Protein 4R42 (pdb70)

InterPro domains:
  IPR007760 Manganese catalase [PF05067] (1-223)
  IPR009078 Ferritin-like superfamily [SSF47240] (1-220)
  IPR012347 Ferritin-like [G3DSA:1.20.1260.10] (1-187)
  IPR039377 Manganese catalase, ferritin-like di-iron-binding domain [cd01051] (1-178)

Solvent-accessible surface area: 27294 Å² total; per-residue (Å²): 20,6,31,2,87,70,93,35,63,62,114,48,91,41,41,163,32,55,4,152,7,0,34,64,0,0,39,0,1,0,0,46,41,2,2,0,8,6,0,0,5,1,12,0,0,2,9,20,9,172,64,80,50,11,54,50,34,0,17,89,5,0,26,31,1,6,3,0,0,2,2,0,0,47,0,0,21,24,0,0,103,144,28,61,147,57,134,42,8,66,50,8,3,1,7,6,56,7,40,0,0,6,6,12,11,9,114,2,60,33,0,33,8,87,66,26,72,24,2,61,44,30,10,90,0,0,76,8,0,36,63,29,2,57,20,6,63,79,22,0,63,64,6,35,145,103,32,43,34,104,16,0,67,97,4,0,54,60,0,23,68,62,1,93,31,0,29,93,63,0,69,132,9,2,77,90,57,43,39,65,125,57,115,86,71,37,150,120,163,67,93,156,61,116,40,57,71,106,33,143,106,141,193,125,11,109,146,1,28,154,137,58,62,131,52,33,46,138,88,73,11,84,33,123,111,141,31,61,66,120,54,93,42,39,160,20,54,5,145,6,0,39,63,0,0,40,0,1,0,0,45,23,2,2,0,8,9,0,0,5,1,8,0,0,3,10,31,4,170,65,58,7,0,56,5,0,0,20,2,3,0,7,6,0,6,0,0,0,2,2,0,0,32,0,0,25,24,0,3,94,144,28,83,144,59,134,38,14,112,70,9,26,1,48,127,116,14,42,0,0,5,3,18,10,9,135,29,78,26,0,24,12,20,39,24,40,26,0,38,31,34,10,17,0,0,6,2,0,13,2,25,2,0,1,6,4,12,23,0,9,59,6,20,145,103,27,44,32,108,12,0,68,120,4,0,32,30,2,0,0,0,2,9,1,0,5,44,2,0,4,67,0,2,81,61,61,46,41,16,72,52,18,66,7,24,127,16,156,50,35,153,20,49,45,41,1,50,20,65,62,133,73,118,11,61,14,0,27,153,143,25,7,139,41,38,46,140,97,209,118,165,117,163,180,149,21,99,70,114,47,106,40,40,159,22,53,5,128,6,0,38,37,0,0,4,0,18,0,0,42,24,1,2,22,8,8,0,46,5,0,105,53,0,2,143,75,11,178,66,58,8,1,84,20,0,0,47,2,4,0,57,7,0,76,23,0,17,48,4,0,6,65,2,0,72,19,0,3,114,133,20,84,148,55,132,41,14,115,70,10,25,1,49,122,134,34,86,4,45,48,96,21,2,4,45,28,31,69,44,46,63,36,39,37,42,60,16,49,44,35,7,17,0,0,5,2,0,13,2,25,1,0,0,6,3,8,8,0,6,13,0,15,110,34,30,45,34,116,19,0,72,89,9,0,19,23,0,0,0,0,2,8,1,0,4,44,2,0,3,65,0,2,83,59,68,48,45,19,75,50,17,47,7,23,126,18,130,47,34,154,20,47,42,37,2,42,9,3,1,50,128,73,115,13,60,12,0,28,150,146,29,6,131,40,36,58,140,59

Secondary structure (DSSP, 8-state):
-EEE-SS-SS----SS--HHHHHHHTHHHHSTTSHHHHHHHHHHHHTT---HHHHHHHHHHHHHHHHHHHHHHHHHHHHHTT-TTSHHHHTSTHHHH-SS--SB-TT-PBPBGGG----S-HHHHHHHHHHHHHHHHHHHHHHHHT-SSHHHHHHHHHHHHHHHHHHHHHHHHHHHTT-SS----SS----TTTTEEE-------TTSSTTT-EEES--/-EEE-SS-SS----SS--HHHHHHHTHHHHSTTSHHHHHHHHHHHHTT---HHHHHHHHHHHHHHHHHHHHHHHHHHHTTSS-TTSHHHHTSTHHHH-SS--SB-TTSPBPBGGG----S-HHHHHHHHHHHHHHHHHHHHHHHHT-SSHHHHHHHHHHHHHHHHHHHHHHHHHHHTT-SS----SS----TTTTEEE-------TTSSTTT-EEES--/-----SS-SS----SS--HHHHHHHTHHHHSTTSHHHHHHHHHHHHTT---HHHHHHHHHHHHHHHHHHHHHHHHHHHHTSS-TTSHHHHTSTHHHH-SS--SB-TTSPBP-GGG----S-HHHHHHHHHHHHHHHHHHHHHHHHT-SSHHHHHHHHHHHHHHHHHHHHHHHHHHHTT-SS----SS----TTTTEEE--B-----TTSSTTT-EEES--

B-factor: mean 32.73, std 26.29, range [8.69, 192.78]

Nearest PDB structures (foldseek):
  4r42-assembly1_B-2  TM=1.000E+00  e=3.021E-34  Nostoc sp. PCC 7120 = FACHB-418
  6j42-assembly1_A  TM=1.000E+00  e=3.200E-33  Nostoc sp. PCC 7120 = FACHB-418
  4r42-assembly1_C-2  TM=1.002E+00  e=4.980E-33  Nostoc sp. PCC 7120 = FACHB-418
  4r42-assembly1_A-2  TM=1.001E+00  e=9.437E-33  Nostoc sp. PCC 7120 = FACHB-418
  6j42-assembly1_B-2  TM=1.002E+00  e=6.744E-32  Nostoc sp. PCC 7120 = FACHB-418

Organism: Nostoc sp. (strain PCC 7120 / SAG 25.82 / UTEX 2576) (NCBI:txid103690)

CATH classification: 1.20.1260.10

Sequence (658 aa):
MVFHKKEPIHVVNIGEANPRFAQLLLEQQFGGATGELSAALQYWVQSFHVENAGIKDMLQDIAIEEFSSHLEMVGKLIEAHTKNVDQTEAYKSTLFAVRGMGPHFLDSQGNAWTASYLNEGGDVVRDLRANIAAEAGARQTYEELIKLSPDEGTKQTLVHLLTREIISSHTQMFMKALDSLGKLTDPFFGNVQPDETVALYYNLSSERGPWNSEPAFKYVANPMVFHKKEPIHVVNIGEANPRFAQLLLEQQFGGATGELSAALQYWVQSFHVENAGIKDMLQDIAIEEFSHLEMMVGKLIEAHTKNVDQQTEAYKSTLFAVRGMGPHFLDSQGNAWTASYLNEGGDVVRDLRANIAAEAGARQTYEELIKLSPDEGTKQTLVHLLTREIISSHTQMFMKALDSLGKLTDPFFGNVQPDETVALYYNLSDERGPWNSEPAFKYVANPMVFHKKEPIHVVNIGEANPRFAQLLLEQQFGGATGELSAALQYWVQSFHVENAGIKDMLQDIAIEEFSSHLEMVGKLIEAHTKNVDQTEAYKSTLFAVRGMGPHFLDSQGNAWTASYLNEGGDVVRDLRANIAAEAGARQTYEELIKLSPDEGTKQTLVHLLTREISSHTQMFMKALDSLGKLTDPFFGNVQPDETVALYYNLSSDERGPWNSEPAFKYVANP

Foldseek 3Di:
DDDDDPDAPDDQDDDAAQLLLLLQLLCQQQNLLHLVQLLVQLQVQLVPDPPPVSSVVSNVVSVVSVSVNVSSQVNQQRNFPPPLPDPSNCVAPCVVVNGTHDNAHSVRHHRDNVSHFDDDDVLSSLVRNLVSLVSNLVSLVVSLVVDPDDSSNVSSVVVSVVSVVVNVVSLVVCVVVVHNPDPDDDDDDDDPCPQEDEPPPPDDDPNADPPRHDYDNHD/DDDDDPDQPDDQDDDAQQLLLLLQLLCQQQNLLHLVQLLCQLQVQLVPDPPPVSSVVSNVVSVVSVSVNVNSQVSQQVNFPPCLVDPRNCVAPCVPVPGTHDNAHSVRHHRDNVSHFDDDDVLSSLVSLLVSLVSNLVSLVVSLVVDDGDSRNVSSVVVSVVSVVVNVVSLVVCVVVVHNPPPDDDDDDDDDCPQEDECPDPDDDPNADPPRHDYDNHD/DDDDDPDQPDDFDDDAQQLLLLLQLLCQQQNLLHLVQLLCQLQVQLVPDPDPVSSVVSNVVSVVSVSVNVVSQNSQQRNQPPCLVPPSNCVAPCVVVNGTHDNAHSVRHHRDNVSHFDDDDVLSSLVSSLVSLVSNLVSLVVSLVVDDDDRVNVSSVVVSVVSVVVNVVSLVVCVVVVRNPPPDDDDDDDDPCPQEDEPPDDDDDDPNDDPPRHDYDNHD

Structure (mmCIF, N/CA/C/O backbone):
data_4R42
#
_entry.id   4R42
#
_cell.length_a   101.404
_cell.length_b   101.404
_cell.length_c   136.198
_cell.angle_alpha   90.000
_cell.angle_beta   90.000
_cell.angle_gamma   90.000
#
_symmetry.space_group_name_H-M   'P 41 21 2'
#
loop_
_entity.id
_entity.type
_entity.pdbx_description
1 polymer 'Alr3090 protein'
2 non-polymer 'MANGANESE (II) ION'
3 non-polymer 'CALCIUM ION'
4 non-polymer 'TRIETHYLENE GLYCOL'
5 non-polymer 'TETRAETHYLENE GLYCOL'
6 non-polymer DI(HYDROXYETHYL)ETHER
7 non-polymer 'HEXAETHYLENE GLYCOL'
8 water water
#
loop_
_atom_site.group_PDB
_atom_site.id
_atom_site.type_symbol
_atom_site.label_atom_id
_atom_site.label_alt_id
_atom_site.label_comp_id
_atom_site.label_asym_id
_atom_site.label_entity_id
_atom_site.label_seq_id
_atom_site.pdbx_PDB_ins_code
_atom_site.Cartn_x
_atom_site.Cartn_y
_atom_site.Cartn_z
_atom_site.occupancy
_atom_site.B_iso_or_equiv
_atom_site.auth_seq_id
_atom_site.auth_comp_id
_atom_site.auth_asym_id
_atom_site.auth_atom_id
_atom_site.pdbx_PDB_model_num
ATOM 1 N N . MET A 1 1 ? 1.906 38.470 9.378 1.00 67.89 1 MET A N 1
ATOM 2 C CA . MET A 1 1 ? 0.744 38.212 8.480 1.00 67.07 1 MET A CA 1
ATOM 3 C C . MET A 1 1 ? 1.133 38.381 7.012 1.00 64.58 1 MET A C 1
ATOM 4 O O . MET A 1 1 ? 1.881 39.291 6.648 1.00 64.76 1 MET A O 1
ATOM 20 N N . VAL A 1 2 ? 0.607 37.492 6.178 1.00 62.79 2 VAL A N 1
ATOM 21 C CA . VAL A 1 2 ? 0.887 37.491 4.748 1.00 60.86 2 VAL A CA 1
ATOM 22 C C . VAL A 1 2 ? -0.264 38.158 3.988 1.00 61.91 2 VAL A C 1
ATOM 23 O O . VAL A 1 2 ? -1.421 38.079 4.405 1.00 63.40 2 VAL A O 1
ATOM 36 N N . PHE A 1 3 ? 0.068 38.822 2.883 1.00 61.42 3 PHE A N 1
ATOM 37 C CA . PHE A 1 3 ? -0.923 39.457 2.020 1.00 62.31 3 PHE A CA 1
ATOM 38 C C . PHE A 1 3 ? -0.583 39.203 0.555 1.00 60.94 3 PHE A C 1
ATOM 39 O O . PHE A 1 3 ? 0.558 38.877 0.227 1.00 59.67 3 PHE A O 1
ATOM 56 N N . HIS A 1 4 ? -1.569 39.376 -0.323 1.00 61.53 4 HIS A N 1
ATOM 57 C CA . HIS A 1 4 ? -1.398 39.082 -1.744 1.00 60.85 4 HIS A CA 1
ATOM 58 C C . HIS A 1 4 ? -2.124 40.104 -2.619 1.00 62.32 4 HIS A C 1
ATOM 59 O O . HIS A 1 4 ? -3.298 40.405 -2.399 1.00 63.43 4 HIS A O 1
ATOM 73 N N . LYS A 1 5 ? -1.399 40.653 -3.591 1.00 62.58 5 LYS A N 1
ATOM 74 C CA . LYS A 1 5 ? -1.999 41.438 -4.667 1.00 66.65 5 LYS A CA 1
ATOM 75 C C . LYS A 1 5 ? -1.947 40.588 -5.933 1.00 75.07 5 LYS A C 1
ATOM 76 O O . LYS A 1 5 ? -0.956 39.908 -6.194 1.00 62.84 5 LYS A O 1
ATOM 94 N N . LYS A 1 6 ? -3.017 40.628 -6.716 1.00 75.20 6 LYS A N 1
ATOM 95 C CA . LYS A 1 6 ? -3.250 39.608 -7.732 1.00 76.51 6 LYS A CA 1
ATOM 96 C C . LYS A 1 6 ? -2.392 39.732 -8.995 1.00 79.37 6 LYS A C 1
ATOM 97 O O . LYS A 1 6 ? -2.258 38.762 -9.744 1.00 80.77 6 LYS A O 1
ATOM 115 N N . GLU A 1 7 ? -1.802 40.900 -9.231 1.00 98.78 7 GLU A N 1
ATOM 116 C CA . GLU A 1 7 ? -0.937 41.068 -10.397 1.00 106.71 7 GLU A CA 1
ATOM 117 C C . GLU A 1 7 ? 0.413 40.388 -10.155 1.00 109.86 7 GLU A C 1
ATOM 118 O O . GLU A 1 7 ? 0.981 40.511 -9.071 1.00 103.83 7 GLU A O 1
ATOM 129 N N . PRO A 1 8 ? 0.929 39.654 -11.159 1.00 91.88 8 PRO A N 1
ATOM 130 C CA . PRO A 1 8 ? 2.248 39.030 -10.989 1.00 98.77 8 PRO A CA 1
ATOM 131 C C . PRO A 1 8 ? 3.369 40.068 -11.065 1.00 105.52 8 PRO A C 1
ATOM 132 O O . PRO A 1 8 ? 3.083 41.227 -11.368 1.00 98.77 8 PRO A O 1
ATOM 143 N N . ILE A 1 9 ? 4.612 39.674 -10.796 1.00 117.68 9 ILE A N 1
ATOM 144 C CA . ILE A 1 9 ? 5.688 40.655 -10.692 1.00 121.37 9 ILE A CA 1
ATOM 145 C C . ILE A 1 9 ? 5.991 41.281 -12.058 1.00 126.67 9 ILE A C 1
ATOM 146 O O . ILE A 1 9 ? 6.523 42.389 -12.127 1.00 130.34 9 ILE A O 1
ATOM 162 N N . HIS A 1 10 ? 5.649 40.581 -13.137 1.00 113.17 10 HIS A N 1
ATOM 163 C CA . HIS A 1 10 ? 5.551 41.226 -14.448 1.00 111.57 10 HIS A CA 1
ATOM 164 C C . HIS A 1 10 ? 4.702 40.383 -15.402 1.00 105.92 10 HIS A C 1
ATOM 165 O O . HIS A 1 10 ? 4.273 39.280 -15.058 1.00 98.19 10 HIS A O 1
ATOM 179 N N . VAL A 1 11 ? 4.449 40.919 -16.592 1.00 130.80 11 VAL A N 1
ATOM 180 C CA . VAL A 1 11 ? 3.512 40.305 -17.526 1.00 132.13 11 VAL A CA 1
ATOM 181 C C . VAL A 1 11 ? 3.981 38.923 -17.972 1.00 133.44 11 VAL A C 1
ATOM 182 O O . VAL A 1 11 ? 5.151 38.727 -18.301 1.00 140.18 11 VAL A O 1
ATOM 195 N N . VAL A 1 12 ? 3.061 37.963 -17.957 1.00 106.97 12 VAL A N 1
ATOM 196 C CA . VAL A 1 12 ? 3.324 36.650 -18.527 1.00 102.47 12 VAL A CA 1
ATOM 197 C C . VAL A 1 12 ? 3.095 36.756 -20.035 1.00 104.99 12 VAL A C 1
ATOM 198 O O . VAL A 1 12 ? 1.996 37.072 -20.495 1.00 104.20 12 VAL A O 1
ATOM 211 N N . ASN A 1 13 ? 4.167 36.547 -20.792 1.00 75.02 13 ASN A N 1
ATOM 212 C CA . ASN A 1 13 ? 4.122 36.614 -22.248 1.00 78.90 13 ASN A CA 1
ATOM 213 C C . ASN A 1 13 ? 4.796 35.391 -22.860 1.00 72.12 13 ASN A C 1
ATOM 214 O O . ASN A 1 13 ? 5.977 35.138 -22.613 1.00 73.79 13 ASN A O 1
ATOM 225 N N . ILE A 1 14 ? 4.039 34.633 -23.650 1.00 44.24 14 ILE A N 1
ATOM 226 C CA . ILE A 1 14 ? 4.561 33.428 -24.281 1.00 32.35 14 ILE A CA 1
ATOM 227 C C . ILE A 1 14 ? 4.040 33.313 -25.709 1.00 33.87 14 ILE A C 1
ATOM 228 O O . ILE A 1 14 ? 3.177 34.084 -26.132 1.00 30.94 14 ILE A O 1
ATOM 244 N N . GLY A 1 15 ? 4.570 32.341 -26.445 1.00 28.73 15 GLY A N 1
ATOM 245 C CA . GLY A 1 15 ? 4.068 32.028 -27.770 1.00 28.58 15 GLY A CA 1
ATOM 246 C C . GLY A 1 15 ? 3.032 30.933 -27.673 1.00 29.80 15 GLY A C 1
ATOM 247 O O . GLY A 1 15 ? 2.237 30.903 -26.728 1.00 29.11 15 GLY A O 1
ATOM 251 N N . GLU A 1 16 ? 3.033 30.039 -28.653 1.00 23.65 16 GLU A N 1
ATOM 252 C CA . GLU A 1 16 ? 2.185 28.854 -28.600 1.00 24.54 16 GLU A CA 1
ATOM 253 C C . GLU A 1 16 ? 2.501 28.066 -27.349 1.00 20.63 16 GLU A C 1
ATOM 254 O O . GLU A 1 16 ? 3.659 27.998 -26.935 1.00 19.84 16 GLU A O 1
ATOM 266 N N . ALA A 1 17 ? 1.483 27.474 -26.744 1.00 20.05 17 ALA A N 1
ATOM 267 C CA . ALA A 1 17 ? 1.700 26.615 -25.591 1.00 18.42 17 ALA A CA 1
ATOM 268 C C . ALA A 1 17 ? 2.607 25.445 -25.963 1.00 17.97 17 ALA A C 1
ATOM 269 O O . ALA A 1 17 ? 2.445 24.820 -27.014 1.00 19.10 17 ALA A O 1
ATOM 276 N N . ASN A 1 18 ? 3.573 25.183 -25.089 1.00 16.66 18 ASN A N 1
ATOM 277 C CA . ASN A 1 18 ? 4.514 24.079 -25.238 1.00 18.62 18 ASN A CA 1
ATOM 2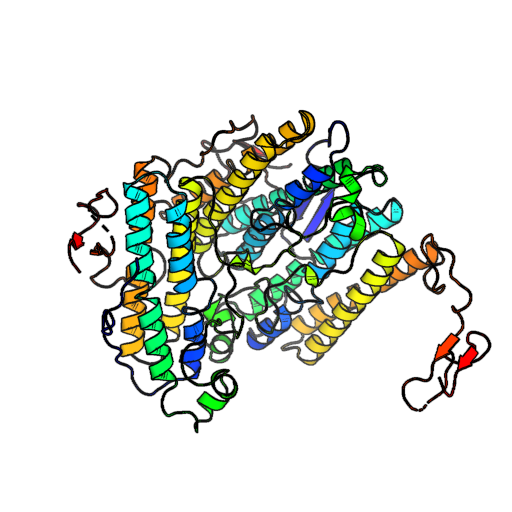78 C C . ASN A 1 18 ? 4.456 23.275 -23.944 1.00 18.79 18 ASN A C 1
ATOM 279 O O . ASN A 1 18 ? 5.166 23.576 -22.979 1.00 14.98 18 ASN A O 1
ATOM 290 N N . PRO A 1 19 ? 3.547 22.294 -23.894 1.00 15.54 19 PRO A N 1
ATOM 291 C CA . PRO A 1 19 ? 3.349 21.593 -22.623 1.00 16.16 19 PRO A CA 1
ATOM 292 C C . PRO A 1 19 ? 4.525 20.689 -22.228 1.00 14.47 19 PRO A C 1
ATOM 293 O O . PRO A 1 19 ? 4.723 20.482 -21.041 1.00 15.34 19 PRO A O 1
ATOM 304 N N . ARG A 1 20 ? 5.291 20.172 -23.180 1.00 15.48 20 ARG A N 1
ATOM 305 C CA . ARG A 1 20 ? 6.491 19.417 -22.814 1.00 16.95 20 ARG A CA 1
ATOM 306 C C . ARG A 1 20 ? 7.461 20.337 -22.084 1.00 18.33 20 ARG A C 1
ATOM 307 O O . ARG A 1 20 ? 8.072 19.944 -21.085 1.00 15.40 20 ARG A O 1
ATOM 328 N N . PHE A 1 21 ? 7.591 21.574 -22.558 1.00 18.19 21 PHE A N 1
ATOM 329 C CA . PHE A 1 21 ? 8.403 22.535 -21.837 1.00 14.32 21 PHE A CA 1
ATOM 330 C C . PHE A 1 21 ? 7.801 22.826 -20.469 1.00 15.71 21 PHE A C 1
ATOM 331 O O . PHE A 1 21 ? 8.533 22.917 -19.484 1.00 15.94 21 PHE A O 1
ATOM 348 N N . ALA A 1 22 ? 6.475 22.960 -20.393 1.00 13.20 22 ALA A N 1
ATOM 349 C CA . ALA A 1 22 ? 5.828 23.233 -19.116 1.00 15.04 22 ALA A CA 1
ATOM 350 C C . ALA A 1 22 ? 6.202 22.153 -18.098 1.00 15.93 22 ALA A C 1
ATOM 351 O O . ALA A 1 22 ? 6.374 22.443 -16.914 1.00 15.39 22 ALA A O 1
ATOM 358 N N . GLN A 1 23 ? 6.318 20.913 -18.566 1.00 15.08 23 GLN A N 1
ATOM 359 C CA . GLN A 1 23 ? 6.666 19.808 -17.667 1.00 15.42 23 GLN A CA 1
ATOM 360 C C . GLN A 1 23 ? 8.085 19.980 -17.128 1.00 16.03 23 GLN A C 1
ATOM 361 O O . GLN A 1 23 ? 8.332 19.738 -15.951 1.00 13.61 23 GLN A O 1
ATOM 375 N N . LEU A 1 24 ? 9.021 20.395 -17.980 1.00 13.68 24 LEU A N 1
ATOM 376 C CA . LEU A 1 24 ? 10.378 20.690 -17.513 1.00 14.74 24 LEU A CA 1
ATOM 377 C C . LEU A 1 24 ? 10.370 21.831 -16.505 1.00 14.62 24 LEU A C 1
ATOM 378 O O . LEU A 1 24 ? 11.088 21.806 -15.510 1.00 15.45 24 LEU A O 1
ATOM 394 N N . LEU A 1 25 ? 9.560 22.844 -16.780 1.00 15.27 25 LEU A N 1
ATOM 395 C CA . LEU A 1 25 ? 9.458 24.005 -15.912 1.00 13.56 25 LEU A CA 1
ATOM 396 C C . LEU A 1 25 ? 8.950 23.645 -14.507 1.00 15.25 25 LEU A C 1
ATOM 397 O O . LEU A 1 25 ? 9.172 24.389 -13.559 1.00 11.45 25 LEU A O 1
ATOM 413 N N . LEU A 1 26 ? 8.285 22.500 -14.356 1.00 11.66 26 LEU A N 1
ATOM 414 C CA . LEU A 1 26 ? 7.877 22.069 -13.021 1.00 14.55 26 LEU A CA 1
ATOM 415 C C . LEU A 1 26 ? 9.059 21.985 -12.056 1.00 13.79 26 LEU A C 1
ATOM 416 O O . LEU A 1 26 ? 8.868 22.109 -10.843 1.00 14.33 26 LEU A O 1
ATOM 432 N N . GLU A 1 27 ? 10.271 21.770 -12.572 1.00 12.85 27 GLU A N 1
ATOM 433 C CA . GLU A 1 27 ? 11.454 21.791 -11.705 1.00 14.01 27 GLU A CA 1
ATOM 434 C C . GLU A 1 27 ? 11.484 23.044 -10.834 1.00 15.92 27 GLU A C 1
ATOM 435 O O . GLU A 1 27 ? 11.832 22.974 -9.660 1.00 15.00 27 GLU A O 1
ATOM 447 N N . GLN A 1 28 ? 11.081 24.183 -11.393 1.00 12.50 28 GLN A N 1
ATOM 448 C CA A GLN A 1 28 ? 11.156 25.471 -10.716 0.48 14.75 28 GLN A CA 1
ATOM 449 C CA B GLN A 1 28 ? 11.201 25.426 -10.637 0.52 15.11 28 GLN A CA 1
ATOM 450 C C . GLN A 1 28 ? 9.912 25.771 -9.892 1.00 15.18 28 GLN A C 1
ATOM 451 O O . GLN A 1 28 ? 9.852 26.781 -9.177 1.00 12.96 28 GLN A O 1
ATOM 478 N N . PHE A 1 29 ? 8.907 24.907 -10.011 1.00 14.71 29 PHE A N 1
ATOM 479 C CA . PHE A 1 29 ? 7.702 25.030 -9.213 1.00 12.62 29 PHE A CA 1
ATOM 480 C C . PHE A 1 29 ? 7.792 24.043 -8.029 1.00 14.91 29 PHE A C 1
ATOM 481 O O . PHE A 1 29 ? 7.885 24.455 -6.870 1.00 13.45 29 PHE A O 1
ATOM 498 N N . GLY A 1 30 ? 7.817 22.748 -8.320 1.00 14.54 30 GLY A N 1
ATOM 499 C CA . GLY A 1 30 ? 7.818 21.735 -7.277 1.00 14.48 30 GLY A CA 1
ATOM 500 C C . GLY A 1 30 ? 9.052 20.851 -7.256 1.00 13.01 30 GLY A C 1
ATOM 501 O O . GLY A 1 30 ? 9.017 19.770 -6.678 1.00 13.56 30 GLY A O 1
ATOM 505 N N . GLY A 1 31 ? 10.149 21.304 -7.860 1.00 10.38 31 GLY A N 1
ATOM 506 C CA . GLY A 1 31 ? 11.385 20.540 -7.855 1.00 12.51 31 GLY A CA 1
ATOM 507 C C . GLY A 1 31 ? 12.367 20.989 -6.782 1.00 12.88 31 GLY A C 1
ATOM 508 O O . GLY A 1 31 ? 12.111 21.967 -6.073 1.00 14.11 31 GLY A O 1
ATOM 512 N N . ALA A 1 32 ? 13.492 20.281 -6.678 1.00 12.11 32 ALA A N 1
ATOM 513 C CA . ALA A 1 32 ? 14.448 20.482 -5.594 1.00 10.08 32 ALA A CA 1
ATOM 514 C C . ALA A 1 32 ? 15.014 21.893 -5.615 1.00 12.61 32 ALA A C 1
ATOM 515 O O . ALA A 1 32 ? 15.149 22.521 -4.575 1.00 11.52 32 ALA A O 1
ATOM 522 N N . THR A 1 33 ? 15.353 22.379 -6.807 1.00 11.89 33 THR A N 1
ATOM 523 C CA . THR A 1 33 ? 16.016 23.677 -6.937 1.00 16.42 33 THR A CA 1
ATOM 524 C C . THR A 1 33 ? 15.013 24.812 -7.146 1.00 17.14 33 THR A C 1
ATOM 525 O O . THR A 1 33 ? 15.397 25.943 -7.462 1.00 13.96 33 THR A O 1
ATOM 536 N N . GLY A 1 34 ? 13.730 24.508 -6.968 1.00 12.35 34 GLY A N 1
ATOM 537 C CA . GLY A 1 34 ? 12.661 25.426 -7.308 1.00 10.24 34 GLY A CA 1
ATOM 538 C C . GLY A 1 34 ? 12.294 26.504 -6.311 1.00 11.37 34 GLY A C 1
ATOM 539 O O . GLY A 1 34 ? 12.906 26.654 -5.254 1.00 13.33 34 GLY A O 1
ATOM 543 N N . GLU A 1 35 ? 11.244 27.238 -6.663 1.00 14.60 35 GLU A N 1
ATOM 544 C CA . GLU A 1 35 ? 10.855 28.431 -5.946 1.00 12.82 35 GLU A CA 1
ATOM 545 C C . GLU A 1 35 ? 10.204 28.119 -4.610 1.00 14.02 35 GLU A C 1
ATOM 546 O O . GLU A 1 35 ? 10.328 28.908 -3.678 1.00 15.05 35 GLU A O 1
ATOM 558 N N . LEU A 1 36 ? 9.526 26.980 -4.489 1.00 14.32 36 LEU A N 1
ATOM 559 C CA . LEU A 1 36 ? 8.986 26.617 -3.184 1.00 11.91 36 LEU A CA 1
ATOM 560 C C . LEU A 1 36 ? 10.125 26.268 -2.239 1.00 8.69 36 LEU A C 1
ATOM 561 O O . LEU A 1 36 ? 10.087 26.618 -1.058 1.00 12.19 36 LEU A O 1
ATOM 577 N N . SER A 1 37 ? 11.137 25.573 -2.752 1.00 13.85 37 SER A N 1
ATOM 578 C CA . SER A 1 37 ? 12.283 25.226 -1.922 1.00 14.29 37 SER A CA 1
ATOM 579 C C . SER A 1 37 ? 12.910 26.497 -1.374 1.00 13.94 37 SER A C 1
ATOM 580 O O . SER A 1 37 ? 13.212 26.578 -0.194 1.00 12.62 37 SER A O 1
ATOM 588 N N . ALA A 1 38 ? 13.093 27.496 -2.232 1.00 11.80 38 ALA A N 1
ATOM 589 C CA . ALA A 1 38 ? 13.753 28.724 -1.816 1.00 14.58 38 ALA A CA 1
ATOM 590 C C . ALA A 1 38 ? 12.894 29.459 -0.794 1.00 11.11 38 ALA A C 1
ATOM 591 O O . ALA A 1 38 ? 13.378 29.806 0.287 1.00 12.91 38 ALA A O 1
ATOM 598 N N . ALA A 1 39 ? 11.616 29.668 -1.119 1.00 13.33 39 ALA A N 1
ATOM 599 C CA . ALA A 1 39 ? 10.713 30.398 -0.238 1.00 14.54 39 ALA A CA 1
ATOM 600 C C . ALA A 1 39 ? 10.623 29.750 1.132 1.00 18.54 39 ALA A C 1
ATOM 601 O O . ALA A 1 39 ? 10.734 30.421 2.156 1.00 12.78 39 ALA A O 1
ATOM 608 N N . LEU A 1 40 ? 10.435 28.437 1.160 1.00 12.91 40 LEU A N 1
ATOM 609 C CA . LEU A 1 40 ? 10.247 27.757 2.435 1.00 14.68 40 LEU A CA 1
ATOM 610 C C . LEU A 1 40 ? 11.532 27.652 3.233 1.00 14.04 40 LEU A C 1
ATOM 611 O O . LEU A 1 40 ? 11.507 27.728 4.458 1.00 15.09 40 LEU A O 1
ATOM 627 N N . GLN A 1 41 ? 12.651 27.463 2.547 1.00 13.60 41 GLN A N 1
ATOM 628 C CA . GLN A 1 41 ? 13.930 27.378 3.236 1.00 10.48 41 GLN A CA 1
ATOM 629 C C . GLN A 1 41 ? 14.230 28.678 3.974 1.00 12.97 41 GLN A C 1
ATOM 630 O O . GLN A 1 41 ? 14.554 28.668 5.161 1.00 15.19 41 GLN A O 1
ATOM 644 N N . TYR A 1 42 ? 14.118 29.797 3.274 1.00 13.92 42 TYR A N 1
ATOM 645 C CA . TYR A 1 42 ? 14.494 31.081 3.860 1.00 15.46 42 TYR A CA 1
ATOM 646 C C . TYR A 1 42 ? 13.470 31.467 4.924 1.00 16.81 42 TYR A C 1
ATOM 647 O O . TYR A 1 42 ? 13.830 32.009 5.964 1.00 13.99 42 TYR A O 1
ATOM 665 N N . TRP A 1 43 ? 12.197 31.167 4.679 1.00 11.39 43 TRP A N 1
ATOM 666 C CA . TRP A 1 43 ? 11.167 31.548 5.628 1.00 14.48 43 TRP A CA 1
ATOM 667 C C . TRP A 1 43 ? 11.298 30.755 6.928 1.00 13.88 43 TRP A C 1
ATOM 668 O O . TRP A 1 43 ? 11.223 31.324 8.012 1.00 14.44 43 TRP A O 1
ATOM 689 N N . VAL A 1 44 ? 11.518 29.445 6.835 1.00 15.45 44 VAL A N 1
ATOM 690 C CA . VAL A 1 44 ? 11.606 28.659 8.058 1.00 15.22 44 VAL A CA 1
ATOM 691 C C . VAL A 1 44 ? 12.875 29.043 8.845 1.00 12.94 44 VAL A C 1
ATOM 692 O O . VAL A 1 44 ? 12.865 29.041 10.075 1.00 14.39 44 VAL A O 1
ATOM 705 N N . GLN A 1 45 ? 13.949 29.416 8.157 1.00 13.64 45 GLN A N 1
ATOM 706 C CA . GLN A 1 45 ? 15.157 29.841 8.859 1.00 13.29 45 GLN A CA 1
ATOM 707 C C . GLN A 1 45 ? 14.895 31.075 9.707 1.00 18.13 45 GLN A C 1
ATOM 708 O O . GLN A 1 45 ? 15.448 31.218 10.801 1.00 17.17 45 GLN A O 1
ATOM 722 N N . SER A 1 46 ? 14.031 31.957 9.211 1.00 13.27 46 SER A N 1
ATOM 723 C CA . SER A 1 46 ? 13.796 33.234 9.877 1.00 15.78 46 SER A CA 1
ATOM 724 C C . SER A 1 46 ? 13.268 33.072 11.290 1.00 21.48 46 SER A C 1
ATOM 725 O O . SER A 1 46 ? 13.442 33.979 12.106 1.00 19.83 46 SER A O 1
ATOM 733 N N . PHE A 1 47 ? 12.635 31.934 11.586 1.00 15.19 47 PHE A N 1
ATOM 734 C CA . PHE A 1 47 ? 12.113 31.676 12.928 1.00 18.41 47 PHE A CA 1
ATOM 735 C C . PHE A 1 47 ? 13.197 31.411 13.978 1.00 19.09 47 PHE A C 1
ATOM 736 O O . PHE A 1 47 ? 12.937 31.574 15.169 1.00 20.73 47 PHE A O 1
ATOM 753 N N . HIS A 1 48 ? 14.392 30.986 13.559 1.00 15.99 48 HIS A N 1
ATOM 754 C CA . HIS A 1 48 ? 15.452 30.659 14.527 1.00 16.72 48 HIS A CA 1
ATOM 755 C C . HIS A 1 48 ? 16.701 31.518 14.378 1.00 18.95 48 HIS A C 1
ATOM 756 O O . HIS A 1 48 ? 17.634 31.363 15.145 1.00 17.90 48 HIS A O 1
ATOM 770 N N . VAL A 1 49 ? 16.707 32.443 13.426 1.00 17.80 49 VAL A N 1
ATOM 771 C CA . VAL A 1 49 ? 17.830 33.362 13.268 1.00 17.77 49 VAL A CA 1
ATOM 772 C C . VAL A 1 49 ? 17.652 34.554 14.218 1.00 20.58 49 VAL A C 1
ATOM 773 O O . VAL A 1 49 ? 16.639 35.250 14.174 1.00 19.85 49 VAL A O 1
ATOM 786 N N . GLU A 1 50 ? 18.639 34.773 15.079 1.00 19.78 50 GLU A N 1
ATOM 787 C CA . GLU A 1 50 ? 18.545 35.786 16.128 1.00 26.58 50 GLU A CA 1
ATOM 788 C C . GLU A 1 50 ? 18.995 37.171 15.642 1.00 23.69 50 GLU A C 1
ATOM 789 O O . GLU A 1 50 ? 18.597 38.193 16.197 1.00 28.42 50 GLU A O 1
ATOM 801 N N . ASN A 1 51 ? 19.830 37.202 14.610 1.00 20.02 51 ASN A N 1
ATOM 802 C CA . ASN A 1 51 ? 20.271 38.460 14.007 1.00 22.69 51 ASN A CA 1
ATOM 803 C C . ASN A 1 51 ? 19.096 39.135 13.308 1.00 20.90 51 ASN A C 1
ATOM 804 O O . ASN A 1 51 ? 18.597 38.628 12.298 1.00 17.59 51 ASN A O 1
ATOM 815 N N . ALA A 1 52 ? 18.658 40.276 13.837 1.00 18.24 52 ALA A N 1
ATOM 816 C CA . ALA A 1 52 ? 17.423 40.911 13.361 1.00 22.01 52 ALA A CA 1
ATOM 817 C C . ALA A 1 52 ? 17.505 41.318 11.887 1.00 19.88 52 ALA A C 1
ATOM 818 O O . ALA A 1 52 ? 16.526 41.181 11.139 1.00 17.83 52 ALA A O 1
ATOM 825 N N . GLY A 1 53 ? 18.675 41.795 11.471 1.00 19.47 53 GLY A N 1
ATOM 826 C CA . GLY A 1 53 ? 18.890 42.213 10.092 1.00 18.92 53 GLY A CA 1
ATOM 827 C C . GLY A 1 53 ? 18.836 41.067 9.095 1.00 18.12 53 GLY A C 1
ATOM 828 O O . GLY A 1 53 ? 18.200 41.166 8.043 1.00 20.06 53 GLY A O 1
ATOM 832 N N . ILE A 1 54 ? 19.513 39.971 9.419 1.00 16.80 54 ILE A N 1
ATOM 833 C CA . ILE A 1 54 ? 19.535 38.817 8.531 1.00 17.81 54 ILE A CA 1
ATOM 834 C C . ILE A 1 54 ? 18.161 38.161 8.538 1.00 15.12 54 ILE A C 1
ATOM 835 O O . ILE A 1 54 ? 17.701 37.672 7.511 1.00 19.13 54 ILE A O 1
ATOM 851 N N . LYS A 1 55 ? 17.474 38.198 9.675 1.00 18.75 55 LYS A N 1
ATOM 852 C CA . LYS A 1 55 ? 16.113 37.649 9.756 1.00 16.24 55 LYS A CA 1
ATOM 853 C C . LYS A 1 55 ? 15.172 38.367 8.794 1.00 17.21 55 LYS A C 1
ATOM 854 O O . LYS A 1 55 ? 14.413 37.740 8.053 1.00 19.58 55 LYS A O 1
ATOM 873 N N . ASP A 1 56 ? 15.216 39.690 8.819 1.00 17.86 56 ASP A N 1
ATOM 874 C CA . ASP A 1 56 ? 14.460 40.495 7.872 1.00 18.03 56 ASP A CA 1
ATOM 875 C C . ASP A 1 56 ? 14.833 40.177 6.422 1.00 18.80 56 ASP A C 1
ATOM 876 O O . ASP A 1 56 ? 13.954 40.050 5.563 1.00 19.74 56 ASP A O 1
ATOM 885 N N . MET A 1 57 ? 16.129 40.065 6.148 1.00 15.90 57 MET A N 1
ATOM 886 C CA . MET A 1 57 ? 16.593 39.779 4.794 1.00 17.26 57 MET A CA 1
ATOM 887 C C . MET A 1 57 ? 16.030 38.442 4.305 1.00 17.73 57 MET A C 1
ATOM 888 O O . MET A 1 57 ? 15.606 38.324 3.155 1.00 16.16 57 MET A O 1
ATOM 902 N N . LEU A 1 58 ? 16.022 37.439 5.181 1.00 16.58 58 LEU A N 1
ATOM 903 C CA . LEU A 1 58 ? 15.493 36.129 4.838 1.00 15.38 58 LEU A CA 1
ATOM 904 C C . LEU A 1 58 ? 14.013 36.232 4.472 1.00 18.23 58 LEU A C 1
ATOM 905 O O . LEU A 1 58 ? 13.538 35.586 3.525 1.00 17.96 58 LEU A O 1
ATOM 921 N N . GLN A 1 59 ? 13.285 37.055 5.219 1.00 19.13 59 GLN A N 1
ATOM 922 C CA . GLN A 1 59 ? 11.864 37.246 4.968 1.00 21.03 59 GLN A CA 1
ATOM 923 C C . GLN A 1 59 ? 11.647 38.038 3.675 1.00 18.61 59 GLN A C 1
ATOM 924 O O . GLN A 1 59 ? 10.780 37.684 2.874 1.00 17.67 59 GLN A O 1
ATOM 938 N N . ASP A 1 60 ? 12.425 39.102 3.465 1.00 13.79 60 ASP A N 1
ATOM 939 C CA . ASP A 1 60 ? 12.342 39.860 2.216 1.00 14.03 60 ASP A CA 1
ATOM 940 C C . ASP A 1 60 ? 12.548 38.958 0.995 1.00 17.18 60 ASP A C 1
ATOM 941 O O . ASP A 1 60 ? 11.763 39.000 0.040 1.00 18.19 60 ASP A O 1
ATOM 950 N N . ILE A 1 61 ? 13.612 38.162 1.016 1.00 19.07 61 ILE A N 1
ATOM 951 C CA . ILE A 1 61 ? 13.910 37.275 -0.108 1.00 18.36 61 ILE A CA 1
ATOM 952 C C . ILE A 1 61 ? 12.863 36.153 -0.227 1.00 13.03 61 ILE A C 1
ATOM 953 O O . ILE A 1 61 ? 12.399 35.868 -1.327 1.00 15.26 61 ILE A O 1
ATOM 969 N N . ALA A 1 62 ? 12.473 35.527 0.882 1.00 13.83 62 ALA A N 1
ATOM 970 C CA . ALA A 1 62 ? 11.434 34.497 0.827 1.00 12.40 62 ALA A CA 1
ATOM 971 C C . ALA A 1 62 ? 10.172 34.996 0.124 1.00 14.43 62 ALA A C 1
ATOM 972 O O . ALA A 1 62 ? 9.593 34.281 -0.686 1.00 16.27 62 ALA A O 1
ATOM 979 N N . ILE A 1 63 ? 9.739 36.211 0.443 1.00 14.13 63 ILE A N 1
ATOM 980 C CA . ILE A 1 63 ? 8.513 36.740 -0.164 1.00 16.11 63 ILE A CA 1
ATOM 981 C C . ILE A 1 63 ? 8.734 36.940 -1.663 1.00 16.93 63 ILE A C 1
ATOM 982 O O . ILE A 1 63 ? 7.845 36.641 -2.456 1.00 15.49 63 ILE A O 1
ATOM 998 N N . GLU A 1 64 ? 9.921 37.391 -2.072 1.00 16.44 64 GLU A N 1
ATOM 999 C CA . GLU A 1 64 ? 10.193 37.473 -3.507 1.00 15.17 64 GLU A CA 1
ATOM 1000 C C . GLU A 1 64 ? 10.132 36.092 -4.161 1.00 17.86 64 GLU A C 1
ATOM 1001 O O . GLU A 1 64 ? 9.646 35.964 -5.285 1.00 16.97 64 GLU A O 1
ATOM 1013 N N . GLU A 1 65 ? 10.648 35.065 -3.483 1.00 15.69 65 GLU A N 1
ATOM 1014 C CA . GLU A 1 65 ? 10.624 33.715 -4.054 1.00 16.20 65 GLU A CA 1
ATOM 1015 C C . GLU A 1 65 ? 9.182 33.232 -4.250 1.00 14.91 65 GLU A C 1
ATOM 1016 O O . GLU A 1 65 ? 8.878 32.552 -5.232 1.00 14.39 65 GLU A O 1
ATOM 1028 N N . PHE A 1 66 ? 8.287 33.599 -3.337 1.00 16.68 66 PHE A N 1
ATOM 1029 C CA . PHE A 1 66 ? 6.867 33.281 -3.507 1.00 16.66 66 PHE A CA 1
ATOM 1030 C C . PHE A 1 66 ? 6.319 33.978 -4.744 1.00 17.21 66 PHE A C 1
ATOM 1031 O O . PHE A 1 66 ? 5.472 33.441 -5.449 1.00 16.15 66 PHE A O 1
ATOM 1048 N N . SER A 1 67 ? 6.788 35.187 -5.014 1.00 16.60 67 SER A N 1
ATOM 1049 C CA A SER A 1 67 ? 6.384 35.897 -6.219 0.43 16.36 67 SER A CA 1
ATOM 1050 C CA B SER A 1 67 ? 6.360 35.882 -6.220 0.57 16.05 67 SER A CA 1
ATOM 1051 C C . SER A 1 67 ? 6.931 35.194 -7.459 1.00 18.34 67 SER A C 1
ATOM 1052 O O . SER A 1 67 ? 6.262 35.118 -8.485 1.00 17.70 67 SER A O 1
ATOM 1067 N N . HIS A 1 68 ? 8.156 34.683 -7.361 1.00 13.91 68 HIS A N 1
ATOM 1068 C CA . HIS A 1 68 ? 8.734 33.901 -8.453 1.00 14.03 68 HIS A CA 1
ATOM 1069 C C . HIS A 1 68 ? 7.916 32.616 -8.682 1.00 16.98 68 HIS A C 1
ATOM 1070 O O . HIS A 1 68 ? 7.682 32.213 -9.821 1.00 14.02 68 HIS A O 1
ATOM 1084 N N . LEU A 1 69 ? 7.510 31.969 -7.594 1.00 13.99 69 LEU A N 1
ATOM 1085 C CA . LEU A 1 69 ? 6.719 30.742 -7.673 1.00 12.70 69 LEU A CA 1
ATOM 1086 C C . LEU A 1 69 ? 5.430 31.008 -8.435 1.00 16.74 69 LEU A C 1
ATOM 1087 O O . LEU A 1 69 ? 5.002 30.196 -9.263 1.00 14.94 69 LEU A O 1
ATOM 1103 N N . GLU A 1 70 ? 4.819 32.152 -8.149 1.00 18.63 70 GLU A N 1
ATOM 1104 C CA . GLU A 1 70 ? 3.627 32.585 -8.864 1.00 18.76 70 GLU A CA 1
ATOM 1105 C C . GLU A 1 70 ? 3.902 32.764 -10.352 1.00 19.39 70 GLU A C 1
ATOM 1106 O O . GLU A 1 70 ? 3.147 32.261 -11.191 1.00 17.03 70 GLU A O 1
ATOM 1118 N N . MET A 1 71 ? 4.986 33.469 -10.681 1.00 16.67 71 MET A N 1
ATOM 1119 C CA . MET A 1 71 ? 5.370 33.686 -12.081 1.00 15.91 71 MET A CA 1
ATOM 1120 C C . MET A 1 71 ? 5.589 32.359 -12.803 1.00 15.41 71 MET A C 1
ATOM 1121 O O . MET A 1 71 ? 5.165 32.192 -13.945 1.00 20.12 71 MET A O 1
ATOM 1135 N N . VAL A 1 72 ? 6.261 31.419 -12.145 1.00 15.90 72 VAL A N 1
ATOM 1136 C CA . VAL A 1 72 ? 6.524 30.117 -12.755 1.00 13.38 72 VAL A CA 1
ATOM 1137 C C . VAL A 1 72 ? 5.202 29.365 -12.918 1.00 14.36 72 VAL A C 1
ATOM 1138 O O . VAL A 1 72 ? 4.969 28.703 -13.932 1.00 13.58 72 VAL A O 1
ATOM 1151 N N . GLY A 1 73 ? 4.324 29.492 -11.931 1.00 15.92 73 GLY A N 1
ATOM 1152 C CA . GLY A 1 73 ? 3.014 28.873 -11.999 1.00 16.95 73 GLY A CA 1
ATOM 1153 C C . GLY A 1 73 ? 2.221 29.406 -13.181 1.00 16.89 73 GLY A C 1
ATOM 1154 O O . GLY A 1 73 ? 1.590 28.641 -13.911 1.00 15.80 73 GLY A O 1
ATOM 1158 N N . LYS A 1 74 ? 2.266 30.719 -13.377 1.00 19.11 74 LYS A N 1
ATOM 1159 C CA . LYS A 1 74 ? 1.555 31.353 -14.487 1.00 17.59 74 LYS A CA 1
ATOM 1160 C C . LYS A 1 74 ? 2.154 30.952 -15.833 1.00 14.42 74 LYS A C 1
ATOM 1161 O O . LYS A 1 74 ? 1.431 30.842 -16.825 1.00 18.23 74 LYS A O 1
ATOM 1180 N N . LEU A 1 75 ? 3.463 30.722 -15.873 1.00 16.17 75 LEU A N 1
ATOM 1181 C CA . LEU A 1 75 ? 4.101 30.241 -17.095 1.00 15.44 75 LEU A CA 1
ATOM 1182 C C . LEU A 1 75 ? 3.631 28.835 -17.433 1.00 14.78 75 LEU A C 1
ATOM 1183 O O . LEU A 1 75 ? 3.369 28.526 -18.595 1.00 15.85 75 LEU A O 1
ATOM 1199 N N . ILE A 1 76 ? 3.554 27.978 -16.418 1.00 14.78 76 ILE A N 1
ATOM 1200 C CA . ILE A 1 76 ? 3.120 26.603 -16.621 1.00 18.35 76 ILE A CA 1
ATOM 1201 C C . ILE A 1 76 ? 1.643 26.573 -17.034 1.00 17.53 76 ILE A C 1
ATOM 1202 O O . ILE A 1 76 ? 1.271 25.829 -17.941 1.00 14.12 76 ILE A O 1
ATOM 1218 N N . GLU A 1 77 ? 0.815 27.387 -16.382 1.00 16.20 77 GLU A N 1
ATOM 1219 C CA . GLU A 1 77 ? -0.586 27.534 -16.767 0.86 17.82 77 GLU A CA 1
ATOM 1220 C C . GLU A 1 77 ? -0.693 27.921 -18.244 1.00 20.66 77 GLU A C 1
ATOM 1221 O O . GLU A 1 77 ? -1.457 27.312 -18.992 1.00 19.57 77 GLU A O 1
ATOM 1233 N N . ALA A 1 78 ? 0.082 28.917 -18.668 1.00 18.14 78 ALA A N 1
ATOM 1234 C CA . ALA A 1 78 ? -0.006 29.400 -20.047 1.00 17.15 78 ALA A CA 1
ATOM 1235 C C . ALA A 1 78 ? 0.414 28.321 -21.037 1.00 19.26 78 ALA A C 1
ATOM 1236 O O . ALA A 1 78 ? -0.172 28.204 -22.113 1.00 20.63 78 ALA A O 1
ATOM 1243 N N . HIS A 1 79 ? 1.423 27.529 -20.681 1.00 16.30 79 HIS A N 1
ATOM 1244 C CA . HIS A 1 79 ? 1.941 26.511 -21.603 1.00 17.40 79 HIS A CA 1
ATOM 1245 C C . HIS A 1 79 ? 1.162 25.176 -21.556 1.00 19.59 79 HIS A C 1
ATOM 1246 O O . HIS A 1 79 ? 1.519 24.232 -22.259 1.00 17.98 79 HIS A O 1
ATOM 1260 N N . THR A 1 80 ? 0.098 25.109 -20.749 1.00 19.26 80 THR A N 1
ATOM 1261 C CA . THR A 1 80 ? -0.710 23.890 -20.638 1.00 17.43 80 THR A CA 1
ATOM 1262 C C . THR A 1 80 ? -2.213 24.156 -20.785 1.00 19.85 80 THR A C 1
ATOM 1263 O O . THR A 1 80 ? -3.014 23.233 -20.697 1.00 21.15 80 THR A O 1
ATOM 1274 N N . LYS A 1 81 ? -2.571 25.407 -21.040 1.00 21.58 81 LYS A N 1
ATOM 1275 C CA . LYS A 1 81 ? -3.963 25.822 -21.190 1.00 26.08 81 LYS A CA 1
ATOM 1276 C C . LYS A 1 81 ? -4.486 25.540 -22.590 1.00 22.00 81 LYS A C 1
ATOM 1277 O O . LYS A 1 81 ? -3.849 25.886 -23.580 1.00 28.57 81 LYS A O 1
ATOM 1296 N N . ASN A 1 82 ? -5.638 24.884 -22.654 1.00 23.35 82 ASN A N 1
ATOM 1297 C CA . ASN A 1 82 ? -6.420 24.758 -23.886 1.00 23.65 82 ASN A CA 1
ATOM 1298 C C . ASN A 1 82 ? -5.791 23.907 -24.977 1.00 21.67 82 ASN A C 1
ATOM 1299 O O . ASN A 1 82 ? -6.230 23.959 -26.132 1.00 23.04 82 ASN A O 1
ATOM 1310 N N . VAL A 1 83 ? -4.796 23.110 -24.612 1.00 21.56 83 VAL A N 1
ATOM 1311 C CA . VAL A 1 83 ? -4.181 22.189 -25.556 1.00 22.70 83 VAL A CA 1
ATOM 1312 C C . VAL A 1 83 ? -4.398 20.708 -25.193 1.00 24.38 83 VAL A C 1
ATOM 1313 O O . VAL A 1 83 ? -3.568 19.864 -25.522 1.00 24.24 83 VAL A O 1
ATOM 1326 N N . ASP A 1 84 ? -5.522 20.385 -24.551 1.00 27.58 84 ASP A N 1
ATOM 1327 C CA . ASP A 1 84 ? -5.835 18.987 -24.205 1.00 29.20 84 ASP A CA 1
ATOM 1328 C C . ASP A 1 84 ? -5.716 18.003 -25.379 1.00 33.26 84 ASP A C 1
ATOM 1329 O O . ASP A 1 84 ? -5.352 16.843 -25.184 1.00 33.22 84 ASP A O 1
ATOM 1338 N N . GLN A 1 85 ? -6.028 18.449 -26.592 1.00 25.91 85 GLN A N 1
ATOM 1339 C CA . GLN A 1 85 ? -6.144 17.519 -27.721 1.00 29.29 85 GLN A CA 1
ATOM 1340 C C . GLN A 1 85 ? -4.840 17.282 -28.489 1.00 28.56 85 GLN A C 1
ATOM 1341 O O . GLN A 1 85 ? -4.786 16.456 -29.402 1.00 28.75 85 GLN A O 1
ATOM 1355 N N . THR A 1 86 ? -3.791 17.992 -28.117 1.00 24.43 86 THR A N 1
ATOM 1356 C CA . THR A 1 86 ? -2.540 17.920 -28.862 1.00 27.38 86 THR A CA 1
ATOM 1357 C C . THR A 1 86 ? -1.711 16.720 -28.430 1.00 27.51 86 THR A C 1
ATOM 1358 O O . THR A 1 86 ? -1.730 16.334 -27.262 1.00 22.62 86 THR A O 1
ATOM 1369 N N . GLU A 1 87 ? -0.979 16.133 -29.372 1.00 24.03 87 GLU A N 1
ATOM 1370 C CA . GLU A 1 87 ? -0.153 14.975 -29.063 1.00 24.99 87 GLU A CA 1
ATOM 1371 C C . GLU A 1 87 ? 0.898 15.345 -28.019 1.00 22.42 87 GLU A C 1
ATOM 1372 O O . GLU A 1 87 ? 1.195 14.556 -27.123 1.00 20.59 87 GLU A O 1
ATOM 1384 N N . ALA A 1 88 ? 1.427 16.560 -28.115 1.00 25.19 88 ALA A N 1
ATOM 1385 C CA . ALA A 1 88 ? 2.406 17.035 -27.143 1.00 23.92 88 ALA A CA 1
ATOM 1386 C C . ALA A 1 88 ? 1.842 16.973 -25.715 1.00 22.65 88 ALA A C 1
ATOM 1387 O O . ALA A 1 88 ? 2.474 16.423 -24.812 1.00 22.51 88 ALA A O 1
ATOM 1394 N N . TYR A 1 89 ? 0.646 17.517 -25.511 1.00 21.88 89 TYR A N 1
ATOM 1395 C CA . TYR A 1 89 ? 0.030 17.513 -24.183 1.00 19.10 89 TYR A CA 1
ATOM 1396 C C . TYR A 1 89 ? -0.236 16.104 -23.680 1.00 21.91 89 TYR A C 1
ATOM 1397 O O . TYR A 1 89 ? 0.001 15.790 -22.508 1.00 15.89 89 TYR A O 1
ATOM 1415 N N . LYS A 1 90 ? -0.736 15.245 -24.565 1.00 20.19 90 LYS A N 1
ATOM 1416 C CA . LYS A 1 90 ? -1.063 13.881 -24.178 1.00 18.82 90 LYS A CA 1
ATOM 1417 C C . LYS A 1 90 ? 0.171 13.093 -23.729 1.00 18.29 90 LYS A C 1
ATOM 1418 O O . LYS A 1 90 ? 0.040 12.065 -23.066 1.00 21.52 90 LYS A O 1
ATOM 1437 N N . SER A 1 91 ? 1.362 13.581 -24.056 1.00 20.27 91 SER A N 1
ATOM 1438 C CA . SER A 1 91 ? 2.584 12.885 -23.669 1.00 21.88 91 SER A CA 1
ATOM 1439 C C . SER A 1 91 ? 3.099 13.343 -22.307 1.00 21.93 91 SER A C 1
ATOM 1440 O O . SER A 1 91 ? 4.079 12.798 -21.802 1.00 20.34 91 SER A O 1
ATOM 1448 N N . THR A 1 92 ? 2.441 14.336 -21.713 1.00 17.30 92 THR A N 1
ATOM 1449 C CA . THR A 1 92 ? 2.901 14.907 -20.453 1.00 14.17 92 THR A CA 1
ATOM 1450 C C . THR A 1 92 ? 2.052 14.465 -19.280 1.00 15.74 92 THR A C 1
ATOM 1451 O O . THR A 1 92 ? 0.937 13.981 -19.454 1.00 13.75 92 THR A O 1
ATOM 1462 N N . LEU A 1 93 ? 2.584 14.658 -18.081 1.00 14.34 93 LEU A N 1
ATOM 1463 C CA . LEU A 1 93 ? 1.857 14.301 -16.872 1.00 19.15 93 LEU A CA 1
ATOM 1464 C C . LEU A 1 93 ? 0.585 15.138 -16.691 1.00 15.37 93 LEU A C 1
ATOM 1465 O O . LEU A 1 93 ? -0.312 14.754 -15.932 1.00 16.59 93 LEU A O 1
ATOM 1481 N N . PHE A 1 94 ? 0.491 16.260 -17.399 1.00 12.69 94 PHE A N 1
ATOM 1482 C CA . PHE A 1 94 ? -0.695 17.115 -17.293 1.00 14.86 94 PHE A CA 1
ATOM 1483 C C . PHE A 1 94 ? -1.912 16.382 -17.825 1.00 17.43 94 PHE A C 1
ATOM 1484 O O . PHE A 1 94 ? -3.044 16.656 -17.402 1.00 15.90 94 PHE A O 1
ATOM 1501 N N . ALA A 1 95 ? -1.688 15.458 -18.759 1.00 13.63 95 ALA A N 1
ATOM 1502 C CA . ALA A 1 95 ? -2.790 14.711 -19.349 1.00 17.50 95 ALA A CA 1
ATOM 1503 C C . ALA A 1 95 ? -3.554 13.904 -18.293 1.00 19.91 95 ALA A C 1
ATOM 1504 O O . ALA A 1 95 ? -4.764 13.691 -18.425 1.00 18.06 95 ALA A O 1
ATOM 1511 N N . VAL A 1 96 ? -2.857 13.454 -17.254 1.00 14.68 96 VAL A N 1
ATOM 1512 C CA . VAL A 1 96 ? -3.523 12.717 -16.184 1.00 17.15 96 VAL A CA 1
ATOM 1513 C C . VAL A 1 96 ? -3.668 13.505 -14.887 1.00 16.75 96 VAL A C 1
ATOM 1514 O O . VAL A 1 96 ? -4.529 13.175 -14.078 1.00 18.48 96 VAL A O 1
ATOM 1527 N N . ARG A 1 97 ? -2.852 14.535 -14.679 1.00 16.06 97 ARG A N 1
ATOM 1528 C CA . ARG A 1 97 ? -2.943 15.318 -13.444 1.00 16.82 97 ARG A CA 1
ATOM 1529 C C . ARG A 1 97 ? -3.755 16.594 -13.573 1.00 18.65 97 ARG A C 1
ATOM 1530 O O . ARG A 1 97 ? -4.093 17.208 -12.561 1.00 18.07 97 ARG A O 1
ATOM 1551 N N . GLY A 1 98 ? -4.045 16.997 -14.807 1.00 18.86 98 GLY A N 1
ATOM 1552 C CA . GLY A 1 98 ? -4.743 18.249 -15.057 1.00 16.85 98 GLY A CA 1
ATOM 1553 C C . GLY A 1 98 ? -3.784 19.355 -15.459 1.00 16.43 98 GLY A C 1
ATOM 1554 O O . GLY A 1 98 ? -2.606 19.335 -15.128 1.00 15.08 98 GLY A O 1
ATOM 1558 N N . MET A 1 99 ? -4.310 20.346 -16.164 1.00 14.45 99 MET A N 1
ATOM 1559 C CA . MET A 1 99 ? -3.509 21.451 -16.630 1.00 14.81 99 MET A CA 1
ATOM 1560 C C . MET A 1 99 ? -3.043 22.294 -15.453 1.00 16.98 99 MET A C 1
ATOM 1561 O O . MET A 1 99 ? -3.562 22.179 -14.341 1.00 15.85 99 MET A O 1
ATOM 1575 N N . GLY A 1 100 ? -2.057 23.142 -15.705 1.00 15.93 100 GLY A N 1
ATOM 1576 C CA . GLY A 1 100 ? -1.581 24.043 -14.685 1.00 14.56 100 GLY A CA 1
ATOM 1577 C C . GLY A 1 100 ? -0.497 23.410 -13.845 1.00 15.00 100 GLY A C 1
ATOM 1578 O O . GLY A 1 100 ? -0.228 22.212 -13.956 1.00 15.44 100 GLY A O 1
ATOM 1582 N N . PRO A 1 101 ? 0.136 24.221 -12.989 1.00 12.68 101 PRO A N 1
ATOM 1583 C CA . PRO A 1 101 ? 1.207 23.724 -12.134 1.00 15.13 101 PRO A CA 1
ATOM 1584 C C . PRO A 1 101 ? 0.693 22.754 -11.066 1.00 16.04 101 PRO A C 1
ATOM 1585 O O . PRO A 1 101 ? -0.486 22.764 -10.699 1.00 13.77 101 PRO A O 1
ATOM 1596 N N . HIS A 1 102 ? 1.607 21.922 -10.597 1.00 11.80 102 HIS A N 1
ATOM 1597 C CA . HIS A 1 102 ? 1.393 20.999 -9.491 1.00 11.93 102 HIS A CA 1
ATOM 1598 C C . HIS A 1 102 ? 2.692 20.991 -8.719 1.00 12.25 102 HIS A C 1
ATOM 1599 O O . HIS A 1 102 ? 3.735 21.298 -9.290 1.00 14.40 102 HIS A O 1
ATOM 1614 N N . PHE A 1 103 ? 2.645 20.658 -7.430 1.00 14.40 103 PHE A N 1
ATOM 1615 C CA . PHE A 1 103 ? 3.860 20.638 -6.629 1.00 12.33 103 PHE A CA 1
ATOM 1616 C C . PHE A 1 103 ? 4.610 19.313 -6.772 1.00 14.29 103 PHE A C 1
ATOM 1617 O O . PHE A 1 103 ? 4.794 18.550 -5.819 1.00 13.11 103 PHE A O 1
ATOM 1634 N N . LEU A 1 104 ? 5.060 19.089 -7.996 1.00 12.05 104 LEU A N 1
ATOM 1635 C CA . LEU A 1 104 ? 5.959 18.004 -8.316 1.00 15.56 104 LEU A CA 1
ATOM 1636 C C . LEU A 1 104 ? 7.019 18.522 -9.282 1.00 15.82 104 LEU A C 1
ATOM 1637 O O . LEU A 1 104 ? 6.941 19.663 -9.736 1.00 11.56 104 LEU A O 1
ATOM 1653 N N . ASP A 1 105 ? 8.020 17.699 -9.577 1.00 12.32 105 ASP A N 1
ATOM 1654 C CA . ASP A 1 105 ? 9.087 18.122 -10.471 1.00 10.12 105 ASP A CA 1
ATOM 1655 C C . ASP A 1 105 ? 8.837 17.583 -11.882 1.00 13.68 105 ASP A C 1
ATOM 1656 O O . ASP A 1 105 ? 7.765 17.026 -12.171 1.00 12.96 105 ASP A O 1
ATOM 1665 N N . SER A 1 106 ? 9.822 17.756 -12.759 1.00 11.96 106 SER A N 1
ATOM 1666 C CA . SER A 1 106 ? 9.684 17.390 -14.167 1.00 10.84 106 SER A CA 1
ATOM 1667 C C . SER A 1 106 ? 9.585 15.888 -14.373 1.00 14.26 106 SER A C 1
ATOM 1668 O O . SER A 1 106 ? 9.220 15.434 -15.455 1.00 15.04 106 SER A O 1
ATOM 1676 N N . GLN A 1 107 ? 9.935 15.129 -13.342 1.00 14.32 107 GLN A N 1
ATOM 1677 C CA . GLN A 1 107 ? 9.870 13.669 -13.399 1.00 11.90 107 GLN A CA 1
ATOM 1678 C C . GLN A 1 107 ? 8.620 13.146 -12.700 1.00 11.74 107 GLN A C 1
ATOM 1679 O O . GLN A 1 107 ? 8.425 11.942 -12.600 1.00 13.80 107 GLN A O 1
ATOM 1693 N N . GLY A 1 108 ? 7.782 14.055 -12.202 1.00 12.76 108 GLY A N 1
ATOM 1694 C CA . GLY A 1 108 ? 6.557 13.654 -11.522 1.00 13.07 108 GLY A CA 1
ATOM 1695 C C . GLY A 1 108 ? 6.717 13.352 -10.037 1.00 11.05 108 GLY A C 1
ATOM 1696 O O . GLY A 1 108 ? 5.769 12.895 -9.393 1.00 13.42 108 GLY A O 1
ATOM 1700 N N . ASN A 1 109 ? 7.898 13.618 -9.482 1.00 11.69 109 ASN A N 1
ATOM 1701 C CA . ASN A 1 109 ? 8.133 13.427 -8.054 1.00 12.85 109 ASN A CA 1
ATOM 1702 C C . ASN A 1 109 ? 7.480 14.528 -7.232 1.00 13.23 109 ASN A C 1
ATOM 1703 O O . ASN A 1 109 ? 7.662 15.712 -7.521 1.00 13.07 109 ASN A O 1
ATOM 1714 N N . ALA A 1 110 ? 6.766 14.132 -6.182 1.00 12.85 110 ALA A N 1
ATOM 1715 C CA . ALA A 1 110 ? 6.203 15.075 -5.223 1.00 14.85 110 ALA A CA 1
ATOM 1716 C C . ALA A 1 110 ? 7.302 15.882 -4.532 1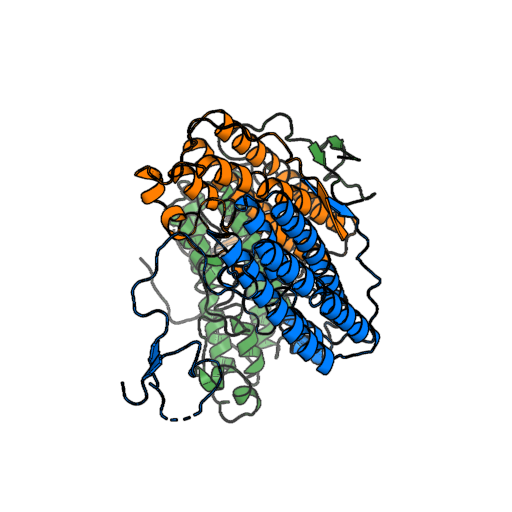.00 16.35 110 ALA A C 1
ATOM 1717 O O . ALA A 1 110 ? 8.335 15.329 -4.143 1.00 12.49 110 ALA A O 1
ATOM 1724 N N . TRP A 1 111 ? 7.094 17.194 -4.405 1.00 13.44 111 TRP A N 1
ATOM 1725 C CA . TRP A 1 111 ? 8.014 18.029 -3.651 1.00 10.93 111 TRP A CA 1
ATOM 1726 C C . TRP A 1 111 ? 8.117 17.464 -2.251 1.00 14.14 111 TRP A C 1
ATOM 1727 O O . TRP A 1 111 ? 7.113 17.030 -1.675 1.00 11.06 111 TRP A O 1
ATOM 1748 N N . THR A 1 112 ? 9.331 17.440 -1.721 1.00 10.97 112 THR A N 1
ATOM 1749 C CA . THR A 1 112 ? 9.555 16.990 -0.354 1.00 12.71 112 THR A CA 1
ATOM 1750 C C . THR A 1 112 ? 10.426 17.982 0.411 1.00 13.50 112 THR A C 1
ATOM 1751 O O . THR A 1 112 ? 11.346 18.581 -0.157 1.00 13.87 112 THR A O 1
ATOM 1762 N N . ALA A 1 113 ? 10.161 18.141 1.708 1.00 11.37 113 ALA A N 1
ATOM 1763 C CA . ALA A 1 113 ? 10.977 19.038 2.538 1.00 11.49 113 ALA A CA 1
ATOM 1764 C C . ALA A 1 113 ? 12.393 18.484 2.762 1.00 13.17 113 ALA A C 1
ATOM 1765 O O . ALA A 1 113 ? 13.266 19.175 3.307 1.00 13.55 113 ALA A O 1
ATOM 1772 N N . SER A 1 114 ? 12.621 17.246 2.340 1.00 11.35 114 SER A N 1
ATOM 1773 C CA . SER A 1 114 ? 13.979 16.704 2.296 1.00 14.09 114 SER A CA 1
ATOM 1774 C C . SER A 1 114 ? 14.883 17.547 1.386 1.00 17.66 114 SER A C 1
ATOM 1775 O O . SER A 1 114 ? 16.103 17.469 1.472 1.00 15.80 114 SER A O 1
ATOM 1783 N N . TYR A 1 115 ? 14.276 18.349 0.519 1.00 12.05 115 TYR A N 1
ATOM 1784 C CA . TYR A 1 115 ? 15.017 19.268 -0.350 1.00 14.51 115 TYR A CA 1
ATOM 1785 C C . TYR A 1 115 ? 15.660 20.430 0.404 1.00 15.33 115 TYR A C 1
ATOM 1786 O O . TYR A 1 115 ? 16.526 21.128 -0.146 1.00 16.37 115 TYR A O 1
ATOM 1804 N N . LEU A 1 116 ? 15.213 20.669 1.633 1.00 16.48 116 LEU A N 1
ATOM 1805 C CA . LEU A 1 116 ? 15.633 21.854 2.381 1.00 11.22 116 LEU A CA 1
ATOM 1806 C C . LEU A 1 116 ? 16.885 21.566 3.207 1.00 15.32 116 LEU A C 1
ATOM 1807 O O . LEU A 1 116 ? 17.058 20.467 3.724 1.00 14.95 116 LEU A O 1
ATOM 1823 N N . ASN A 1 117 ? 17.752 22.565 3.313 1.00 11.78 117 ASN A N 1
ATOM 1824 C CA . ASN A 1 117 ? 18.926 22.501 4.178 1.00 15.78 117 ASN A CA 1
ATOM 1825 C C . ASN A 1 117 ? 18.911 23.699 5.127 1.00 12.16 117 ASN A C 1
ATOM 1826 O O . ASN A 1 117 ? 19.135 24.820 4.704 1.00 16.23 117 ASN A O 1
ATOM 1837 N N . GLU A 1 118 ? 18.612 23.458 6.403 1.00 12.76 118 GLU A N 1
ATOM 1838 C CA . GLU A 1 118 ? 18.442 24.534 7.367 1.00 13.02 118 GLU A CA 1
ATOM 1839 C C . GLU A 1 118 ? 18.526 24.033 8.796 1.00 13.77 118 GLU A C 1
ATOM 1840 O O . GLU A 1 118 ? 18.203 22.876 9.077 1.00 12.75 118 GLU A O 1
ATOM 1852 N N . GLY A 1 119 ? 18.955 24.914 9.696 1.00 12.14 119 GLY A N 1
ATOM 1853 C CA . GLY A 1 119 ? 18.884 24.643 11.116 1.00 14.88 119 GLY A CA 1
ATOM 1854 C C . GLY A 1 119 ? 20.099 25.018 11.930 1.00 15.60 119 GLY A C 1
ATOM 1855 O O . GLY A 1 119 ? 21.240 24.939 11.472 1.00 15.14 119 GLY A O 1
ATOM 1859 N N . GLY A 1 120 ? 19.840 25.441 13.159 1.00 19.19 120 GLY A N 1
ATOM 1860 C CA . GLY A 1 120 ? 20.873 25.499 14.177 1.00 20.43 120 GLY A CA 1
ATOM 1861 C C . GLY A 1 120 ? 21.682 26.776 14.266 1.00 23.66 120 GLY A C 1
ATOM 1862 O O . GLY A 1 120 ? 21.855 27.316 15.355 1.00 27.33 120 GLY A O 1
ATOM 1866 N N . ASP A 1 121 ? 22.195 27.251 13.135 1.00 20.31 121 ASP A N 1
ATOM 1867 C CA . ASP A 1 121 ? 23.166 28.345 13.131 1.00 18.29 121 ASP A CA 1
ATOM 1868 C C . ASP A 1 121 ? 23.020 29.133 11.843 1.00 17.55 121 ASP A C 1
ATOM 1869 O O . ASP A 1 121 ? 22.924 28.550 10.768 1.00 15.11 121 ASP A O 1
ATOM 1878 N N . VAL A 1 122 ? 23.006 30.458 11.956 1.00 19.51 122 VAL A N 1
ATOM 1879 C CA . VAL A 1 122 ? 22.788 31.317 10.793 1.00 16.83 122 VAL A CA 1
ATOM 1880 C C . VAL A 1 122 ? 23.870 31.141 9.727 1.00 15.73 122 VAL A C 1
ATOM 1881 O O . VAL A 1 122 ? 23.614 31.340 8.532 1.00 14.58 122 VAL A O 1
ATOM 1894 N N . VAL A 1 123 ? 25.072 30.747 10.138 1.00 15.34 123 VAL A N 1
ATOM 1895 C CA . VAL A 1 123 ? 26.145 30.534 9.168 1.00 15.42 123 VAL A CA 1
ATOM 1896 C C . VAL A 1 123 ? 25.859 29.309 8.301 1.00 13.73 123 VAL A C 1
ATOM 1897 O O . VAL A 1 123 ? 26.067 29.341 7.084 1.00 14.90 123 VAL A O 1
ATOM 1910 N N . ARG A 1 124 ? 25.394 28.231 8.919 1.00 14.51 124 ARG A N 1
ATOM 1911 C CA . ARG A 1 124 ? 24.945 27.058 8.162 1.00 14.43 124 ARG A CA 1
ATOM 1912 C C . ARG A 1 124 ? 23.805 27.437 7.203 1.00 13.41 124 ARG A C 1
ATOM 1913 O O . ARG A 1 124 ? 23.800 27.059 6.027 1.00 14.31 124 ARG A O 1
ATOM 1934 N N . ASP A 1 125 ? 22.843 28.197 7.706 1.00 14.29 125 ASP A N 1
ATOM 1935 C CA . ASP A 1 125 ? 21.694 28.608 6.901 1.00 11.74 125 ASP A CA 1
ATOM 1936 C C . ASP A 1 125 ? 22.123 29.410 5.686 1.00 14.23 125 ASP A C 1
ATOM 1937 O O . ASP A 1 125 ? 21.733 29.103 4.562 1.00 12.72 125 ASP A O 1
ATOM 1946 N N . LEU A 1 126 ? 22.964 30.412 5.891 1.00 13.22 126 LEU A N 1
ATOM 1947 C CA . LEU A 1 126 ? 23.391 31.246 4.767 1.00 14.61 126 LEU A CA 1
ATOM 1948 C C . LEU A 1 126 ? 24.203 30.465 3.743 1.00 13.27 126 LEU A C 1
ATOM 1949 O O . LEU A 1 126 ? 24.052 30.680 2.543 1.00 12.82 126 LEU A O 1
ATOM 1965 N N . ARG A 1 127 ? 25.058 29.560 4.208 1.00 12.55 127 ARG A N 1
ATOM 1966 C CA . ARG A 1 127 ? 25.835 28.736 3.282 1.00 12.39 127 ARG A CA 1
ATOM 1967 C C . ARG A 1 127 ? 24.893 27.839 2.498 1.00 11.52 127 ARG A C 1
ATOM 1968 O O . ARG A 1 127 ? 25.055 27.665 1.282 1.00 12.79 127 ARG A O 1
ATOM 1989 N N . ALA A 1 128 ? 23.899 27.287 3.190 1.00 12.97 128 ALA A N 1
ATOM 1990 C CA . ALA A 1 128 ? 22.850 26.503 2.533 1.00 12.96 128 ALA A CA 1
ATOM 1991 C C . ALA A 1 128 ? 22.099 27.329 1.484 1.00 14.60 128 ALA A C 1
ATOM 1992 O O . ALA A 1 128 ? 21.713 26.812 0.431 1.00 13.74 128 ALA A O 1
ATOM 1999 N N . ASN A 1 129 ? 21.881 28.607 1.761 1.00 13.57 129 ASN A N 1
ATOM 2000 C CA . ASN A 1 129 ? 21.113 29.429 0.841 1.00 14.88 129 ASN A CA 1
ATOM 2001 C C . ASN A 1 129 ? 21.916 29.765 -0.413 1.00 15.92 129 ASN A C 1
ATOM 2002 O O . ASN A 1 129 ? 21.379 29.791 -1.528 1.00 12.26 129 ASN A O 1
ATOM 2013 N N . ILE A 1 130 ? 23.212 29.981 -0.249 1.00 11.41 130 ILE A N 1
ATOM 2014 C CA . ILE A 1 130 ? 24.070 30.209 -1.407 1.00 13.56 130 ILE A CA 1
ATOM 2015 C C . ILE A 1 130 ? 24.049 28.967 -2.305 1.00 12.07 130 ILE A C 1
ATOM 2016 O O . ILE A 1 130 ? 24.018 29.083 -3.526 1.00 12.70 130 ILE A O 1
ATOM 2032 N N . ALA A 1 131 ? 24.013 27.783 -1.699 1.00 12.34 131 ALA A N 1
ATOM 2033 C CA . ALA A 1 131 ? 23.899 26.533 -2.453 1.00 12.61 131 ALA A CA 1
ATOM 2034 C C . ALA A 1 131 ? 22.556 26.413 -3.161 1.00 13.84 131 ALA A C 1
ATOM 2035 O O . ALA A 1 131 ? 22.483 25.952 -4.303 1.00 14.53 131 ALA A O 1
ATOM 2042 N N . ALA A 1 132 ? 21.488 26.797 -2.466 1.00 14.33 132 ALA A N 1
ATOM 2043 C CA . ALA A 1 132 ? 20.149 26.703 -3.017 1.00 12.37 132 ALA A CA 1
ATOM 2044 C C . ALA A 1 132 ? 20.069 27.590 -4.250 1.00 13.90 132 ALA A C 1
ATOM 2045 O O . ALA A 1 132 ? 19.601 27.154 -5.314 1.00 13.46 132 ALA A O 1
ATOM 2052 N N . GLU A 1 133 ? 20.543 28.826 -4.107 1.00 14.22 133 GLU A N 1
ATOM 2053 C CA . GLU A 1 133 ? 20.558 29.776 -5.213 1.00 13.98 133 GLU A CA 1
ATOM 2054 C C . GLU A 1 133 ? 21.361 29.232 -6.387 1.00 11.48 133 GLU A C 1
ATOM 2055 O O . GLU A 1 133 ? 21.035 29.510 -7.536 1.00 13.22 133 GLU A O 1
ATOM 2067 N N . ALA A 1 134 ? 22.439 28.501 -6.111 1.00 12.52 134 ALA A N 1
ATOM 2068 C CA . ALA A 1 134 ? 23.263 27.996 -7.201 1.00 11.85 134 ALA A CA 1
ATOM 2069 C C . ALA A 1 134 ? 22.493 26.927 -7.987 1.00 11.65 134 ALA A C 1
ATOM 2070 O O . ALA A 1 134 ? 22.545 26.883 -9.216 1.00 15.74 134 ALA A O 1
ATOM 2077 N N . GLY A 1 135 ? 21.793 26.061 -7.270 1.00 12.61 135 GLY A N 1
ATOM 2078 C CA . GLY A 1 135 ? 20.945 25.069 -7.914 1.00 13.63 135 GLY A CA 1
ATOM 2079 C C . GLY A 1 135 ? 19.824 25.713 -8.711 1.00 11.00 135 GLY A C 1
ATOM 2080 O O . GLY A 1 135 ? 19.543 25.299 -9.835 1.00 14.67 135 GLY A O 1
ATOM 2084 N N . ALA A 1 136 ? 19.205 26.745 -8.149 1.00 12.55 136 ALA A N 1
ATOM 2085 C CA . ALA A 1 136 ? 18.130 27.461 -8.842 1.00 14.25 136 ALA A CA 1
ATOM 2086 C C . ALA A 1 136 ? 18.642 28.113 -10.132 1.00 15.10 136 ALA A C 1
ATOM 2087 O O . ALA A 1 136 ? 18.023 27.993 -11.193 1.00 15.04 136 ALA A O 1
ATOM 2094 N N . ARG A 1 137 ? 19.775 28.804 -10.048 1.00 14.10 137 ARG A N 1
ATOM 2095 C CA . ARG A 1 137 ? 20.343 29.457 -11.233 1.00 14.72 137 ARG A CA 1
ATOM 2096 C C . ARG A 1 137 ? 20.711 28.421 -12.296 1.00 14.36 137 ARG A C 1
ATOM 2097 O O . ARG A 1 137 ? 20.486 28.618 -13.492 1.00 13.13 137 ARG A O 1
ATOM 2118 N N . GLN A 1 138 ? 21.292 27.316 -11.852 1.00 13.33 138 GLN A N 1
ATOM 2119 C CA . GLN A 1 138 ? 21.667 26.260 -12.772 1.00 14.53 138 GLN A CA 1
ATOM 2120 C C . GLN A 1 138 ? 20.466 25.717 -13.541 1.00 12.76 138 GLN A C 1
ATOM 2121 O O . GLN A 1 138 ? 20.511 25.583 -14.765 1.00 16.03 138 GLN A O 1
ATOM 2135 N N . THR A 1 139 ? 19.405 25.386 -12.823 1.00 14.74 139 THR A N 1
ATOM 2136 C CA . THR A 1 139 ? 18.208 24.853 -13.457 1.00 17.14 139 THR A CA 1
ATOM 2137 C C . THR A 1 139 ? 17.600 25.874 -14.422 1.00 14.57 139 THR A C 1
ATOM 2138 O O . THR A 1 139 ? 17.182 25.499 -15.525 1.00 15.75 139 THR A O 1
ATOM 2149 N N . TYR A 1 140 ? 17.575 27.155 -14.040 1.00 14.11 140 TYR A N 1
ATOM 2150 C CA . TYR A 1 140 ? 17.073 28.193 -14.950 1.00 13.49 140 TYR A CA 1
ATOM 2151 C C . TYR A 1 140 ? 17.918 28.220 -16.211 1.00 14.31 140 TYR A C 1
ATOM 2152 O O . TYR A 1 140 ? 17.364 28.340 -17.303 1.00 15.26 140 TYR A O 1
ATOM 2170 N N . GLU A 1 141 ? 19.237 28.061 -16.085 1.00 14.51 141 GLU A N 1
ATOM 2171 C CA . GLU A 1 141 ? 20.090 28.058 -17.278 1.00 15.34 141 GLU A CA 1
ATOM 2172 C C . GLU A 1 141 ? 19.701 26.901 -18.196 1.00 17.28 141 GLU A C 1
ATOM 2173 O O . GLU A 1 141 ? 19.601 27.093 -19.403 1.00 15.34 141 GLU A O 1
ATOM 2185 N N . GLU A 1 142 ? 19.472 25.707 -17.636 1.00 17.54 142 GLU A N 1
ATOM 2186 C CA . GLU A 1 142 ? 19.130 24.544 -18.460 1.00 20.72 142 GLU A CA 1
ATOM 2187 C C . GLU A 1 142 ? 17.801 24.784 -19.166 1.00 17.90 142 GLU A C 1
ATOM 2188 O O . GLU A 1 142 ? 17.635 24.434 -20.332 1.00 18.68 142 GLU A O 1
ATOM 2200 N N . LEU A 1 143 ? 16.858 25.385 -18.445 1.00 17.97 143 LEU A N 1
ATOM 2201 C CA . LEU A 1 143 ? 15.541 25.684 -18.994 1.00 17.77 143 LEU A CA 1
ATOM 2202 C C . LEU A 1 143 ? 15.624 26.755 -20.093 1.00 22.79 143 LEU A C 1
ATOM 2203 O O . LEU A 1 143 ? 14.927 26.685 -21.109 1.00 18.63 143 LEU A O 1
ATOM 2219 N N . ILE A 1 144 ? 16.483 27.746 -19.892 1.00 19.17 144 ILE A N 1
ATOM 2220 C CA . ILE A 1 144 ? 16.711 28.775 -20.913 1.00 18.82 144 ILE A CA 1
ATOM 2221 C C . ILE A 1 144 ? 17.257 28.139 -22.191 1.00 19.89 144 ILE A C 1
ATOM 2222 O O . ILE A 1 144 ? 16.813 28.462 -23.300 1.00 20.10 144 ILE A O 1
ATOM 2238 N N . LYS A 1 145 ? 18.204 27.216 -22.054 1.00 22.24 145 LYS A N 1
ATOM 2239 C CA . LYS A 1 145 ? 18.732 26.520 -23.224 1.00 22.98 145 LYS A CA 1
ATOM 2240 C C . LYS A 1 145 ? 17.606 25.815 -23.992 1.00 26.13 145 LYS A C 1
ATOM 2241 O O . LYS A 1 145 ? 17.688 25.663 -25.203 1.00 24.50 145 LYS A O 1
ATOM 2260 N N . LEU A 1 146 ? 16.541 25.428 -23.292 1.00 18.78 146 LEU A N 1
ATOM 2261 C CA . LEU A 1 146 ? 15.439 24.686 -23.908 1.00 24.22 146 LEU A CA 1
ATOM 2262 C C . LEU A 1 146 ? 14.195 25.551 -24.150 1.00 20.83 146 LEU A C 1
ATOM 2263 O O . LEU A 1 146 ? 13.120 25.027 -24.420 1.00 21.21 146 LEU A O 1
ATOM 2279 N N . SER A 1 147 ? 14.360 26.870 -24.059 1.00 21.54 147 SER A N 1
ATOM 2280 C CA . SER A 1 147 ? 13.261 27.837 -24.199 1.00 22.99 147 SER A CA 1
ATOM 2281 C C . SER A 1 147 ? 12.434 27.634 -25.461 1.00 18.59 147 SER A C 1
ATOM 2282 O O . SER A 1 147 ? 12.995 27.496 -26.545 1.00 19.69 147 SER A O 1
ATOM 2290 N N . PRO A 1 148 ? 11.094 27.646 -25.337 1.00 16.49 148 PRO A N 1
ATOM 2291 C CA . PRO A 1 148 ? 10.221 27.446 -26.502 1.00 21.81 148 PRO A CA 1
ATOM 2292 C C . PRO A 1 148 ? 9.937 28.714 -27.315 1.00 20.58 148 PRO A C 1
ATOM 2293 O O . PRO A 1 148 ? 9.565 28.615 -28.486 1.00 21.57 148 PRO A O 1
ATOM 2304 N N . ASP A 1 149 ? 10.115 29.879 -26.704 1.00 17.02 149 ASP A N 1
ATOM 2305 C CA . ASP A 1 149 ? 9.859 31.153 -27.368 1.00 22.22 149 ASP A CA 1
ATOM 2306 C C . ASP A 1 149 ? 10.547 32.279 -26.614 1.00 19.86 149 ASP A C 1
ATOM 2307 O O . ASP A 1 149 ? 10.992 32.083 -25.492 1.00 21.02 149 ASP A O 1
ATOM 2316 N N . GLU A 1 150 ? 10.619 33.457 -27.232 1.00 19.56 150 GLU A N 1
ATOM 2317 C CA . GLU A 1 150 ? 11.391 34.565 -26.693 1.00 23.41 150 GLU A CA 1
ATOM 2318 C C . GLU A 1 150 ? 10.799 35.130 -25.398 1.00 20.16 150 GLU A C 1
ATOM 2319 O O . GLU A 1 150 ? 11.537 35.500 -24.491 1.00 20.31 150 GLU A O 1
ATOM 2331 N N . GLY A 1 151 ? 9.475 35.195 -25.307 1.00 20.64 151 GLY A N 1
ATOM 2332 C CA . GLY A 1 151 ? 8.833 35.721 -24.110 1.00 21.79 151 GLY A CA 1
ATOM 2333 C C . GLY A 1 151 ? 9.075 34.863 -22.882 1.00 17.82 151 GLY A C 1
ATOM 2334 O O . GLY A 1 151 ? 9.349 35.366 -21.788 1.00 21.27 151 GLY A O 1
ATOM 2338 N N . THR A 1 152 ? 8.957 33.554 -23.057 1.00 21.29 152 THR A N 1
ATOM 2339 C CA . THR A 1 152 ? 9.274 32.604 -22.004 1.00 19.02 152 THR A CA 1
ATOM 2340 C C . THR A 1 152 ? 10.734 32.750 -21.594 1.00 20.92 152 THR A C 1
ATOM 2341 O O . THR A 1 152 ? 11.066 32.785 -20.403 1.00 17.04 152 THR A O 1
ATOM 2352 N N . LYS A 1 153 ? 11.610 32.822 -22.586 1.00 17.28 153 LYS A N 1
ATOM 2353 C CA . LYS A 1 153 ? 13.033 32.964 -22.306 1.00 19.32 153 LYS A CA 1
ATOM 2354 C C . LYS A 1 153 ? 13.343 34.205 -21.476 1.00 16.30 153 LYS A C 1
ATOM 2355 O O . LYS A 1 153 ? 14.098 34.134 -20.520 1.00 18.88 153 LYS A O 1
ATOM 2374 N N . GLN A 1 154 ? 12.766 35.344 -21.842 1.00 20.38 154 GLN A N 1
ATOM 2375 C CA . GLN A 1 154 ? 13.060 36.577 -21.132 1.00 20.23 154 GLN A CA 1
ATOM 2376 C C . GLN A 1 154 ? 12.613 36.515 -19.680 1.00 18.07 154 GLN A C 1
ATOM 2377 O O . GLN A 1 154 ? 13.283 37.056 -18.796 1.00 18.68 154 GLN A O 1
ATOM 2391 N N . THR A 1 155 ? 11.492 35.857 -19.427 1.00 17.99 155 THR A N 1
ATOM 2392 C CA . THR A 1 155 ? 11.048 35.664 -18.050 1.00 21.44 155 THR A CA 1
ATOM 2393 C C . THR A 1 155 ? 12.023 34.811 -17.251 1.00 18.77 155 THR A C 1
ATOM 2394 O O . THR A 1 155 ? 12.336 35.121 -16.105 1.00 18.60 155 THR A O 1
ATOM 2405 N N . LEU A 1 156 ? 12.488 33.725 -17.851 1.00 17.43 156 LEU A N 1
ATOM 2406 C CA . LEU A 1 156 ? 13.470 32.867 -17.206 1.00 16.22 156 LEU A CA 1
ATOM 2407 C C . LEU A 1 156 ? 14.791 33.599 -16.966 1.00 19.12 156 LEU A C 1
ATOM 2408 O O . LEU A 1 156 ? 15.428 33.408 -15.932 1.00 17.38 156 LEU A O 1
ATOM 2424 N N . VAL A 1 157 ? 15.208 34.435 -17.911 1.00 17.62 157 VAL A N 1
ATOM 2425 C CA . VAL A 1 157 ? 16.439 35.190 -17.733 1.00 17.54 157 VAL A CA 1
ATOM 2426 C C . VAL A 1 157 ? 16.274 36.133 -16.538 1.00 17.74 157 VAL A C 1
ATOM 2427 O O . VAL A 1 157 ? 17.213 36.337 -15.766 1.00 17.85 157 VAL A O 1
ATOM 2440 N N . HIS A 1 158 ? 15.085 36.701 -16.388 1.00 18.99 158 HIS A N 1
ATOM 2441 C CA . HIS A 1 158 ? 14.832 37.597 -15.272 1.00 18.78 158 HIS A CA 1
ATOM 2442 C C . HIS A 1 158 ? 14.921 36.850 -13.947 1.00 18.35 158 HIS A C 1
ATOM 2443 O O . HIS A 1 158 ? 15.556 37.326 -13.005 1.00 17.11 158 HIS A O 1
ATOM 2457 N N . LEU A 1 159 ? 14.276 35.690 -13.880 1.00 17.90 159 LEU A N 1
ATOM 2458 C CA . LEU A 1 159 ? 14.298 34.878 -12.680 1.00 17.05 159 LEU A CA 1
ATOM 2459 C C . LEU A 1 159 ? 15.732 34.446 -12.365 1.00 20.02 159 LEU A C 1
ATOM 2460 O O . LEU A 1 159 ? 16.157 34.494 -11.216 1.00 16.94 159 LEU A O 1
ATOM 2476 N N . LEU A 1 160 ? 16.477 34.037 -13.385 1.00 14.13 160 LEU A N 1
ATOM 2477 C CA . LEU A 1 160 ? 17.878 33.663 -13.195 1.00 18.06 160 LEU A CA 1
ATOM 2478 C C . LEU A 1 160 ? 18.665 34.845 -12.627 1.00 16.50 160 LEU A C 1
ATOM 2479 O O . LEU A 1 160 ? 19.490 34.687 -11.721 1.00 15.36 160 LEU A O 1
ATOM 2495 N N . THR A 1 161 ? 18.402 36.029 -13.169 1.00 15.21 161 THR A N 1
ATOM 2496 C CA . THR A 1 161 ? 19.107 37.237 -12.751 1.00 19.51 161 THR A CA 1
ATOM 2497 C C . THR A 1 161 ? 18.839 37.525 -11.274 1.00 19.08 161 THR A C 1
ATOM 2498 O O . THR A 1 161 ? 19.756 37.880 -10.523 1.00 16.09 161 THR A O 1
ATOM 2509 N N . ARG A 1 162 ? 17.588 37.364 -10.853 1.00 16.88 162 ARG A N 1
ATOM 2510 C CA . ARG A 1 162 ? 17.245 37.552 -9.443 1.00 16.82 162 ARG A CA 1
ATOM 2511 C C . ARG A 1 162 ? 17.942 36.533 -8.511 1.00 19.76 162 ARG A C 1
ATOM 2512 O O . ARG A 1 162 ? 18.212 36.856 -7.353 1.00 17.30 162 ARG A O 1
ATOM 2533 N N . GLU A 1 163 ? 18.247 35.323 -8.983 1.00 17.31 163 GLU A N 1
ATOM 2534 C CA . GLU A 1 163 ? 18.964 34.386 -8.119 1.00 17.41 163 GLU A CA 1
ATOM 2535 C C . GLU A 1 163 ? 20.450 34.805 -7.987 1.00 16.69 163 GLU A C 1
ATOM 2536 O O . GLU A 1 163 ? 21.084 34.544 -6.965 1.00 16.86 163 GLU A O 1
ATOM 2548 N N . ILE A 1 164 ? 21.015 35.442 -9.007 1.00 14.18 164 ILE A N 1
ATOM 2549 C CA A ILE A 1 164 ? 22.355 35.999 -8.872 0.54 15.04 164 ILE A CA 1
ATOM 2550 C CA B ILE A 1 164 ? 22.351 36.027 -8.891 0.46 15.05 164 ILE A CA 1
ATOM 2551 C C . ILE A 1 164 ? 22.300 37.112 -7.821 1.00 18.21 164 ILE A C 1
ATOM 2552 O O . ILE A 1 164 ? 23.172 37.199 -6.955 1.00 15.00 164 ILE A O 1
ATOM 2583 N N . SER A 1 165 ? 21.250 37.932 -7.876 1.00 17.19 165 SER A N 1
ATOM 2584 C CA A SER A 1 165 ? 21.079 39.010 -6.915 0.60 17.04 165 SER A CA 1
ATOM 2585 C CA B SER A 1 165 ? 21.055 39.010 -6.909 0.40 17.13 165 SER A CA 1
ATOM 2586 C C . SER A 1 165 ? 20.988 38.458 -5.491 1.00 17.69 165 SER A C 1
ATOM 2587 O O . SER A 1 165 ? 21.664 38.938 -4.577 1.00 17.05 165 SER A O 1
ATOM 2602 N N . HIS A 1 166 ? 20.154 37.448 -5.308 1.00 12.88 166 HIS A N 1
ATOM 2603 C CA . HIS A 1 166 ? 20.009 36.831 -4.007 1.00 13.93 166 HIS A CA 1
ATOM 2604 C C . HIS A 1 166 ? 21.319 36.244 -3.536 1.00 15.49 166 HIS A C 1
ATOM 2605 O O . HIS A 1 166 ? 21.638 36.314 -2.353 1.00 16.00 166 HIS A O 1
ATOM 2619 N N . THR A 1 167 ? 22.052 35.618 -4.448 1.00 15.88 167 THR A N 1
ATOM 2620 C CA . THR A 1 167 ? 23.362 35.063 -4.090 1.00 20.36 167 THR A CA 1
ATOM 2621 C C . THR A 1 167 ? 24.237 36.161 -3.488 1.00 16.13 167 THR A C 1
ATOM 2622 O O . THR A 1 167 ? 24.907 35.965 -2.475 1.00 16.08 167 THR A O 1
ATOM 2633 N N . GLN A 1 168 ? 24.231 37.316 -4.127 1.00 15.20 168 GLN A N 1
ATOM 2634 C CA . GLN A 1 168 ? 25.035 38.430 -3.647 1.00 14.97 168 GLN A CA 1
ATOM 2635 C C . GLN A 1 168 ? 24.559 38.895 -2.278 1.00 14.42 168 GLN A C 1
ATOM 2636 O O . GLN A 1 168 ? 25.374 39.204 -1.411 1.00 14.68 168 GLN A O 1
ATOM 2650 N N . MET A 1 169 ? 23.244 38.950 -2.081 1.00 13.77 169 MET A N 1
ATOM 2651 C CA . MET A 1 169 ? 22.688 39.280 -0.774 1.00 16.69 169 MET A CA 1
ATOM 2652 C C . MET A 1 169 ? 23.181 38.325 0.313 1.00 17.25 169 MET A C 1
ATOM 2653 O O . MET A 1 169 ? 23.661 38.763 1.357 1.00 12.74 169 MET A O 1
ATOM 2667 N N . PHE A 1 170 ? 23.048 37.019 0.074 1.00 12.97 170 PHE A N 1
ATOM 2668 C CA . PHE A 1 170 ? 23.546 36.027 1.031 1.00 13.47 170 PHE A CA 1
ATOM 2669 C C . PHE A 1 170 ? 25.057 36.119 1.248 1.00 16.85 170 PHE A C 1
ATOM 2670 O O . PHE A 1 170 ? 25.559 35.924 2.369 1.00 14.59 170 PHE A O 1
ATOM 2687 N N . MET A 1 171 ? 25.808 36.402 0.193 1.00 15.25 171 MET A N 1
ATOM 2688 C CA . MET A 1 171 ? 27.248 36.554 0.372 1.00 14.16 171 MET A CA 1
ATOM 2689 C C . MET A 1 171 ? 27.559 37.774 1.248 1.00 16.39 171 MET A C 1
ATOM 2690 O O . MET A 1 171 ? 28.438 37.712 2.101 1.00 14.32 171 MET A O 1
ATOM 2704 N N . LYS A 1 172 ? 26.844 38.878 1.052 1.00 16.52 172 LYS A N 1
ATOM 2705 C CA . LYS A 1 172 ? 27.089 40.070 1.867 1.00 16.61 172 LYS A CA 1
ATOM 2706 C C . LYS A 1 172 ? 26.750 39.791 3.338 1.00 17.72 172 LYS A C 1
ATOM 2707 O O . LYS A 1 172 ? 27.449 40.248 4.247 1.00 15.81 172 LYS A O 1
ATOM 2726 N N . ALA A 1 173 ? 25.671 39.057 3.572 1.00 13.96 173 ALA A N 1
ATOM 2727 C CA . ALA A 1 173 ? 25.276 38.703 4.924 1.00 14.33 173 ALA A CA 1
ATOM 2728 C C . ALA A 1 173 ? 26.344 37.836 5.588 1.00 16.15 173 ALA A C 1
ATOM 2729 O O . ALA A 1 173 ? 26.690 38.056 6.738 1.00 14.72 173 ALA A O 1
ATOM 2736 N N . LEU A 1 174 ? 26.858 36.850 4.864 1.00 12.99 174 LEU A N 1
ATOM 2737 C CA . LEU A 1 174 ? 27.892 35.968 5.417 1.00 18.26 174 LEU A CA 1
ATOM 2738 C C . LEU A 1 174 ? 29.173 36.720 5.689 1.00 15.08 174 LEU A C 1
ATOM 2739 O O . LEU A 1 174 ? 29.856 36.476 6.686 1.00 15.87 174 LEU A O 1
ATOM 2755 N N . ASP A 1 175 ? 29.505 37.624 4.778 1.00 19.20 175 ASP A N 1
ATOM 2756 C CA . ASP A 1 175 ? 30.716 38.424 4.905 1.00 22.52 175 ASP A CA 1
ATOM 2757 C C . ASP A 1 175 ? 30.608 39.333 6.125 1.00 20.18 175 ASP A C 1
ATOM 2758 O O . ASP A 1 175 ? 31.600 39.565 6.807 1.00 19.94 175 ASP A O 1
ATOM 2767 N N . SER A 1 176 ? 29.402 39.814 6.432 1.00 19.12 176 SER A N 1
ATOM 2768 C CA . SER A 1 176 ? 29.219 40.695 7.584 1.00 19.82 176 SER A CA 1
ATOM 2769 C C . SER A 1 176 ? 29.482 39.941 8.885 1.00 24.88 176 SER A C 1
ATOM 2770 O O . SER A 1 176 ? 29.776 40.548 9.913 1.00 21.67 176 SER A O 1
ATOM 2778 N N . LEU A 1 177 ? 29.371 38.618 8.827 1.00 17.63 177 LEU A N 1
ATOM 2779 C CA . LEU A 1 177 ? 29.674 37.759 9.966 1.00 19.54 177 LEU A CA 1
ATOM 2780 C C . LEU A 1 177 ? 31.146 37.328 9.973 1.00 20.24 177 LEU A C 1
ATOM 2781 O O . LEU A 1 177 ? 31.600 36.681 10.915 1.00 19.39 177 LEU A O 1
ATOM 2797 N N . GLY A 1 178 ? 31.884 37.669 8.919 1.00 18.83 178 GLY A N 1
ATOM 2798 C CA . GLY A 1 178 ? 33.249 37.183 8.762 1.00 20.80 178 GLY A CA 1
ATOM 2799 C C . GLY A 1 178 ? 33.342 35.727 8.336 1.00 20.31 178 GLY A C 1
ATOM 2800 O O . GLY A 1 178 ? 34.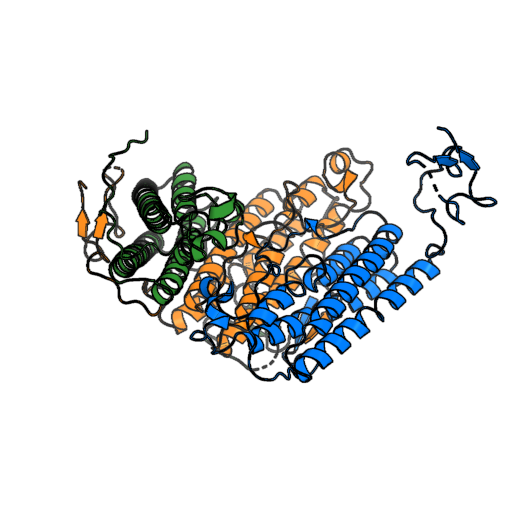381 35.090 8.527 1.00 22.13 178 GLY A O 1
ATOM 2804 N N . LYS A 1 179 ? 32.279 35.198 7.727 1.00 18.75 179 LYS A N 1
ATOM 2805 C CA . LYS A 1 179 ? 32.190 33.766 7.458 1.00 16.54 179 LYS A CA 1
ATOM 2806 C C . LYS A 1 179 ? 31.959 33.409 5.991 1.00 19.94 179 LYS A C 1
ATOM 2807 O O . LYS A 1 179 ? 31.581 32.281 5.677 1.00 19.74 179 LYS A O 1
ATOM 2826 N N . LEU A 1 180 ? 32.215 34.344 5.088 1.00 18.50 180 LEU A N 1
ATOM 2827 C CA . LEU A 1 180 ? 32.138 34.030 3.664 1.00 19.41 180 LEU A CA 1
ATOM 2828 C C . LEU A 1 180 ? 33.411 33.284 3.212 1.00 23.31 180 LEU A C 1
ATOM 2829 O O . LEU A 1 180 ? 33.331 32.309 2.456 1.00 21.06 180 LEU A O 1
ATOM 2845 N N . THR A 1 181 ? 34.566 33.717 3.712 1.00 20.55 181 THR A N 1
ATOM 2846 C CA . THR A 1 181 ? 35.856 33.160 3.299 1.00 22.74 181 THR A CA 1
ATOM 2847 C C . THR A 1 181 ? 36.628 32.454 4.423 1.00 22.06 181 THR A C 1
ATOM 2848 O O . THR A 1 181 ? 37.747 31.999 4.206 1.00 23.10 181 THR A O 1
ATOM 2859 N N . ASP A 1 182 ? 36.028 32.378 5.607 1.00 20.05 182 ASP A N 1
ATOM 2860 C CA . ASP A 1 182 ? 36.595 31.659 6.749 1.00 17.74 182 ASP A CA 1
ATOM 2861 C C . ASP A 1 182 ? 35.802 30.375 6.968 1.00 18.02 182 ASP A C 1
ATOM 2862 O O . ASP A 1 182 ? 34.598 30.439 7.193 1.00 16.12 182 ASP A O 1
ATOM 2871 N N . PRO A 1 183 ? 36.468 29.203 6.920 1.00 16.40 183 PRO A N 1
ATOM 2872 C CA . PRO A 1 183 ? 35.714 27.950 7.004 1.00 15.88 183 PRO A CA 1
ATOM 2873 C C . PRO A 1 183 ? 35.074 27.716 8.366 1.00 17.92 183 PRO A C 1
ATOM 2874 O O . PRO A 1 183 ? 34.038 27.063 8.453 1.00 16.85 183 PRO A O 1
ATOM 2885 N N . PHE A 1 184 ? 35.685 28.260 9.411 1.00 16.38 184 PHE A N 1
ATOM 2886 C CA . PHE A 1 184 ? 35.310 27.920 10.771 1.00 17.67 184 PHE A CA 1
ATOM 2887 C C . PHE A 1 184 ? 34.045 28.635 11.229 1.00 19.89 184 PHE A C 1
ATOM 2888 O O . PHE A 1 184 ? 33.895 29.838 11.039 1.00 17.58 184 PHE A O 1
ATOM 2905 N N . PHE A 1 185 ? 33.137 27.881 11.841 1.00 16.00 185 PHE A N 1
ATOM 2906 C CA . PHE A 1 185 ? 32.048 28.487 12.603 1.00 16.50 185 PHE A CA 1
ATOM 2907 C C . PHE A 1 185 ? 31.628 27.537 13.699 1.00 15.12 185 PHE A C 1
ATOM 2908 O O . PHE A 1 185 ? 32.207 26.451 13.845 1.00 14.77 185 PHE A O 1
ATOM 2925 N N . GLY A 1 186 ? 30.652 27.965 14.490 1.00 17.26 186 GLY A N 1
ATOM 2926 C CA . GLY A 1 186 ? 30.148 27.161 15.579 1.00 17.62 186 GLY A CA 1
ATOM 2927 C C . GLY A 1 186 ? 30.947 27.354 16.847 1.00 16.58 186 GLY A C 1
ATOM 2928 O O . GLY A 1 186 ? 31.763 28.275 16.957 1.00 16.66 186 GLY A O 1
ATOM 2932 N N . ASN A 1 187 ? 30.718 26.461 17.802 1.00 17.15 187 ASN A N 1
ATOM 2933 C CA . ASN A 1 187 ? 31.156 26.672 19.162 1.00 17.71 187 ASN A CA 1
ATOM 2934 C C . ASN A 1 187 ? 32.096 25.587 19.665 1.00 17.95 187 ASN A C 1
ATOM 2935 O O . ASN A 1 187 ? 32.379 25.515 20.857 1.00 22.71 187 ASN A O 1
ATOM 2946 N N . VAL A 1 188 ? 32.585 24.757 18.753 1.00 17.95 188 VAL A N 1
ATOM 2947 C CA . VAL A 1 188 ? 33.458 23.650 19.116 1.00 17.77 188 VAL A CA 1
ATOM 2948 C C . VAL A 1 188 ? 34.895 23.914 18.660 1.00 17.68 188 VAL A C 1
ATOM 2949 O O . VAL A 1 188 ? 35.162 24.128 17.480 1.00 16.85 188 VAL A O 1
ATOM 2962 N N . GLN A 1 189 ? 35.816 23.898 19.615 1.00 21.19 189 GLN A N 1
ATOM 2963 C CA . GLN A 1 189 ? 37.231 24.008 19.308 1.00 22.42 189 GLN A CA 1
ATOM 2964 C C . GLN A 1 189 ? 37.703 22.777 18.525 1.00 19.85 189 GLN A C 1
ATOM 2965 O O . GLN A 1 189 ? 37.506 21.647 18.975 1.00 23.28 189 GLN A O 1
ATOM 2979 N N . PRO A 1 190 ? 38.331 22.984 17.359 1.00 21.37 190 PRO A N 1
ATOM 2980 C CA . PRO A 1 190 ? 38.831 21.841 16.579 1.00 18.90 190 PRO A CA 1
ATOM 2981 C C . PRO A 1 190 ? 39.971 21.102 17.270 1.00 24.67 190 PRO A C 1
ATOM 2982 O O . PRO A 1 190 ? 40.593 21.672 18.174 1.00 24.27 190 PRO A O 1
ATOM 2993 N N . ASP A 1 191 ? 40.233 19.858 16.864 1.00 22.69 191 ASP A N 1
ATOM 2994 C CA . ASP A 1 191 ? 41.411 19.142 17.348 1.00 24.64 191 ASP A CA 1
ATOM 2995 C C . ASP A 1 191 ? 42.598 19.473 16.430 1.00 25.10 191 ASP A C 1
ATOM 2996 O O . ASP A 1 191 ? 42.542 20.413 15.650 1.00 27.90 191 ASP A O 1
ATOM 3005 N N . GLU A 1 192 ? 43.665 18.694 16.525 1.00 27.05 192 GLU A N 1
ATOM 3006 C CA . GLU A 1 192 ? 44.925 19.054 15.884 1.00 28.25 192 GLU A CA 1
ATOM 3007 C C . GLU A 1 192 ? 44.998 18.656 14.406 1.00 30.29 192 GLU A C 1
ATOM 3008 O O . GLU A 1 192 ? 46.014 18.877 13.756 1.00 31.80 192 GLU A O 1
ATOM 3020 N N . THR A 1 193 ? 43.922 18.105 13.856 1.00 26.53 193 THR A N 1
ATOM 3021 C CA . THR A 1 193 ? 43.982 17.554 12.499 1.00 25.01 193 THR A CA 1
ATOM 3022 C C . THR A 1 193 ? 43.384 18.449 11.409 1.00 23.06 193 THR A C 1
ATOM 3023 O O . THR A 1 193 ? 43.225 18.005 10.268 1.00 23.74 193 THR A O 1
ATOM 3034 N N . VAL A 1 194 ? 43.068 19.703 11.732 1.00 21.35 194 VAL A N 1
ATOM 3035 C CA . VAL A 1 194 ? 42.301 20.537 10.806 1.00 18.71 194 VAL A CA 1
ATOM 3036 C C . VAL A 1 194 ? 43.036 20.833 9.486 1.00 20.84 194 VAL A C 1
ATOM 3037 O O . VAL A 1 194 ? 42.396 21.082 8.460 1.00 22.50 194 VAL A O 1
ATOM 3050 N N . ALA A 1 195 ? 44.368 20.775 9.500 1.00 21.47 195 ALA A N 1
ATOM 3051 C CA . ALA A 1 195 ? 45.151 21.149 8.319 1.00 23.51 195 ALA A CA 1
ATOM 3052 C C . ALA A 1 195 ? 45.535 19.957 7.440 1.00 24.35 195 ALA A C 1
ATOM 3053 O O . ALA A 1 195 ? 46.193 20.126 6.419 1.00 29.52 195 ALA A O 1
ATOM 3060 N N . LEU A 1 196 ? 45.132 18.752 7.820 1.00 24.71 196 LEU A N 1
ATOM 3061 C CA . LEU A 1 196 ? 45.572 17.568 7.085 1.00 27.14 196 LEU A CA 1
ATOM 3062 C C . LEU A 1 196 ? 44.754 17.352 5.816 1.00 21.91 196 LEU A C 1
ATOM 3063 O O . LEU A 1 196 ? 43.549 17.534 5.816 1.00 21.26 196 LEU A O 1
ATOM 3079 N N . TYR A 1 197 ? 45.430 16.947 4.743 1.00 22.06 197 TYR A N 1
ATOM 3080 C CA . TYR A 1 197 ? 44.755 16.521 3.514 1.00 21.56 197 TYR A CA 1
ATOM 3081 C C . TYR A 1 197 ? 45.236 15.132 3.147 1.00 24.59 197 TYR A C 1
ATOM 3082 O O . TYR A 1 197 ? 46.428 14.928 2.921 1.00 22.19 197 TYR A O 1
ATOM 3100 N N . TYR A 1 198 ? 44.305 14.187 3.077 1.00 22.61 198 TYR A N 1
ATOM 3101 C CA . TYR A 1 198 ? 44.637 12.812 2.748 1.00 25.02 198 TYR A CA 1
ATOM 3102 C C . TYR A 1 198 ? 44.415 12.523 1.279 1.00 27.68 198 TYR A C 1
ATOM 3103 O O . TYR A 1 198 ? 43.311 12.687 0.756 1.00 25.49 198 TYR A O 1
ATOM 3121 N N . ASN A 1 199 ? 45.479 12.082 0.625 1.00 24.86 199 ASN A N 1
ATOM 3122 C CA . ASN A 1 199 ? 45.424 11.698 -0.771 1.00 22.59 199 ASN A CA 1
ATOM 3123 C C . ASN A 1 199 ? 44.875 10.285 -0.902 1.00 24.32 199 ASN A C 1
ATOM 3124 O O . ASN A 1 199 ? 45.618 9.337 -1.125 1.00 24.88 199 ASN A O 1
ATOM 3135 N N . LEU A 1 200 ? 43.563 10.147 -0.742 1.00 24.81 200 LEU A N 1
ATOM 3136 C CA . LEU A 1 200 ? 42.947 8.831 -0.660 1.00 24.63 200 LEU A CA 1
ATOM 3137 C C . LEU A 1 200 ? 42.538 8.270 -2.021 1.00 30.75 200 LEU A C 1
ATOM 3138 O O . LEU A 1 200 ? 42.285 7.072 -2.139 1.00 29.28 200 LEU A O 1
ATOM 3154 N N . SER A 1 201 ? 42.469 9.132 -3.036 1.00 23.10 201 SER A N 1
ATOM 3155 C CA . SER A 1 201 ? 42.227 8.698 -4.416 1.00 26.54 201 SER A CA 1
ATOM 3156 C C . SER A 1 201 ? 43.431 9.042 -5.285 1.00 25.92 201 SER A C 1
ATOM 3157 O O . SER A 1 201 ? 43.774 10.213 -5.437 1.00 22.94 201 SER A O 1
ATOM 3165 N N . SER A 1 202 ? 44.066 8.027 -5.861 1.00 33.23 202 SER A N 1
ATOM 3166 C CA . SER A 1 202 ? 45.326 8.233 -6.576 1.00 46.28 202 SER A CA 1
ATOM 3167 C C . SER A 1 202 ? 45.502 7.282 -7.760 1.00 59.44 202 SER A C 1
ATOM 3168 O O . SER A 1 202 ? 44.689 6.386 -7.978 1.00 61.45 202 SER A O 1
ATOM 3176 N N . GLU A 1 209 ? 47.098 14.934 -8.348 1.00 49.93 209 GLU A N 1
ATOM 3177 C CA . GLU A 1 209 ? 46.704 16.324 -8.545 1.00 34.79 209 GLU A CA 1
ATOM 3178 C C . GLU A 1 209 ? 46.906 17.176 -7.287 1.00 32.19 209 GLU A C 1
ATOM 3179 O O . GLU A 1 209 ? 46.532 16.781 -6.175 1.00 29.53 209 GLU A O 1
ATOM 3190 N N . ARG A 1 210 ? 47.483 18.357 -7.484 1.00 29.91 210 ARG A N 1
ATOM 3191 C CA . ARG A 1 210 ? 47.729 19.309 -6.406 1.00 27.13 210 ARG A CA 1
ATOM 3192 C C . ARG A 1 210 ? 47.028 20.625 -6.698 1.00 28.50 210 ARG A C 1
ATOM 3193 O O . ARG A 1 210 ? 46.837 20.991 -7.858 1.00 29.31 210 ARG A O 1
ATOM 3214 N N . GLY A 1 211 ? 46.637 21.316 -5.632 1.00 23.03 211 GLY A N 1
ATOM 3215 C CA . GLY A 1 211 ? 46.057 22.645 -5.723 1.00 23.45 211 GLY A CA 1
ATOM 3216 C C . GLY A 1 211 ? 46.095 23.312 -4.360 1.00 22.30 211 GLY A C 1
ATOM 3217 O O . GLY A 1 211 ? 46.602 22.726 -3.399 1.00 24.09 211 GLY A O 1
ATOM 3221 N N . PRO A 1 212 ? 45.554 24.537 -4.260 1.00 25.77 212 PRO A N 1
ATOM 3222 C CA . PRO A 1 212 ? 45.522 25.295 -3.000 1.00 21.85 212 PRO A CA 1
ATOM 3223 C C . PRO A 1 212 ? 44.792 24.566 -1.877 1.00 19.96 212 PRO A C 1
ATOM 3224 O O . PRO A 1 212 ? 45.021 24.855 -0.698 1.00 20.29 212 PRO A O 1
ATOM 3235 N N . TRP A 1 213 ? 43.925 23.629 -2.252 1.00 19.34 213 TRP A N 1
ATOM 3236 C CA . TRP A 1 213 ? 43.175 22.812 -1.299 1.00 21.45 213 TRP A CA 1
ATOM 3237 C C . TRP A 1 213 ? 43.999 21.684 -0.688 1.00 22.48 213 TRP A C 1
ATOM 3238 O O . TRP A 1 213 ? 43.532 21.025 0.231 1.00 19.89 213 TRP A O 1
ATOM 3259 N N . ASN A 1 214 ? 45.200 21.431 -1.206 1.00 20.02 214 ASN A N 1
ATOM 3260 C CA . ASN A 1 214 ? 46.038 20.399 -0.594 1.00 21.44 214 ASN A CA 1
ATOM 3261 C C . ASN A 1 214 ? 47.513 20.759 -0.600 1.00 21.78 214 ASN A C 1
ATOM 3262 O O . ASN A 1 214 ? 48.365 19.883 -0.565 1.00 22.53 214 ASN A O 1
ATOM 3272 N N . SER A 1 215 ? 47.798 22.057 -0.604 1.00 22.01 215 SER A N 1
ATOM 3273 C CA . SER A 1 215 ? 49.172 22.540 -0.640 1.00 26.54 215 SER A CA 1
ATOM 3274 C C . SER A 1 215 ? 49.470 23.395 0.572 1.00 30.40 215 SER A C 1
ATOM 3275 O O . SER A 1 215 ? 48.564 23.795 1.296 1.00 26.81 215 SER A O 1
ATOM 3282 N N . GLU A 1 216 ? 50.749 23.646 0.811 1.00 32.29 216 GLU A N 1
ATOM 3283 C CA . GLU A 1 216 ? 51.127 24.753 1.670 1.00 38.59 216 GLU A CA 1
ATOM 3284 C C . GLU A 1 216 ? 50.584 26.055 1.080 1.00 42.79 216 GLU A C 1
ATOM 3285 O O . GLU A 1 216 ? 50.425 26.177 -0.138 1.00 46.06 216 GLU A O 1
ATOM 3297 N N . PRO A 1 217 ? 50.317 27.046 1.935 1.00 48.77 217 PRO A N 1
ATOM 3298 C CA . PRO A 1 217 ? 50.553 27.029 3.383 1.00 53.25 217 PRO A CA 1
ATOM 3299 C C . PRO A 1 217 ? 49.425 26.339 4.155 1.00 44.63 217 PRO A C 1
ATOM 3300 O O . PRO A 1 217 ? 49.635 25.844 5.263 1.00 48.69 217 PRO A O 1
ATOM 3311 N N . ALA A 1 218 ? 48.249 26.290 3.541 1.00 36.44 218 ALA A N 1
ATOM 3312 C CA . ALA A 1 218 ? 47.019 25.917 4.228 1.00 37.31 218 ALA A CA 1
ATOM 3313 C C . ALA A 1 218 ? 46.988 24.481 4.765 1.00 35.02 218 ALA A C 1
ATOM 3314 O O . ALA A 1 218 ? 46.445 24.249 5.843 1.00 33.99 218 ALA A O 1
ATOM 3321 N N . PHE A 1 219 ? 47.560 23.532 4.026 1.00 28.38 219 PHE A N 1
ATOM 3322 C CA . PHE A 1 219 ? 47.423 22.112 4.366 1.00 28.32 219 PHE A CA 1
ATOM 3323 C C . PHE A 1 219 ? 48.741 21.349 4.504 1.00 30.76 219 PHE A C 1
ATOM 3324 O O . PHE A 1 219 ? 49.745 21.694 3.877 1.00 32.83 219 PHE A O 1
ATOM 3341 N N . LYS A 1 220 ? 48.720 20.305 5.332 1.00 31.71 220 LYS A N 1
ATOM 3342 C CA . LYS A 1 220 ? 49.777 19.297 5.331 1.00 31.91 220 LYS A CA 1
ATOM 3343 C C . LYS A 1 220 ? 49.343 18.126 4.459 1.00 31.79 220 LYS A C 1
ATOM 3344 O O . LYS A 1 220 ? 48.424 17.384 4.808 1.00 28.39 220 LYS A O 1
ATOM 3363 N N . TYR A 1 221 ? 50.004 17.965 3.320 1.00 25.03 221 TYR A N 1
ATOM 3364 C CA . TYR A 1 221 ? 49.612 16.948 2.352 1.00 23.29 221 TYR A CA 1
ATOM 3365 C C . TYR A 1 221 ? 50.093 15.572 2.802 1.00 27.14 221 TYR A C 1
ATOM 3366 O O . TYR A 1 221 ? 51.290 15.368 3.001 1.00 26.14 221 TYR A O 1
ATOM 3384 N N . VAL A 1 222 ? 49.154 14.645 2.992 1.00 24.48 222 VAL A N 1
ATOM 3385 C CA . VAL A 1 222 ? 49.504 13.247 3.247 1.00 26.82 222 VAL A CA 1
ATOM 3386 C C . VAL A 1 222 ? 49.359 12.461 1.943 1.00 27.36 222 VAL A C 1
ATOM 3387 O O . VAL A 1 222 ? 48.256 12.038 1.576 1.00 26.22 222 VAL A O 1
ATOM 3400 N N . ALA A 1 223 ? 50.486 12.277 1.253 1.00 28.57 223 ALA A N 1
ATOM 3401 C CA . ALA A 1 223 ? 50.517 11.693 -0.090 1.00 29.88 223 ALA A CA 1
ATOM 3402 C C . ALA A 1 223 ? 50.183 10.203 -0.117 1.00 33.27 223 ALA A C 1
ATOM 3403 O O . ALA A 1 223 ? 49.634 9.707 -1.103 1.00 30.63 223 ALA A O 1
ATOM 3410 N N . ASN A 1 224 ? 50.540 9.497 0.954 1.00 36.51 224 ASN A N 1
ATOM 3411 C CA . ASN A 1 224 ? 50.290 8.064 1.067 1.00 40.64 224 ASN A CA 1
ATOM 3412 C C . ASN A 1 224 ? 49.684 7.711 2.423 1.00 39.89 224 ASN A C 1
ATOM 3413 O O . ASN A 1 224 ? 50.397 7.281 3.330 1.00 45.57 224 ASN A O 1
ATOM 3424 N N . PRO A 1 225 ? 48.364 7.893 2.567 1.00 37.84 225 PRO A N 1
ATOM 3425 C CA . PRO A 1 225 ? 47.704 7.630 3.852 1.00 39.43 225 PRO A CA 1
ATOM 3426 C C . PRO A 1 225 ? 47.661 6.144 4.209 1.00 35.71 225 PRO A C 1
ATOM 3427 O O . PRO A 1 225 ? 47.744 5.326 3.293 1.00 39.89 225 PRO A O 1
ATOM 3438 N N . MET B 1 1 ? 1.407 38.897 -6.750 1.00 70.66 1 MET B N 1
ATOM 3439 C CA . MET B 1 1 ? 2.544 39.308 -5.878 1.00 72.16 1 MET B CA 1
ATOM 3440 C C . MET B 1 1 ? 2.193 39.173 -4.402 1.00 69.07 1 MET B C 1
ATOM 3441 O O . MET B 1 1 ? 1.143 39.632 -3.950 1.00 65.71 1 MET B O 1
ATOM 3457 N N . VAL B 1 2 ? 3.094 38.545 -3.658 1.00 70.67 2 VAL B N 1
ATOM 3458 C CA . VAL B 1 2 ? 2.930 38.347 -2.225 1.00 68.74 2 VAL B CA 1
ATOM 3459 C C . VAL B 1 2 ? 3.719 39.429 -1.482 1.00 69.92 2 VAL B C 1
ATOM 3460 O O . VAL B 1 2 ? 4.771 39.861 -1.953 1.00 73.14 2 VAL B O 1
ATOM 3473 N N . PHE B 1 3 ? 3.191 39.893 -0.350 1.00 67.57 3 PHE B N 1
ATOM 3474 C CA . PHE B 1 3 ? 3.956 40.752 0.556 1.00 68.96 3 PHE B CA 1
ATOM 3475 C C . PHE B 1 3 ? 3.607 40.423 2.006 1.00 67.55 3 PHE B C 1
ATOM 3476 O O . PHE B 1 3 ? 2.607 39.756 2.278 1.00 65.05 3 PHE B O 1
ATOM 3493 N N . HIS B 1 4 ? 4.445 40.890 2.928 1.00 69.54 4 HIS B N 1
ATOM 3494 C CA . HIS B 1 4 ? 4.450 40.396 4.302 1.00 69.73 4 HIS B CA 1
ATOM 3495 C C . HIS B 1 4 ? 4.561 41.519 5.333 1.00 70.03 4 HIS B C 1
ATOM 3496 O O . HIS B 1 4 ? 5.409 42.404 5.217 1.00 72.15 4 HIS B O 1
ATOM 3510 N N . LYS B 1 5 ? 3.683 41.471 6.332 1.00 63.70 5 LYS B N 1
ATOM 3511 C CA . LYS B 1 5 ? 3.776 42.328 7.511 1.00 66.59 5 LYS B CA 1
ATOM 3512 C C . LYS B 1 5 ? 4.211 41.462 8.689 1.00 72.51 5 LYS B C 1
ATOM 3513 O O . LYS B 1 5 ? 3.763 40.324 8.832 1.00 74.57 5 LYS B O 1
ATOM 3531 N N . LYS B 1 6 ? 5.082 42.004 9.530 1.00 75.48 6 LYS B N 1
ATOM 3532 C CA . LYS B 1 6 ? 5.798 41.194 10.509 1.00 81.08 6 LYS B CA 1
ATOM 3533 C C . LYS B 1 6 ? 4.975 40.852 11.752 1.00 86.07 6 LYS B C 1
ATOM 3534 O O . LYS B 1 6 ? 5.330 39.946 12.509 1.00 90.81 6 LYS B O 1
ATOM 3552 N N . GLU B 1 7 ? 3.869 41.560 11.953 1.00 119.64 7 GLU B N 1
ATOM 3553 C CA . GLU B 1 7 ? 2.954 41.232 13.039 1.00 127.69 7 GLU B CA 1
ATOM 3554 C C . GLU B 1 7 ? 2.168 39.964 12.702 1.00 134.33 7 GLU B C 1
ATOM 3555 O O . GLU B 1 7 ? 1.465 39.928 11.691 1.00 135.87 7 GLU B O 1
ATOM 3566 N N . PRO B 1 8 ? 2.280 38.915 13.538 1.00 105.19 8 PRO B N 1
ATOM 3567 C CA . PRO B 1 8 ? 1.400 37.765 13.304 1.00 107.16 8 PRO B CA 1
ATOM 3568 C C . PRO B 1 8 ? -0.044 38.156 13.611 1.00 113.31 8 PRO B C 1
ATOM 3569 O O . PRO B 1 8 ? -0.253 39.240 14.152 1.00 109.56 8 PRO B O 1
ATOM 3580 N N . ILE B 1 9 ? -1.020 37.313 13.288 1.00 136.08 9 ILE B N 1
ATOM 3581 C CA . ILE B 1 9 ? -2.414 37.759 13.379 1.00 136.21 9 ILE B CA 1
ATOM 3582 C C . ILE B 1 9 ? -2.862 37.916 14.831 1.00 141.08 9 ILE B C 1
ATOM 3583 O O . ILE B 1 9 ? -3.872 38.569 15.096 1.00 139.29 9 ILE B O 1
ATOM 3599 N N . HIS B 1 10 ? -2.124 37.328 15.769 1.00 122.82 10 HIS B N 1
ATOM 3600 C CA . HIS B 1 10 ? -2.214 37.772 17.159 1.00 122.80 10 HIS B CA 1
ATOM 3601 C C . HIS B 1 10 ? -0.974 37.380 17.960 1.00 126.65 10 HIS B C 1
ATOM 3602 O O . HIS B 1 10 ? -0.155 36.571 17.522 1.00 125.84 10 HIS B O 1
ATOM 3616 N N . VAL B 1 11 ? -0.854 37.976 19.141 1.00 142.94 11 VAL B N 1
ATOM 3617 C CA . VAL B 1 11 ? 0.360 37.896 19.941 1.00 145.25 11 VAL B CA 1
ATOM 3618 C C . VAL B 1 11 ? 0.535 36.494 20.523 1.00 148.25 11 VAL B C 1
ATOM 3619 O O . VAL B 1 11 ? -0.407 35.904 21.052 1.00 152.21 11 VAL B O 1
ATOM 3632 N N . VAL B 1 12 ? 1.743 35.950 20.395 1.00 133.86 12 VAL B N 1
ATOM 3633 C CA . VAL B 1 12 ? 2.044 34.651 20.990 1.00 139.96 12 VAL B CA 1
ATOM 3634 C C . VAL B 1 12 ? 2.207 34.808 22.493 1.00 147.77 12 VAL B C 1
ATOM 3635 O O . VAL B 1 12 ? 3.124 35.480 22.966 1.00 149.03 12 VAL B O 1
ATOM 3648 N N . ASN B 1 13 ? 1.294 34.190 23.233 1.00 50.98 13 ASN B N 1
ATOM 3649 C CA . ASN B 1 13 ? 1.368 34.136 24.686 1.00 54.51 13 ASN B CA 1
ATOM 3650 C C . ASN B 1 13 ? 1.333 32.691 25.165 1.00 55.42 13 ASN B C 1
ATOM 3651 O O . ASN B 1 13 ? 0.333 31.995 24.977 1.00 62.88 13 ASN B O 1
ATOM 3662 N N . ILE B 1 14 ? 2.428 32.239 25.768 1.00 43.34 14 ILE B N 1
ATOM 3663 C CA . ILE B 1 14 ? 2.504 30.885 26.300 1.00 34.82 14 ILE B CA 1
ATOM 3664 C C . ILE B 1 14 ? 2.936 30.947 27.749 1.00 34.89 14 ILE B C 1
ATOM 3665 O O . ILE B 1 14 ? 3.221 32.022 28.275 1.00 35.30 14 ILE B O 1
ATOM 3681 N N . GLY B 1 15 ? 2.960 29.788 28.393 1.00 32.11 15 GLY B N 1
ATOM 3682 C CA . GLY B 1 15 ? 3.532 29.662 29.713 1.00 34.81 15 GLY B CA 1
ATOM 3683 C C . GLY B 1 15 ? 4.933 29.121 29.547 1.00 36.67 15 GLY B C 1
ATOM 3684 O O . GLY B 1 15 ? 5.586 29.399 28.543 1.00 35.04 15 GLY B O 1
ATOM 3688 N N . GLU B 1 16 ? 5.384 28.347 30.527 1.00 35.13 16 GLU B N 1
ATOM 3689 C CA . GLU B 1 16 ? 6.663 27.656 30.463 1.00 33.66 16 GLU B CA 1
ATOM 3690 C C . GLU B 1 16 ? 6.816 26.909 29.132 1.00 31.06 16 GLU B C 1
ATOM 3691 O O . GLU B 1 16 ? 5.890 26.229 28.692 1.00 30.23 16 GLU B O 1
ATOM 3702 N N . ALA B 1 17 ? 7.974 27.047 28.492 1.00 23.92 17 ALA B N 1
ATOM 3703 C CA . ALA B 1 17 ? 8.234 26.357 27.233 1.00 21.99 17 ALA B CA 1
ATOM 3704 C C . ALA B 1 17 ? 8.070 24.853 27.421 1.00 19.39 17 ALA B C 1
ATOM 3705 O O . ALA B 1 17 ? 8.557 24.292 28.397 1.00 20.33 17 ALA B O 1
ATOM 3712 N N . ASN B 1 18 ? 7.360 24.221 26.489 1.00 18.36 18 ASN B N 1
ATOM 3713 C CA . ASN B 1 18 ? 7.085 22.789 26.525 1.00 19.28 18 ASN B CA 1
ATOM 3714 C C . ASN B 1 18 ? 7.530 22.191 25.197 1.00 17.24 18 ASN B C 1
ATOM 3715 O O . ASN B 1 18 ? 6.769 22.158 24.225 1.00 17.85 18 ASN B O 1
ATOM 3726 N N . PRO B 1 19 ? 8.798 21.779 25.121 1.00 16.35 19 PRO B N 1
ATOM 3727 C CA . PRO B 1 19 ? 9.301 21.353 23.814 1.00 16.39 19 PRO B CA 1
ATOM 3728 C C . PRO B 1 19 ? 8.652 20.060 23.289 1.00 16.12 19 PRO B C 1
ATOM 3729 O O . PRO B 1 19 ? 8.574 19.894 22.082 1.00 18.74 19 PRO B O 1
ATOM 3740 N N . ARG B 1 20 ? 8.193 19.168 24.158 1.00 15.97 20 ARG B N 1
ATOM 3741 C CA . ARG B 1 20 ? 7.530 17.958 23.675 1.00 18.34 20 ARG B CA 1
ATOM 3742 C C . ARG B 1 20 ? 6.218 18.328 22.999 1.00 19.13 20 ARG B C 1
ATOM 3743 O O . ARG B 1 20 ? 5.849 17.737 21.983 1.00 16.57 20 ARG B O 1
ATOM 3764 N N . PHE B 1 21 ? 5.514 19.318 23.539 1.00 18.81 21 PHE B N 1
ATOM 3765 C CA . PHE B 1 21 ? 4.306 19.776 22.875 1.00 17.71 21 PHE B CA 1
ATOM 3766 C C . PHE B 1 21 ? 4.658 20.453 21.571 1.00 16.91 21 PHE B C 1
ATOM 3767 O O . PHE B 1 21 ? 3.925 20.330 20.585 1.00 18.13 21 PHE B O 1
ATOM 3784 N N . ALA B 1 22 ? 5.769 21.180 21.555 1.00 15.25 22 ALA B N 1
ATOM 3785 C CA . ALA B 1 22 ? 6.211 21.819 20.316 1.00 13.80 22 ALA B CA 1
ATOM 3786 C C . ALA B 1 22 ? 6.394 20.777 19.223 1.00 11.91 22 ALA B C 1
ATOM 3787 O O . ALA B 1 22 ? 6.066 21.027 18.068 1.00 12.85 22 ALA B O 1
ATOM 3794 N N . GLN B 1 23 ? 6.914 19.606 19.572 1.00 15.73 23 GLN B N 1
ATOM 3795 C CA . GLN B 1 23 ? 7.089 18.577 18.559 1.00 16.63 23 GLN B CA 1
ATOM 3796 C C . GLN B 1 23 ? 5.714 18.091 18.066 1.00 18.21 23 GLN B C 1
ATOM 3797 O O . GLN B 1 23 ? 5.535 17.866 16.872 1.00 12.33 23 GLN B O 1
ATOM 3811 N N . LEU B 1 24 ? 4.738 17.956 18.959 1.00 16.51 24 LEU B N 1
ATOM 3812 C CA . LEU B 1 24 ? 3.382 17.590 18.528 1.00 16.14 24 LEU B CA 1
ATOM 3813 C C . LEU B 1 24 ? 2.795 18.622 17.572 1.00 18.10 24 LEU B C 1
ATOM 3814 O O . LEU B 1 24 ? 2.132 18.274 16.591 1.00 14.91 24 LEU B O 1
ATOM 3830 N N . LEU B 1 25 ? 3.031 19.892 17.878 1.00 15.16 25 LEU B N 1
ATOM 3831 C CA . LEU B 1 25 ? 2.505 21.008 17.101 1.00 16.72 25 LEU B CA 1
ATOM 3832 C C . LEU B 1 25 ? 3.070 21.026 15.678 1.00 14.03 25 LEU B C 1
ATOM 3833 O O . LEU B 1 25 ? 2.490 21.621 14.765 1.00 14.71 25 LEU B O 1
ATOM 3849 N N . LEU B 1 26 ? 4.212 20.375 15.479 1.00 11.31 26 LEU B N 1
ATOM 3850 C CA . LEU B 1 26 ? 4.754 20.252 14.133 1.00 13.85 26 LEU B CA 1
ATOM 3851 C C . LEU B 1 26 ? 3.743 19.621 13.168 1.00 15.93 26 LEU B C 1
ATOM 3852 O O . LEU B 1 26 ? 3.822 19.852 11.966 1.00 13.22 26 LEU B O 1
ATOM 3868 N N . GLU B 1 27 ? 2.800 18.825 13.672 1.00 15.33 27 GLU B N 1
ATOM 3869 C CA . GLU B 1 27 ? 1.778 18.264 12.783 1.00 15.66 27 GLU B CA 1
ATOM 3870 C C . GLU B 1 27 ? 1.117 19.365 11.988 1.00 15.67 27 GLU B C 1
ATOM 3871 O O . GLU B 1 27 ? 0.803 19.180 10.818 1.00 14.62 27 GLU B O 1
ATOM 3883 N N . GLN B 1 28 ? 0.917 20.523 12.614 1.00 15.33 28 GLN B N 1
ATOM 3884 C CA A GLN B 1 28 ? 0.174 21.563 11.915 0.50 15.60 28 GLN B CA 1
ATOM 3885 C CA B GLN B 1 28 ? 0.194 21.632 12.014 0.50 14.47 28 GLN B CA 1
ATOM 3886 C C . GLN B 1 28 ? 1.090 22.558 11.208 1.00 14.35 28 GLN B C 1
ATOM 3887 O O . GLN B 1 28 ? 0.610 23.491 10.565 1.00 15.72 28 GLN B O 1
ATOM 3914 N N . PHE B 1 29 ? 2.396 22.310 11.271 1.00 16.90 29 PHE B N 1
ATOM 3915 C CA . PHE B 1 29 ? 3.367 23.068 10.501 1.00 13.00 29 PHE B CA 1
ATOM 3916 C C . PHE B 1 29 ? 3.777 22.263 9.254 1.00 14.80 29 PHE B C 1
ATOM 3917 O O . PHE B 1 29 ? 3.492 22.665 8.120 1.00 15.38 29 PHE B O 1
ATOM 3934 N N . GLY B 1 30 ? 4.414 21.112 9.459 1.00 12.38 30 GLY B N 1
ATOM 3935 C CA . GLY B 1 30 ? 4.879 20.288 8.353 1.00 15.23 30 GLY B CA 1
ATOM 3936 C C . GLY B 1 30 ? 4.163 18.956 8.177 1.00 13.57 30 GLY B C 1
ATOM 3937 O O . GLY B 1 30 ? 4.674 18.081 7.466 1.00 14.53 30 GLY B O 1
ATOM 3941 N N . GLY B 1 31 ? 3.009 18.791 8.819 1.00 14.70 31 GLY B N 1
ATOM 3942 C CA . GLY B 1 31 ? 2.297 17.519 8.795 1.00 11.84 31 GLY B CA 1
ATOM 3943 C C . GLY B 1 31 ? 1.200 17.492 7.749 1.00 14.35 31 GLY B C 1
ATOM 3944 O O . GLY B 1 31 ? 0.891 18.516 7.152 1.00 13.97 31 GLY B O 1
ATOM 3948 N N . ALA B 1 32 ? 0.628 16.313 7.516 1.00 14.99 32 ALA B N 1
ATOM 3949 C CA . ALA B 1 32 ? -0.331 16.132 6.428 1.00 14.62 32 ALA B CA 1
ATOM 3950 C C . ALA B 1 32 ? -1.535 17.067 6.540 1.00 18.05 32 ALA B C 1
ATOM 3951 O O . ALA B 1 32 ? -1.971 17.619 5.535 1.00 14.00 32 ALA B O 1
ATOM 3958 N N . THR B 1 33 ? -2.055 17.241 7.756 1.00 15.49 33 THR B N 1
ATOM 3959 C CA . THR B 1 33 ? -3.249 18.047 7.976 1.00 14.32 33 THR B CA 1
ATOM 3960 C C . THR B 1 33 ? -2.907 19.490 8.312 1.00 14.87 33 THR B C 1
ATOM 3961 O O . THR B 1 33 ? -3.786 20.262 8.683 1.00 16.06 33 THR B O 1
ATOM 3972 N N . GLY B 1 34 ? -1.632 19.850 8.173 1.00 16.06 34 GLY B N 1
ATOM 3973 C CA . GLY B 1 34 ? -1.160 21.139 8.638 1.00 14.74 34 GLY B CA 1
ATOM 3974 C C . GLY B 1 34 ? -1.415 22.323 7.735 1.00 15.29 34 GLY B C 1
ATOM 3975 O O . GLY B 1 34 ? -2.084 22.233 6.702 1.00 16.42 34 GLY B O 1
ATOM 3979 N N . GLU B 1 35 ? -0.847 23.450 8.136 1.00 13.47 35 GLU B N 1
ATOM 3980 C CA . GLU B 1 35 ? -1.133 24.725 7.508 1.00 15.25 35 GLU B CA 1
ATOM 3981 C C . GLU B 1 35 ? -0.447 24.860 6.153 1.00 13.51 35 GLU B C 1
ATOM 3982 O O . GLU B 1 35 ? -0.974 25.529 5.261 1.00 14.21 35 GLU B O 1
ATOM 3994 N N . LEU B 1 36 ? 0.715 24.231 5.980 1.00 14.71 36 LEU B N 1
ATOM 3995 C CA . LEU B 1 36 ? 1.381 24.284 4.681 1.00 16.88 36 LEU B CA 1
ATOM 3996 C C . LEU B 1 36 ? 0.546 23.504 3.653 1.00 15.34 36 LEU B C 1
ATOM 3997 O O . LEU B 1 36 ? 0.368 23.956 2.516 1.00 16.21 36 LEU B O 1
ATOM 4013 N N . SER B 1 37 ? 0.025 22.350 4.054 1.00 14.02 37 SER B N 1
ATOM 4014 C CA . SER B 1 37 ? -0.845 21.573 3.173 1.00 13.95 37 SER B CA 1
ATOM 4015 C C . SER B 1 37 ? -2.033 22.425 2.716 1.00 13.33 37 SER B C 1
ATOM 4016 O O . SER B 1 37 ? -2.354 22.459 1.536 1.00 13.88 37 SER B O 1
ATOM 4024 N N . ALA B 1 38 ? -2.678 23.117 3.650 1.00 12.47 38 ALA B N 1
ATOM 4025 C CA . ALA B 1 38 ? -3.844 23.925 3.313 1.00 13.35 38 ALA B CA 1
ATOM 4026 C C . ALA B 1 38 ? -3.470 25.062 2.375 1.00 16.86 38 ALA B C 1
ATOM 4027 O O . ALA B 1 38 ? -4.107 25.254 1.337 1.00 16.71 38 ALA B O 1
ATOM 4034 N N . ALA B 1 39 ? -2.431 25.811 2.734 1.00 13.50 39 ALA B N 1
ATOM 4035 C CA . ALA B 1 39 ? -2.017 26.947 1.934 1.00 12.49 39 ALA B CA 1
ATOM 4036 C C . ALA B 1 39 ? -1.671 26.501 0.516 1.00 12.70 39 ALA B C 1
ATOM 4037 O O . ALA B 1 39 ? -2.113 27.114 -0.456 1.00 14.99 39 ALA B O 1
ATOM 4044 N N . LEU B 1 40 ? -0.897 25.431 0.382 1.00 12.31 40 LEU B N 1
ATOM 4045 C CA . LEU B 1 40 ? -0.392 25.063 -0.934 1.00 13.69 40 LEU B CA 1
ATOM 4046 C C . LEU B 1 40 ? -1.472 24.398 -1.772 1.00 11.73 40 LEU B C 1
ATOM 4047 O O . LEU B 1 40 ? -1.503 24.573 -2.993 1.00 12.07 40 LEU B O 1
ATOM 4063 N N . GLN B 1 41 ? -2.355 23.639 -1.124 1.00 16.16 41 GLN B N 1
ATOM 4064 C CA . GLN B 1 41 ? -3.446 22.988 -1.843 1.00 12.70 41 GLN B CA 1
ATOM 4065 C C . GLN B 1 41 ? -4.359 24.040 -2.481 1.00 14.84 41 GLN B C 1
ATOM 4066 O O . GLN B 1 41 ? -4.645 23.983 -3.681 1.00 13.28 41 GLN B O 1
ATOM 4080 N N . TYR B 1 42 ? -4.811 25.005 -1.688 1.00 13.34 42 TYR B N 1
ATOM 4081 C CA . TYR B 1 42 ? -5.743 26.011 -2.206 1.00 12.67 42 TYR B CA 1
ATOM 4082 C C . TYR B 1 42 ? -5.050 26.941 -3.194 1.00 13.11 42 TYR B C 1
ATOM 4083 O O . TYR B 1 42 ? -5.627 27.281 -4.219 1.00 15.92 42 TYR B O 1
ATOM 4101 N N . TRP B 1 43 ? -3.807 27.328 -2.916 1.00 14.07 43 TRP B N 1
ATOM 4102 C CA . TRP B 1 43 ? -3.087 28.180 -3.841 1.00 14.27 43 TRP B CA 1
ATOM 4103 C C . TRP B 1 43 ? -2.852 27.500 -5.192 1.00 15.92 43 TRP B C 1
ATOM 4104 O O . TRP B 1 43 ? -3.049 28.132 -6.235 1.00 15.13 43 TRP B O 1
ATOM 4125 N N . VAL B 1 44 ? -2.435 26.230 -5.199 1.00 16.49 44 VAL B N 1
ATOM 4126 C CA . VAL B 1 44 ? -2.102 25.594 -6.481 1.00 16.82 44 VAL B CA 1
ATOM 4127 C C . VAL B 1 44 ? -3.392 25.365 -7.279 1.00 15.80 44 VAL B C 1
ATOM 4128 O O . VAL B 1 44 ? -3.415 25.542 -8.494 1.00 16.23 44 VAL B O 1
ATOM 4141 N N . GLN B 1 45 ? -4.488 25.060 -6.591 1.00 17.25 45 GLN B N 1
ATOM 4142 C CA . GLN B 1 45 ? -5.777 24.964 -7.266 1.00 16.32 45 GLN B CA 1
ATOM 4143 C C . GLN B 1 45 ? -6.142 26.250 -7.997 1.00 16.09 45 GLN B C 1
ATOM 4144 O O . GLN B 1 45 ? -6.700 26.204 -9.088 1.00 19.16 45 GLN B O 1
ATOM 4158 N N . SER B 1 46 ? -5.817 27.389 -7.393 1.00 13.86 46 SER B N 1
ATOM 4159 C CA . SER B 1 46 ? -6.220 28.684 -7.934 1.00 15.64 46 SER B CA 1
ATOM 4160 C C . SER B 1 46 ? -5.664 28.912 -9.337 1.00 19.32 46 SER B C 1
ATOM 4161 O O . SER B 1 46 ? -6.250 29.659 -10.121 1.00 20.16 46 SER B O 1
ATOM 4169 N N . PHE B 1 47 ? -4.575 28.234 -9.681 1.00 15.82 47 PHE B N 1
ATOM 4170 C CA . PHE B 1 47 ? -4.017 28.375 -11.020 1.00 18.55 47 PHE B CA 1
ATOM 4171 C C . PHE B 1 47 ? -4.872 27.712 -12.113 1.00 22.78 47 PHE B C 1
ATOM 4172 O O . PHE B 1 47 ? -4.743 28.080 -13.276 1.00 25.08 47 PHE B O 1
ATOM 4189 N N . HIS B 1 48 ? -5.741 26.750 -11.771 1.00 17.16 48 HIS B N 1
ATOM 4190 C CA . HIS B 1 48 ? -6.518 26.062 -12.807 1.00 18.59 48 HIS B CA 1
ATOM 4191 C C . HIS B 1 48 ? -8.028 26.172 -12.614 1.00 19.50 48 HIS B C 1
ATOM 4192 O O . HIS B 1 48 ? -8.788 25.622 -13.394 1.00 22.13 48 HIS B O 1
ATOM 4206 N N . VAL B 1 49 ? -8.461 26.896 -11.592 1.00 21.94 49 VAL B N 1
ATOM 4207 C CA . VAL B 1 49 ? -9.880 27.164 -11.400 1.00 20.91 49 VAL B CA 1
ATOM 4208 C C . VAL B 1 49 ? -10.277 28.413 -12.197 1.00 20.31 49 VAL B C 1
ATOM 4209 O O . VAL B 1 49 ? -9.728 29.484 -11.971 1.00 22.58 49 VAL B O 1
ATOM 4222 N N . GLU B 1 50 ? -11.225 28.289 -13.127 1.00 26.07 50 GLU B N 1
ATOM 4223 C CA . GLU B 1 50 ? -11.533 29.419 -14.017 1.00 25.62 50 GLU B CA 1
ATOM 4224 C C . GLU B 1 50 ? -12.630 30.354 -13.481 1.00 23.63 50 GLU B C 1
ATOM 4225 O O . GLU B 1 50 ? -12.662 31.526 -13.849 1.00 25.77 50 GLU B O 1
ATOM 4237 N N . ASN B 1 51 ? -13.511 29.863 -12.610 1.00 21.39 51 ASN B N 1
ATOM 4238 C CA . ASN B 1 51 ? -14.484 30.741 -11.952 1.00 20.69 51 ASN B CA 1
ATOM 4239 C C . ASN B 1 51 ? -13.754 31.801 -11.133 1.00 19.77 51 ASN B C 1
ATOM 4240 O O . ASN B 1 51 ? -13.068 31.467 -10.173 1.00 19.00 51 ASN B O 1
ATOM 4251 N N . ALA B 1 52 ? -13.904 33.071 -11.504 1.00 21.80 52 ALA B N 1
ATOM 4252 C CA . ALA B 1 52 ? -13.103 34.141 -10.902 1.00 23.62 52 ALA B CA 1
ATOM 4253 C C . ALA B 1 52 ? -13.389 34.307 -9.404 1.00 23.71 52 ALA B C 1
ATOM 4254 O O . ALA B 1 52 ? -12.494 34.606 -8.613 1.00 22.18 52 ALA B O 1
ATOM 4261 N N . GLY B 1 53 ? -14.644 34.120 -9.024 1.00 20.10 53 GLY B N 1
ATOM 4262 C CA . GLY B 1 53 ? -15.035 34.236 -7.631 1.00 21.94 53 GLY B CA 1
ATOM 4263 C C . GLY B 1 53 ? -14.408 33.153 -6.770 1.00 22.88 53 GLY B C 1
ATOM 4264 O O . GLY B 1 53 ? -13.888 33.427 -5.691 1.00 20.14 53 GLY B O 1
ATOM 4268 N N . ILE B 1 54 ? -14.449 31.916 -7.254 1.00 19.56 54 ILE B N 1
ATOM 4269 C CA . ILE B 1 54 ? -13.900 30.794 -6.502 1.00 19.31 54 ILE B CA 1
ATOM 4270 C C . ILE B 1 54 ? -12.381 30.845 -6.516 1.00 19.94 54 ILE B C 1
ATOM 4271 O O . ILE B 1 54 ? -11.734 30.488 -5.527 1.00 20.82 54 ILE B O 1
ATOM 4287 N N . LYS B 1 55 ? -11.803 31.294 -7.627 1.00 18.54 55 LYS B N 1
ATOM 4288 C CA . LYS B 1 55 ? -10.354 31.476 -7.686 1.00 20.20 55 LYS B CA 1
ATOM 4289 C C . LYS B 1 55 ? -9.914 32.432 -6.587 1.00 21.64 55 LYS B C 1
ATOM 4290 O O . LYS B 1 55 ? -8.938 32.181 -5.864 1.00 19.31 55 LYS B O 1
ATOM 4309 N N . ASP B 1 56 ? -10.630 33.543 -6.480 1.00 20.70 56 ASP B N 1
ATOM 4310 C CA . ASP B 1 56 ? -10.316 34.558 -5.486 1.00 21.73 56 ASP B CA 1
ATOM 4311 C C . ASP B 1 56 ? -10.480 33.998 -4.071 1.00 22.80 56 ASP B C 1
ATOM 4312 O O . ASP B 1 56 ? -9.629 34.223 -3.203 1.00 19.11 56 ASP B O 1
ATOM 4321 N N . MET B 1 57 ? -11.561 33.253 -3.848 1.00 18.99 57 MET B N 1
ATOM 4322 C CA . MET B 1 57 ? -11.811 32.653 -2.545 1.00 20.44 57 MET B CA 1
ATOM 4323 C C . MET B 1 57 ? -10.651 31.744 -2.143 1.00 18.62 57 MET B C 1
ATOM 4324 O O . MET B 1 57 ? -10.193 31.749 -0.994 1.00 15.20 57 MET B O 1
ATOM 4338 N N . LEU B 1 58 ? -10.194 30.946 -3.091 1.00 18.54 58 LEU B N 1
ATOM 4339 C CA . LEU B 1 58 ? -9.097 30.033 -2.825 1.00 18.04 58 LEU B CA 1
ATOM 4340 C C . LEU B 1 58 ? -7.860 30.822 -2.408 1.00 19.57 58 LEU B C 1
ATOM 4341 O O . LEU B 1 58 ? -7.173 30.443 -1.464 1.00 20.07 58 LEU B O 1
ATOM 4357 N N . GLN B 1 59 ? -7.600 31.929 -3.092 1.00 17.82 59 GLN B N 1
ATOM 4358 C CA . GLN B 1 59 ? -6.449 32.760 -2.755 1.00 20.78 59 GLN B CA 1
ATOM 4359 C C . GLN B 1 59 ? -6.629 33.454 -1.408 1.00 20.30 59 GLN B C 1
ATOM 4360 O O . GLN B 1 59 ? -5.681 33.526 -0.635 1.00 23.00 59 GLN B O 1
ATOM 4374 N N . ASP B 1 60 ? -7.832 33.943 -1.116 1.00 17.91 60 ASP B N 1
ATOM 4375 C CA . ASP B 1 60 ? -8.107 34.583 0.175 1.00 20.07 60 ASP B CA 1
ATOM 4376 C C . ASP B 1 60 ? -7.813 33.603 1.322 1.00 19.11 60 ASP B C 1
ATOM 4377 O O . ASP B 1 60 ? -7.126 33.942 2.290 1.00 18.63 60 ASP B O 1
ATOM 4386 N N . ILE B 1 61 ? -8.313 32.380 1.192 1.00 16.70 61 ILE B N 1
ATOM 4387 C CA . ILE B 1 61 ? -8.148 31.371 2.229 1.00 17.50 61 ILE B CA 1
ATOM 4388 C C . ILE B 1 61 ? -6.694 30.902 2.309 1.00 20.05 61 ILE B C 1
ATOM 4389 O O . ILE B 1 61 ? -6.147 30.776 3.399 1.00 17.31 61 ILE B O 1
ATOM 4405 N N . ALA B 1 62 ? -6.064 30.668 1.163 1.00 13.90 62 ALA B N 1
ATOM 4406 C CA . ALA B 1 62 ? -4.670 30.245 1.142 1.00 17.98 62 ALA B CA 1
ATOM 4407 C C . ALA B 1 62 ? -3.779 31.219 1.908 1.00 20.15 62 ALA B C 1
ATOM 4408 O O . ALA B 1 62 ? -2.881 30.796 2.654 1.00 17.03 62 ALA B O 1
ATOM 4415 N N . ILE B 1 63 ? -4.017 32.520 1.728 1.00 22.45 63 ILE B N 1
ATOM 4416 C CA . ILE B 1 63 ? -3.184 33.522 2.392 1.00 22.77 63 ILE B CA 1
ATOM 4417 C C . ILE B 1 63 ? -3.456 33.486 3.901 1.00 22.21 63 ILE B C 1
ATOM 4418 O O . ILE B 1 63 ? -2.527 33.620 4.703 1.00 19.37 63 ILE B O 1
ATOM 4434 N N . GLU B 1 64 ? -4.703 33.258 4.300 1.00 17.33 64 GLU B N 1
ATOM 4435 C CA . GLU B 1 64 ? -4.982 33.087 5.725 1.00 20.44 64 GLU B CA 1
ATOM 4436 C C . GLU B 1 64 ? -4.221 31.871 6.274 1.00 15.09 64 GLU B C 1
ATOM 4437 O O . GLU B 1 64 ? -3.666 31.938 7.366 1.00 17.10 64 GLU B O 1
ATOM 4449 N N . GLU B 1 65 ? -4.182 30.768 5.526 1.00 17.55 65 GLU B N 1
ATOM 4450 C CA . GLU B 1 65 ? -3.485 29.565 5.997 1.00 16.26 65 GLU B CA 1
ATOM 4451 C C . GLU B 1 65 ? -1.990 29.826 6.171 1.00 19.89 65 GLU B C 1
ATOM 4452 O O . GLU B 1 65 ? -1.364 29.271 7.081 1.00 16.20 65 GLU B O 1
ATOM 4464 N N . PHE B 1 66 ? -1.413 30.653 5.303 1.00 13.18 66 PHE B N 1
ATOM 4465 C CA . PHE B 1 66 ? -0.029 31.069 5.473 1.00 18.64 66 PHE B CA 1
ATOM 4466 C C . PHE B 1 66 ? 0.150 31.860 6.776 1.00 17.42 66 PHE B C 1
ATOM 4467 O O . PHE B 1 66 ? 1.158 31.704 7.448 1.00 19.40 66 PHE B O 1
ATOM 4484 N N . SER B 1 67 ? -0.805 32.723 7.120 1.00 19.70 67 SER B N 1
ATOM 4485 C CA . SER B 1 67 ? -0.766 33.410 8.414 1.00 19.13 67 SER B CA 1
ATOM 4486 C C . SER B 1 67 ? -0.883 32.413 9.574 1.00 16.19 67 SER B C 1
ATOM 4487 O O . SER B 1 67 ? -0.214 32.555 10.586 1.00 17.11 67 SER B O 1
ATOM 4495 N N . HIS B 1 68 ? -1.764 31.430 9.440 1.00 15.48 68 HIS B N 1
ATOM 4496 C CA . HIS B 1 68 ? -1.845 30.345 10.425 1.00 16.44 68 HIS B CA 1
ATOM 4497 C C . HIS B 1 68 ? -0.530 29.603 10.575 1.00 18.19 68 HIS B C 1
ATOM 4498 O O . HIS B 1 68 ? -0.138 29.266 11.686 1.00 16.90 68 HIS B O 1
ATOM 4512 N N . LEU B 1 69 ? 0.115 29.309 9.446 1.00 17.41 69 LEU B N 1
ATOM 4513 C CA . LEU B 1 69 ? 1.406 28.634 9.442 1.00 16.01 69 LEU B CA 1
ATOM 4514 C C . LEU B 1 69 ? 2.392 29.444 10.257 1.00 14.48 69 LEU B C 1
ATOM 4515 O O . LEU B 1 69 ? 3.152 28.899 11.046 1.00 14.59 69 LEU B O 1
ATOM 4531 N N . GLU B 1 70 ? 2.363 30.757 10.066 1.00 18.83 70 GLU B N 1
ATOM 4532 C CA . GLU B 1 70 ? 3.223 31.652 10.818 1.00 18.28 70 GLU B CA 1
ATOM 4533 C C . GLU B 1 70 ? 2.938 31.567 12.319 1.00 17.68 70 GLU B C 1
ATOM 4534 O O . GLU B 1 70 ? 3.871 31.481 13.120 1.00 19.30 70 GLU B O 1
ATOM 4546 N N . MET B 1 71 ? 1.659 31.578 12.696 1.00 22.66 71 MET B N 1
ATOM 4547 C CA A MET B 1 71 ? 1.314 31.532 14.113 0.44 21.31 71 MET B CA 1
ATOM 4548 C CA B MET B 1 71 ? 1.250 31.502 14.104 0.56 21.43 71 MET B CA 1
ATOM 4549 C C . MET B 1 71 ? 1.764 30.212 14.730 1.00 16.53 71 MET B C 1
ATOM 4550 O O . MET B 1 71 ? 2.291 30.202 15.838 1.00 17.16 71 MET B O 1
ATOM 4577 N N . VAL B 1 72 ? 1.586 29.113 14.010 1.00 16.08 72 VAL B N 1
ATOM 4578 C CA . VAL B 1 72 ? 2.019 27.812 14.500 1.00 17.38 72 VAL B CA 1
ATOM 4579 C C . VAL B 1 72 ? 3.536 27.795 14.656 1.00 17.83 72 VAL B C 1
ATOM 4580 O O . VAL B 1 72 ? 4.050 27.321 15.666 1.00 15.04 72 VAL B O 1
ATOM 4593 N N . GLY B 1 73 ? 4.248 28.335 13.674 1.00 17.80 73 GLY B N 1
ATOM 4594 C CA . GLY B 1 73 ? 5.696 28.449 13.759 1.00 16.21 73 GLY B CA 1
ATOM 4595 C C . GLY B 1 73 ? 6.165 29.280 14.945 1.00 19.13 73 GLY B C 1
ATOM 4596 O O . GLY B 1 73 ? 7.163 28.947 15.582 1.00 14.33 73 GLY B O 1
ATOM 4600 N N . LYS B 1 74 ? 5.453 30.364 15.250 1.00 17.12 74 LYS B N 1
ATOM 4601 C CA . LYS B 1 74 ? 5.811 31.215 16.380 1.00 17.63 74 LYS B CA 1
ATOM 4602 C C . LYS B 1 74 ? 5.557 30.511 17.707 1.00 17.05 74 LYS B C 1
ATOM 4603 O O . LYS B 1 74 ? 6.287 30.728 18.676 1.00 15.53 74 LYS B O 1
ATOM 4622 N N . LEU B 1 75 ? 4.533 29.665 17.751 1.00 18.10 75 LEU B N 1
ATOM 4623 C CA . LEU B 1 75 ? 4.244 28.872 18.951 1.00 21.70 75 LEU B CA 1
ATOM 4624 C C . LEU B 1 75 ? 5.347 27.841 19.174 1.00 20.86 75 LEU B C 1
ATOM 4625 O O . LEU B 1 75 ? 5.785 27.605 20.301 1.00 17.33 75 LEU B O 1
ATOM 4641 N N . ILE B 1 76 ? 5.788 27.219 18.088 1.00 15.13 76 ILE B N 1
ATOM 4642 C CA . ILE B 1 76 ? 6.847 26.223 18.179 1.00 14.65 76 ILE B CA 1
ATOM 4643 C C . ILE B 1 76 ? 8.157 26.884 18.589 1.00 16.61 76 ILE B C 1
ATOM 4644 O O . ILE B 1 76 ? 8.900 26.343 19.419 1.00 17.18 76 ILE B O 1
ATOM 4660 N N . GLU B 1 77 ? 8.442 28.043 18.001 1.00 18.61 77 GLU B N 1
ATOM 4661 C CA . GLU B 1 77 ? 9.583 28.863 18.405 1.00 17.44 77 GLU B CA 1
ATOM 4662 C C . GLU B 1 77 ? 9.546 29.135 19.913 1.00 16.61 77 GLU B C 1
ATOM 4663 O O . GLU B 1 77 ? 10.508 28.845 20.628 1.00 19.36 77 GLU B O 1
ATOM 4675 N N . ALA B 1 78 ? 8.431 29.675 20.396 1.00 17.85 78 ALA B N 1
ATOM 4676 C CA . ALA B 1 78 ? 8.301 30.021 21.814 1.00 18.52 78 ALA B CA 1
ATOM 4677 C C . ALA B 1 78 ? 8.515 28.804 22.724 1.00 21.54 78 ALA B C 1
ATOM 4678 O O . ALA B 1 78 ? 9.173 28.906 23.771 1.00 18.99 78 ALA B O 1
ATOM 4685 N N . HIS B 1 79 ? 7.985 27.653 22.320 1.00 16.46 79 HIS B N 1
ATOM 4686 C CA . HIS B 1 79 ? 8.054 26.451 23.149 1.00 15.29 79 HIS B CA 1
ATOM 4687 C C . HIS B 1 79 ? 9.370 25.679 22.997 1.00 16.46 79 HIS B C 1
ATOM 4688 O O . HIS B 1 79 ? 9.547 24.643 23.642 1.00 15.44 79 HIS B O 1
ATOM 4702 N N . THR B 1 80 ? 10.294 26.179 22.174 1.00 16.81 80 THR B N 1
ATOM 4703 C CA . THR B 1 80 ? 11.624 25.574 22.073 1.00 16.41 80 THR B CA 1
ATOM 4704 C C . THR B 1 80 ? 12.750 26.567 22.361 1.00 17.84 80 THR B C 1
ATOM 4705 O O . THR B 1 80 ? 13.914 26.295 22.066 1.00 17.97 80 THR B O 1
ATOM 4716 N N . LYS B 1 81 ? 12.405 27.708 22.950 1.00 19.70 81 LYS B N 1
ATOM 4717 C CA . LYS B 1 81 ? 13.382 28.763 23.182 1.00 23.12 81 LYS B CA 1
ATOM 4718 C C . LYS B 1 81 ? 14.022 28.659 24.565 1.00 22.96 81 LYS B C 1
ATOM 4719 O O . LYS B 1 81 ? 13.332 28.529 25.583 1.00 23.51 81 LYS B O 1
ATOM 4738 N N . ASN B 1 82 ? 15.352 28.689 24.568 1.00 20.33 82 ASN B N 1
ATOM 4739 C CA . ASN B 1 82 ? 16.181 28.728 25.780 1.00 22.70 82 ASN B CA 1
ATOM 4740 C C . ASN B 1 82 ? 15.876 27.648 26.801 1.00 27.80 82 ASN B C 1
ATOM 4741 O O . ASN B 1 82 ? 15.840 27.901 28.012 1.00 25.85 82 ASN B O 1
ATOM 4752 N N . VAL B 1 83 ? 15.700 26.428 26.306 1.00 23.45 83 VAL B N 1
ATOM 4753 C CA . VAL B 1 83 ? 15.436 25.295 27.167 1.00 24.86 83 VAL B CA 1
ATOM 4754 C C . VAL B 1 83 ? 16.246 24.084 26.739 1.00 24.16 83 VAL B C 1
ATOM 4755 O O . VAL B 1 83 ? 15.858 22.952 27.030 1.00 25.40 83 VAL B O 1
ATOM 4768 N N . ASP B 1 84 ? 17.381 24.291 26.072 1.00 23.33 84 ASP B N 1
ATOM 4769 C CA . ASP B 1 84 ? 18.019 23.143 25.440 1.00 29.17 84 ASP B CA 1
ATOM 4770 C C . ASP B 1 84 ? 18.810 22.275 26.415 1.00 29.27 84 ASP B C 1
ATOM 4771 O O . ASP B 1 84 ? 19.296 21.207 26.035 1.00 33.35 84 ASP B O 1
ATOM 4780 N N . GLN B 1 85 ? 18.888 22.698 27.674 1.00 28.05 85 GLN B N 1
ATOM 4781 C CA A GLN B 1 85 ? 19.527 21.903 28.714 0.51 32.89 85 GLN B CA 1
ATOM 4782 C CA B GLN B 1 85 ? 19.523 21.891 28.710 0.49 32.78 85 GLN B CA 1
ATOM 4783 C C . GLN B 1 85 ? 18.524 20.959 29.386 1.00 31.91 85 GLN B C 1
ATOM 4784 O O . GLN B 1 85 ? 18.913 20.034 30.102 1.00 33.46 85 GLN B O 1
ATOM 4811 N N . THR B 1 86 ? 17.234 21.197 29.165 1.00 26.65 86 THR B N 1
ATOM 4812 C CA . THR B 1 86 ? 16.207 20.404 29.839 1.00 22.83 86 THR B CA 1
ATOM 4813 C C . THR B 1 86 ? 16.106 19.019 29.228 1.00 24.49 86 THR B C 1
ATOM 4814 O O . THR B 1 86 ? 16.292 18.835 28.019 1.00 19.53 86 THR B O 1
ATOM 4825 N N . GLU B 1 87 ? 15.788 18.042 30.066 1.00 22.47 87 GLU B N 1
ATOM 4826 C CA . GLU B 1 87 ? 15.640 16.678 29.595 1.00 19.87 87 GLU B CA 1
ATOM 4827 C C . GLU B 1 87 ? 14.518 16.604 28.573 1.00 19.21 87 GLU B C 1
ATOM 4828 O O . GLU B 1 87 ? 14.589 15.810 27.636 1.00 18.19 87 GLU B O 1
ATOM 4840 N N . ALA B 1 88 ? 13.486 17.435 28.742 1.00 17.92 88 ALA B N 1
ATOM 4841 C CA . ALA B 1 88 ? 12.369 17.454 27.796 1.00 20.21 88 ALA B CA 1
ATOM 4842 C C . ALA B 1 88 ? 12.859 17.814 26.400 1.00 19.29 88 ALA B C 1
ATOM 4843 O O . ALA B 1 88 ? 12.576 17.117 25.428 1.00 19.61 88 ALA B O 1
ATOM 4850 N N . TYR B 1 89 ? 13.614 18.899 26.301 1.00 17.33 89 TYR B N 1
ATOM 4851 C CA . TYR B 1 89 ? 14.141 19.315 25.004 1.00 14.63 89 TYR B CA 1
ATOM 4852 C C . TYR B 1 89 ? 15.027 18.241 24.404 1.00 16.62 89 TYR B C 1
ATOM 4853 O O . TYR B 1 89 ? 14.944 17.944 23.212 1.00 16.45 89 TYR B O 1
ATOM 4871 N N . LYS B 1 90 ? 15.874 17.642 25.235 1.00 16.97 90 LYS B N 1
ATOM 4872 C CA . LYS B 1 90 ? 16.837 16.669 24.742 1.00 16.92 90 LYS B CA 1
ATOM 4873 C C . LYS B 1 90 ? 16.157 15.409 24.216 1.00 17.81 90 LYS B C 1
ATOM 4874 O O . LYS B 1 90 ? 16.775 14.636 23.483 1.00 21.29 90 LYS B O 1
ATOM 4893 N N . SER B 1 91 ? 14.887 15.212 24.571 1.00 19.54 91 SER B N 1
ATOM 4894 C CA . SER B 1 91 ? 14.130 14.044 24.113 1.00 16.82 91 SER B CA 1
ATOM 4895 C C . SER B 1 91 ? 13.429 14.279 22.781 1.00 16.58 91 SER B C 1
ATOM 4896 O O . SER B 1 91 ? 12.825 13.355 22.230 1.00 18.20 91 SER B O 1
ATOM 4904 N N . THR B 1 92 ? 13.512 15.503 22.262 1.00 15.28 92 THR B N 1
ATOM 4905 C CA . THR B 1 92 ? 12.795 15.891 21.043 1.00 17.60 92 THR B CA 1
ATOM 4906 C C . THR B 1 92 ? 13.724 16.025 19.843 1.00 19.43 92 THR B C 1
ATOM 4907 O O . THR B 1 92 ? 14.943 16.116 19.983 1.00 17.12 92 THR B O 1
ATOM 4918 N N . LEU B 1 93 ? 13.133 16.077 18.658 1.00 14.80 93 LEU B N 1
ATOM 4919 C CA . LEU B 1 93 ? 13.927 16.163 17.440 1.00 15.86 93 LEU B CA 1
ATOM 4920 C C . LEU B 1 93 ? 14.646 17.503 17.360 1.00 13.34 93 LEU B C 1
ATOM 4921 O O . LEU B 1 93 ? 15.629 17.628 16.638 1.00 14.39 93 LEU B O 1
ATOM 4937 N N . PHE B 1 94 ? 14.181 18.496 18.118 1.00 14.05 94 PHE B N 1
ATOM 4938 C CA . PHE B 1 94 ? 14.819 19.810 18.121 1.00 15.74 94 PHE B CA 1
ATOM 4939 C C . PHE B 1 94 ? 16.242 19.709 18.646 1.00 17.91 94 PHE B C 1
ATOM 4940 O O . PHE B 1 94 ? 17.089 20.522 18.305 1.00 13.23 94 PHE B O 1
ATOM 4957 N N . ALA B 1 95 ? 16.513 18.685 19.449 1.00 14.01 95 ALA B N 1
ATOM 4958 C CA . ALA B 1 95 ? 17.842 18.518 20.015 1.00 17.60 95 ALA B CA 1
ATOM 4959 C C . ALA B 1 95 ? 18.897 18.319 18.929 1.00 16.65 95 ALA B C 1
ATOM 4960 O O . ALA B 1 95 ? 20.032 18.748 19.110 1.00 18.69 95 ALA B O 1
ATOM 4967 N N . VAL B 1 96 ? 18.533 17.698 17.805 1.00 16.47 96 VAL B N 1
ATOM 4968 C CA . VAL B 1 96 ? 19.495 17.522 16.712 1.00 17.56 96 VAL B CA 1
ATOM 4969 C C . VAL B 1 96 ? 19.194 18.369 15.473 1.00 14.16 96 VAL B C 1
ATOM 4970 O O . VAL B 1 96 ? 20.076 18.569 14.652 1.00 20.20 96 VAL B O 1
ATOM 4983 N N . ARG B 1 97 ? 17.972 18.877 15.343 1.00 16.34 97 ARG B N 1
ATOM 4984 C CA . ARG B 1 97 ? 17.614 19.693 14.180 1.00 16.34 97 ARG B CA 1
ATOM 4985 C C . ARG B 1 97 ? 17.712 21.195 14.437 1.00 14.96 97 ARG B C 1
ATOM 4986 O O . ARG B 1 97 ? 17.691 21.996 13.496 1.00 16.61 97 ARG B O 1
ATOM 5007 N N . GLY B 1 98 ? 17.810 21.569 15.708 1.00 16.19 98 GLY B N 1
ATOM 5008 C CA . GLY B 1 98 ? 17.816 22.969 16.098 1.00 15.88 98 GLY B CA 1
ATOM 5009 C C . GLY B 1 98 ? 16.443 23.414 16.567 1.00 18.02 98 GLY B C 1
ATOM 5010 O O . GLY B 1 98 ? 15.414 22.812 16.214 1.00 13.63 98 GLY B O 1
ATOM 5014 N N . MET B 1 99 ? 16.417 24.490 17.352 1.00 14.12 99 MET B N 1
ATOM 5015 C CA . MET B 1 99 ? 15.165 25.015 17.885 1.00 15.44 99 MET B CA 1
ATOM 5016 C C . MET B 1 99 ? 14.301 25.581 16.776 1.00 17.35 99 MET B C 1
ATOM 5017 O O . MET B 1 99 ? 14.782 25.845 15.674 1.00 15.29 99 MET B O 1
ATOM 5031 N N . GLY B 1 100 ? 13.019 25.761 17.074 1.00 15.02 100 GLY B N 1
ATOM 5032 C CA . GLY B 1 100 ? 12.111 26.408 16.149 1.00 15.08 100 GLY B CA 1
ATOM 5033 C C . GLY B 1 100 ? 11.477 25.410 15.200 1.00 15.20 100 GLY B C 1
ATOM 5034 O O . GLY B 1 100 ? 11.790 24.225 15.210 1.00 16.57 100 GLY B O 1
ATOM 5038 N N . PRO B 1 101 ? 10.550 25.891 14.370 1.00 15.86 101 PRO B N 1
ATOM 5039 C CA . PRO B 1 101 ? 9.841 24.986 13.463 1.00 15.98 101 PRO B CA 1
ATOM 5040 C C . PRO B 1 101 ? 10.733 24.450 12.340 1.00 13.83 101 PRO B C 1
ATOM 5041 O O . PRO B 1 101 ? 11.768 25.041 12.008 1.00 14.31 101 PRO B O 1
ATOM 5052 N N . HIS B 1 102 ? 10.306 23.316 11.793 1.00 14.75 102 HIS B N 1
ATOM 5053 C CA . HIS B 1 102 ? 10.923 22.683 10.638 1.00 12.59 102 HIS B CA 1
ATOM 5054 C C . HIS B 1 102 ? 9.769 22.085 9.853 1.00 15.07 102 HIS B C 1
ATOM 5055 O O . HIS B 1 102 ? 8.713 21.796 10.424 1.00 14.67 102 HIS B O 1
ATOM 5070 N N . PHE B 1 103 ? 9.954 21.914 8.553 1.00 13.48 103 PHE B N 1
ATOM 5071 C CA . PHE B 1 103 ? 8.879 21.402 7.718 1.00 14.53 103 PHE B CA 1
ATOM 5072 C C . PHE B 1 103 ? 8.826 19.869 7.753 1.00 10.08 103 PHE B C 1
ATOM 5073 O O . PHE B 1 103 ? 9.043 19.170 6.753 1.00 13.17 103 PHE B O 1
ATOM 5090 N N . LEU B 1 104 ? 8.495 19.398 8.956 1.00 12.70 104 LEU B N 1
ATOM 5091 C CA . LEU B 1 104 ? 8.368 17.998 9.313 1.00 14.52 104 LEU B CA 1
ATOM 5092 C C . LEU B 1 104 ? 7.070 17.846 10.107 1.00 15.23 104 LEU B C 1
ATOM 5093 O O . LEU B 1 104 ? 6.514 18.837 10.560 1.00 13.30 104 LEU B O 1
ATOM 5109 N N . ASP B 1 105 ? 6.620 16.616 10.322 1.00 12.16 105 ASP B N 1
ATOM 5110 C CA . ASP B 1 105 ? 5.488 16.396 11.211 1.00 13.46 105 ASP B CA 1
ATOM 5111 C C . ASP B 1 105 ? 5.999 15.990 12.595 1.00 13.49 105 ASP B C 1
ATOM 5112 O O . ASP B 1 105 ? 7.203 16.078 12.881 1.00 13.97 105 ASP B O 1
ATOM 5121 N N . SER B 1 106 ? 5.084 15.606 13.469 1.00 14.03 106 SER B N 1
ATOM 5122 C CA . SER B 1 106 ? 5.444 15.261 14.844 1.00 12.14 106 SER B CA 1
ATOM 5123 C C . SER B 1 106 ? 6.246 13.964 14.939 1.00 15.37 106 SER B C 1
ATOM 5124 O O . SER B 1 106 ? 6.784 13.647 15.997 1.00 13.25 106 SER B O 1
ATOM 5132 N N . GLN B 1 107 ? 6.303 13.212 13.842 1.00 13.14 107 GLN B N 1
ATOM 5133 C CA . GLN B 1 107 ? 7.058 11.965 13.784 1.00 12.21 107 GLN B CA 1
ATOM 5134 C C . GLN B 1 107 ? 8.387 12.154 13.054 1.00 9.82 107 GLN B C 1
ATOM 5135 O O . GLN B 1 107 ? 9.090 11.189 12.801 1.00 12.51 107 GLN B O 1
ATOM 5149 N N . GLY B 1 108 ? 8.738 13.401 12.746 1.00 12.40 108 GLY B N 1
ATOM 5150 C CA . GLY B 1 108 ? 9.973 13.685 12.030 1.00 10.44 108 GLY B CA 1
ATOM 5151 C C . GLY B 1 108 ? 9.920 13.470 10.520 1.00 16.46 108 GLY B C 1
ATOM 5152 O O . GLY B 1 108 ? 10.953 13.556 9.856 1.00 13.94 108 GLY B O 1
ATOM 5156 N N . ASN B 1 109 ? 8.740 13.183 9.965 1.00 13.58 109 ASN B N 1
ATOM 5157 C CA . ASN B 1 109 ? 8.615 13.003 8.513 1.00 18.20 109 ASN B CA 1
ATOM 5158 C C . ASN B 1 109 ? 8.664 14.321 7.764 1.00 14.63 109 ASN B C 1
ATOM 5159 O O . ASN B 1 109 ? 7.939 15.252 8.099 1.00 11.58 109 ASN B O 1
ATOM 5170 N N . ALA B 1 110 ? 9.474 14.390 6.713 1.00 13.48 110 ALA B N 1
ATOM 5171 C CA . ALA B 1 110 ? 9.505 15.562 5.859 1.00 14.16 110 ALA B CA 1
ATOM 5172 C C . ALA B 1 110 ? 8.134 15.790 5.234 1.00 14.71 110 ALA B C 1
ATOM 5173 O O . ALA B 1 110 ? 7.493 14.843 4.765 1.00 13.15 110 ALA B O 1
ATOM 5180 N N . TRP B 1 111 ? 7.689 17.039 5.193 1.00 11.16 111 TRP B N 1
ATOM 5181 C CA . TRP B 1 111 ? 6.461 17.341 4.470 1.00 13.34 111 TRP B CA 1
ATOM 5182 C C . TRP B 1 111 ? 6.606 16.896 3.012 1.00 14.20 111 TRP B C 1
ATOM 5183 O O . TRP B 1 111 ? 7.685 17.013 2.418 1.00 12.75 111 TRP B O 1
ATOM 5204 N N . THR B 1 112 ? 5.531 16.352 2.454 1.00 9.93 112 THR B N 1
ATOM 5205 C CA . THR B 1 112 ? 5.510 15.944 1.048 1.00 14.94 112 THR B CA 1
ATOM 5206 C C . THR B 1 112 ? 4.226 16.372 0.354 1.00 11.70 112 THR B C 1
ATOM 5207 O O . THR B 1 112 ? 3.147 16.392 0.962 1.00 13.81 112 THR B O 1
ATOM 5218 N N . ALA B 1 113 ? 4.339 16.712 -0.922 1.00 11.49 113 ALA B N 1
ATOM 5219 C CA . ALA B 1 113 ? 3.181 17.167 -1.666 1.00 13.57 113 ALA B CA 1
ATOM 5220 C C . ALA B 1 113 ? 2.234 16.003 -1.948 1.00 13.06 113 ALA B C 1
ATOM 5221 O O . ALA B 1 113 ? 1.151 16.207 -2.464 1.00 14.10 113 ALA B O 1
ATOM 5228 N N . SER B 1 114 ? 2.640 14.776 -1.608 1.00 14.30 114 SER B N 1
ATOM 5229 C CA . SER B 1 114 ? 1.720 13.641 -1.667 1.00 15.40 114 SER B CA 1
ATOM 5230 C C . SER B 1 114 ? 0.560 13.828 -0.698 1.00 17.52 114 SER B C 1
ATOM 5231 O O . SER B 1 114 ? -0.439 13.116 -0.764 1.00 17.22 114 SER B O 1
ATOM 5239 N N . TYR B 1 115 ? 0.699 14.797 0.203 1.00 10.57 115 TYR B N 1
ATOM 5240 C CA . TYR B 1 115 ? -0.362 15.158 1.121 1.00 13.11 115 TYR B CA 1
ATOM 5241 C C . TYR B 1 115 ? -1.483 15.936 0.440 1.00 15.84 115 TYR B C 1
ATOM 5242 O O . TYR B 1 115 ? -2.552 16.082 1.009 1.00 15.43 115 TYR B O 1
ATOM 5260 N N . LEU B 1 116 ? -1.221 16.464 -0.752 1.00 13.91 116 LEU B N 1
ATOM 5261 C CA . LEU B 1 116 ? -2.192 17.332 -1.415 1.00 17.28 116 LEU B CA 1
ATOM 5262 C C . LEU B 1 116 ? -3.161 16.520 -2.250 1.00 18.07 116 LEU B C 1
ATOM 5263 O O . LEU B 1 116 ? -2.813 15.464 -2.762 1.00 17.76 116 LEU B O 1
ATOM 5279 N N . ASN B 1 117 ? -4.382 17.023 -2.386 1.00 14.00 117 ASN B N 1
ATOM 5280 C CA . ASN B 1 117 ? -5.382 16.401 -3.242 1.00 15.61 117 ASN B CA 1
ATOM 5281 C C . ASN B 1 117 ? -5.971 17.511 -4.105 1.00 16.40 117 ASN B C 1
ATOM 5282 O O . ASN B 1 117 ? -6.725 18.344 -3.614 1.00 16.67 117 ASN B O 1
ATOM 5293 N N . GLU B 1 118 ? -5.609 17.538 -5.382 1.00 14.59 118 GLU B N 1
ATOM 5294 C CA . GLU B 1 118 ? -5.986 18.656 -6.242 1.00 15.21 118 GLU B CA 1
ATOM 5295 C C . GLU B 1 118 ? -5.877 18.272 -7.702 1.00 14.43 118 GLU B C 1
ATOM 5296 O O . GLU B 1 118 ? -5.069 17.411 -8.056 1.00 14.81 118 GLU B O 1
ATOM 5308 N N . GLY B 1 119 ? -6.708 18.901 -8.537 1.00 14.40 119 GLY B N 1
ATOM 5309 C CA . GLY B 1 119 ? -6.552 18.846 -9.980 1.00 13.23 119 GLY B CA 1
ATOM 5310 C C . GLY B 1 119 ? -7.809 18.626 -10.787 1.00 15.50 119 GLY B C 1
ATOM 5311 O O . GLY B 1 119 ? -8.752 17.971 -10.342 1.00 18.32 119 GLY B O 1
ATOM 5315 N N . GLY B 1 120 ? -7.816 19.183 -11.992 1.00 18.09 120 GLY B N 1
ATOM 5316 C CA . GLY B 1 120 ? -8.791 18.800 -12.997 1.00 19.29 120 GLY B CA 1
ATOM 5317 C C . GLY B 1 120 ? -10.134 19.515 -13.022 1.00 22.73 120 GLY B C 1
ATOM 5318 O O . GLY B 1 120 ? -10.536 20.028 -14.065 1.00 33.59 120 GLY B O 1
ATOM 5322 N N . ASP B 1 121 ? -10.844 19.513 -11.901 1.00 19.71 121 ASP B N 1
ATOM 5323 C CA . ASP B 1 121 ? -12.223 20.019 -11.838 1.00 21.15 121 ASP B CA 1
ATOM 5324 C C . ASP B 1 121 ? -12.436 20.721 -10.511 1.00 20.10 121 ASP B C 1
ATOM 5325 O O . ASP B 1 121 ? -12.051 20.199 -9.467 1.00 18.26 121 ASP B O 1
ATOM 5334 N N . VAL B 1 122 ? -13.050 21.899 -10.556 1.00 20.89 122 VAL B N 1
ATOM 5335 C CA . VAL B 1 122 ? -13.281 22.693 -9.349 1.00 18.59 122 VAL B CA 1
ATOM 5336 C C . VAL B 1 122 ? -14.100 21.911 -8.304 1.00 18.16 122 VAL B C 1
ATOM 5337 O O . VAL B 1 122 ? -13.947 22.129 -7.100 1.00 17.75 122 VAL B O 1
ATOM 5350 N N . VAL B 1 123 ? -14.934 20.975 -8.752 1.00 20.58 123 VAL B N 1
ATOM 5351 C CA . VAL B 1 123 ? -15.757 20.201 -7.822 1.00 17.22 123 VAL B CA 1
ATOM 5352 C C . VAL B 1 123 ? -14.878 19.221 -7.044 1.00 19.00 123 VAL B C 1
ATOM 5353 O O . VAL B 1 123 ? -15.022 19.075 -5.827 1.00 17.01 123 VAL B O 1
ATOM 5366 N N . ARG B 1 124 ? -13.963 18.557 -7.743 1.00 14.97 124 ARG B N 1
ATOM 5367 C CA . ARG B 1 124 ? -12.965 17.724 -7.088 1.00 15.57 124 ARG B CA 1
ATOM 5368 C C . ARG B 1 124 ? -12.156 18.529 -6.071 1.00 13.11 124 ARG B C 1
ATOM 5369 O O . ARG B 1 124 ? -11.950 18.094 -4.929 1.00 12.91 124 ARG B O 1
ATOM 5390 N N . ASP B 1 125 ? -11.688 19.699 -6.487 1.00 16.51 125 ASP B N 1
ATOM 5391 C CA . ASP B 1 125 ? -10.874 20.558 -5.614 1.00 14.59 125 ASP B CA 1
ATOM 5392 C C . ASP B 1 125 ? -11.614 20.959 -4.335 1.00 17.73 125 ASP B C 1
ATOM 5393 O O . ASP B 1 125 ? -11.064 20.866 -3.232 1.00 16.36 125 ASP B O 1
ATOM 5402 N N . LEU B 1 126 ? -12.850 21.418 -4.481 1.00 14.84 126 LEU B N 1
ATOM 5403 C CA . LEU B 1 126 ? -13.628 21.868 -3.325 1.00 15.21 126 LEU B CA 1
ATOM 5404 C C . LEU B 1 126 ? -13.956 20.716 -2.379 1.00 16.99 126 LEU B C 1
ATOM 5405 O O . LEU B 1 126 ? -13.902 20.878 -1.159 1.00 13.46 126 LEU B O 1
ATOM 5421 N N . ARG B 1 127 ? -14.275 19.545 -2.918 1.00 15.39 127 ARG B N 1
ATOM 5422 C CA . ARG B 1 127 ? -14.487 18.385 -2.051 1.00 17.04 127 ARG B CA 1
ATOM 5423 C C . ARG B 1 127 ? -13.197 17.999 -1.323 1.00 14.79 127 ARG B C 1
ATOM 5424 O O . ARG B 1 127 ? -13.224 17.644 -0.136 1.00 16.01 127 ARG B O 1
ATOM 5445 N N . ALA B 1 128 ? -12.077 18.055 -2.032 1.00 16.57 128 ALA B N 1
ATOM 5446 C CA . ALA B 1 128 ? -10.773 17.811 -1.417 1.00 16.74 128 ALA B CA 1
ATOM 5447 C C . ALA B 1 128 ? -10.528 18.821 -0.299 1.00 16.27 128 ALA B C 1
ATOM 5448 O O . ALA B 1 128 ? -9.964 18.492 0.743 1.00 16.56 128 ALA B O 1
ATOM 5455 N N . ASN B 1 129 ? -10.958 20.057 -0.508 1.00 15.37 129 ASN B N 1
ATOM 5456 C CA . ASN B 1 129 ? -10.720 21.096 0.493 1.00 14.86 129 ASN B CA 1
ATOM 5457 C C . ASN B 1 129 ? -11.574 20.909 1.761 1.00 16.88 129 ASN B C 1
ATOM 5458 O O . ASN B 1 129 ? -11.097 21.126 2.874 1.00 16.04 129 ASN B O 1
ATOM 5469 N N . ILE B 1 130 ? -12.823 20.493 1.598 1.00 14.25 130 ILE B N 1
ATOM 5470 C CA . ILE B 1 130 ? -13.663 20.158 2.757 1.00 13.27 130 ILE B CA 1
ATOM 5471 C C . ILE B 1 130 ? -13.023 19.014 3.561 1.00 17.27 130 ILE B C 1
ATOM 5472 O O . ILE B 1 130 ? -13.010 19.037 4.800 1.00 16.41 130 ILE B O 1
ATOM 5488 N N . ALA B 1 131 ? -12.456 18.037 2.860 1.00 17.18 131 ALA B N 1
ATOM 5489 C CA . ALA B 1 131 ? -11.755 16.933 3.518 1.00 14.01 131 ALA B CA 1
ATOM 5490 C C . ALA B 1 131 ? -10.484 17.402 4.236 1.00 16.00 131 ALA B C 1
ATOM 5491 O O . ALA B 1 131 ? -10.196 16.964 5.353 1.00 16.89 131 ALA B O 1
ATOM 5498 N N . ALA B 1 132 ? -9.707 18.277 3.593 1.00 15.28 132 ALA B N 1
ATOM 5499 C CA . ALA B 1 132 ? -8.493 18.804 4.226 1.00 17.04 132 ALA B CA 1
ATOM 5500 C C . ALA B 1 132 ? -8.835 19.570 5.507 1.00 15.35 132 ALA B C 1
ATOM 5501 O O . ALA B 1 132 ? -8.168 19.411 6.529 1.00 16.58 132 ALA B O 1
ATOM 5508 N N . GLU B 1 133 ? -9.877 20.397 5.449 1.00 14.75 133 GLU B N 1
ATOM 5509 C CA . GLU B 1 133 ? -10.294 21.183 6.612 1.00 18.31 133 GLU B CA 1
ATOM 5510 C C . GLU B 1 133 ? -10.725 20.277 7.759 1.00 16.04 133 GLU B C 1
ATOM 5511 O O . GLU B 1 133 ? -10.510 20.600 8.935 1.00 15.05 133 GLU B O 1
ATOM 5523 N N . ALA B 1 134 ? -11.336 19.147 7.422 1.00 15.05 134 ALA B N 1
ATOM 5524 C CA . ALA B 1 134 ? -11.775 18.198 8.444 1.00 18.95 134 ALA B CA 1
ATOM 5525 C C . ALA B 1 134 ? -10.572 17.570 9.151 1.00 17.41 134 ALA B C 1
ATOM 5526 O O . ALA B 1 134 ? -10.577 17.419 10.374 1.00 15.52 134 ALA B O 1
ATOM 5533 N N . GLY B 1 135 ? -9.543 17.208 8.392 1.00 16.72 135 GLY B N 1
ATOM 5534 C CA . GLY B 1 135 ? -8.325 16.673 8.980 1.00 16.32 135 GLY B CA 1
ATOM 5535 C C . GLY B 1 135 ? -7.624 17.704 9.855 1.00 19.58 135 GLY B C 1
ATOM 5536 O O . GLY B 1 135 ? -7.147 17.386 10.946 1.00 16.40 135 GLY B O 1
ATOM 5540 N N . ALA B 1 136 ? -7.574 18.945 9.377 1.00 14.65 136 ALA B N 1
ATOM 5541 C CA . ALA B 1 136 ? -6.977 20.046 10.129 1.00 15.01 136 ALA B CA 1
ATOM 5542 C C . ALA B 1 136 ? -7.717 20.273 11.440 1.00 16.93 136 ALA B C 1
ATOM 5543 O O . ALA B 1 136 ? -7.093 20.367 12.500 1.00 17.50 136 ALA B O 1
ATOM 5550 N N . ARG B 1 137 ? -9.044 20.345 11.373 1.00 18.73 137 ARG B N 1
ATOM 5551 C CA . ARG B 1 137 ? -9.850 20.515 12.578 1.00 19.16 137 ARG B CA 1
ATOM 5552 C C . ARG B 1 137 ? -9.615 19.358 13.550 1.00 19.38 137 ARG B C 1
ATOM 5553 O O . ARG B 1 137 ? -9.486 19.572 14.755 1.00 18.62 137 ARG B O 1
ATOM 5574 N N . GLN B 1 138 ? -9.583 18.132 13.028 1.00 18.77 138 GLN B N 1
ATOM 5575 C CA . GLN B 1 138 ? -9.376 16.966 13.872 1.00 20.91 138 GLN B CA 1
ATOM 5576 C C . GLN B 1 138 ? -8.054 17.086 14.637 1.00 18.95 138 GLN B C 1
ATOM 5577 O O . GLN B 1 138 ? -8.003 16.909 15.852 1.00 18.78 138 GLN B O 1
ATOM 5591 N N . THR B 1 139 ? -6.989 17.397 13.918 1.00 16.60 139 THR B N 1
ATOM 5592 C CA . THR B 1 139 ? -5.671 17.474 14.529 1.00 20.06 139 THR B CA 1
ATOM 5593 C C . THR B 1 139 ? -5.595 18.597 15.562 1.00 20.97 139 THR B C 1
ATOM 5594 O O . THR B 1 139 ? -5.017 18.405 16.626 1.00 20.09 139 THR B O 1
ATOM 5605 N N . TYR B 1 140 ? -6.195 19.748 15.271 1.00 19.65 140 TYR B N 1
ATOM 5606 C CA . TYR B 1 140 ? -6.243 20.824 16.261 1.00 16.89 140 TYR B CA 1
ATOM 5607 C C . TYR B 1 140 ? -6.987 20.396 17.519 1.00 18.18 140 TYR B C 1
ATOM 5608 O O . TYR B 1 140 ? -6.584 20.755 18.616 1.00 18.29 140 TYR B O 1
ATOM 5626 N N . GLU B 1 141 ? -8.071 19.636 17.376 1.00 17.79 141 GLU B N 1
ATOM 5627 C CA . GLU B 1 141 ? -8.780 19.154 18.561 1.00 18.65 141 GLU B CA 1
ATOM 5628 C C . GLU B 1 141 ? -7.862 18.284 19.418 1.00 18.53 141 GLU B C 1
ATOM 5629 O O . GLU B 1 141 ? -7.838 18.422 20.647 1.00 20.46 141 GLU B O 1
ATOM 5641 N N . GLU B 1 142 ? -7.108 17.387 18.788 1.00 17.92 142 GLU B N 1
ATOM 5642 C CA . GLU B 1 142 ? -6.237 16.506 19.563 1.00 22.09 142 GLU B CA 1
ATOM 5643 C C . GLU B 1 142 ? -5.159 17.328 20.262 1.00 19.78 142 GLU B C 1
ATOM 5644 O O . GLU B 1 142 ? -4.800 17.041 21.401 1.00 19.88 142 GLU B O 1
ATOM 5656 N N . LEU B 1 143 ? -4.657 18.360 19.591 1.00 18.08 143 LEU B N 1
ATOM 5657 C CA . LEU B 1 143 ? -3.597 19.184 20.178 1.00 19.68 143 LEU B CA 1
ATOM 5658 C C . LEU B 1 143 ? -4.135 20.016 21.344 1.00 21.86 143 LEU B C 1
ATOM 5659 O O . LEU B 1 143 ? -3.442 20.258 22.344 1.00 21.81 143 LEU B O 1
ATOM 5675 N N . ILE B 1 144 ? -5.380 20.453 21.210 1.00 22.11 144 ILE B N 1
ATOM 5676 C CA . ILE B 1 144 ? -6.034 21.232 22.250 1.00 19.06 144 ILE B CA 1
ATOM 5677 C C . ILE B 1 144 ? -6.174 20.386 23.502 1.00 21.02 144 ILE B C 1
ATOM 5678 O O . ILE B 1 144 ? -5.940 20.858 24.616 1.00 23.33 144 ILE B O 1
ATOM 5694 N N . LYS B 1 145 ? -6.551 19.126 23.313 1.00 23.57 145 LYS B N 1
ATOM 5695 C CA . LYS B 1 145 ? -6.662 18.188 24.426 1.00 27.89 145 LYS B CA 1
ATOM 5696 C C . LYS B 1 145 ? -5.324 18.001 25.138 1.00 27.05 145 LYS B C 1
ATOM 5697 O O . LYS B 1 145 ? -5.276 17.781 26.348 1.00 23.50 145 LYS B O 1
ATOM 5716 N N . LEU B 1 146 ? -4.245 18.110 24.377 1.00 22.03 146 LEU B N 1
ATOM 5717 C CA . LEU B 1 146 ? -2.897 17.909 24.899 1.00 27.75 146 LEU B CA 1
ATOM 5718 C C . LEU B 1 146 ? -2.184 19.222 25.241 1.00 26.28 146 LEU B C 1
ATOM 5719 O O . LEU B 1 146 ? -0.989 19.215 25.533 1.00 24.45 146 LEU B O 1
ATOM 5735 N N . SER B 1 147 ? -2.889 20.349 25.199 1.00 25.42 147 SER B N 1
ATOM 5736 C CA . SER B 1 147 ? -2.201 21.640 25.261 1.00 23.19 147 SER B CA 1
ATOM 5737 C C . SER B 1 147 ? -1.568 21.875 26.634 1.00 24.01 147 SER B C 1
ATOM 5738 O O . SER B 1 147 ? -2.094 21.437 27.657 1.00 27.14 147 SER B O 1
ATOM 5746 N N . PRO B 1 148 ? -0.423 22.572 26.653 1.00 24.07 148 PRO B N 1
ATOM 5747 C CA . PRO B 1 148 ? 0.378 22.704 27.873 1.00 26.72 148 PRO B CA 1
ATOM 5748 C C . PRO B 1 148 ? -0.021 23.879 28.764 1.00 23.97 148 PRO B C 1
ATOM 5749 O O . PRO B 1 148 ? 0.323 23.884 29.945 1.00 26.73 148 PRO B O 1
ATOM 5760 N N . ASP B 1 149 ? -0.735 24.853 28.216 1.00 24.15 149 ASP B N 1
ATOM 5761 C CA . ASP B 1 149 ? -1.115 26.035 28.989 1.00 26.81 149 ASP B CA 1
ATOM 5762 C C . ASP B 1 149 ? -2.257 26.763 28.297 1.00 25.23 149 ASP B C 1
ATOM 5763 O O . ASP B 1 149 ? -2.581 26.473 27.150 1.00 24.57 149 ASP B O 1
ATOM 5772 N N . GLU B 1 150 ? -2.865 27.711 28.999 1.00 28.47 150 GLU B N 1
ATOM 5773 C CA . GLU B 1 150 ? -4.092 28.342 28.523 1.00 25.59 150 GLU B CA 1
ATOM 5774 C C . GLU B 1 150 ? -3.888 29.219 27.285 1.00 24.58 150 GLU B C 1
ATOM 5775 O O . GLU B 1 150 ? -4.735 29.247 26.390 1.00 28.13 150 GLU B O 1
ATOM 5787 N N . GLY B 1 151 ? -2.779 29.950 27.235 1.00 27.52 151 GLY B N 1
ATOM 5788 C CA . GLY B 1 151 ? -2.505 30.808 26.092 1.00 24.84 151 GLY B CA 1
ATOM 5789 C C . GLY B 1 151 ? -2.296 30.031 24.811 1.00 24.58 151 GLY B C 1
ATOM 5790 O O . GLY B 1 151 ? -2.776 30.433 23.749 1.00 25.54 151 GLY B O 1
ATOM 5794 N N . THR B 1 152 ? -1.563 28.921 24.900 1.00 21.28 152 THR B N 1
ATOM 5795 C CA . THR B 1 152 ? -1.384 28.031 23.763 1.00 22.09 152 THR B CA 1
ATOM 5796 C C . THR B 1 152 ? -2.738 27.464 23.312 1.00 21.30 152 THR B C 1
ATOM 5797 O O . THR B 1 152 ? -3.063 27.486 22.124 1.00 19.35 152 THR B O 1
ATOM 5808 N N . LYS B 1 153 ? -3.512 26.953 24.265 1.00 23.17 153 LYS B N 1
ATOM 5809 C CA . LYS B 1 153 ? -4.837 26.413 23.979 1.00 19.89 153 LYS B CA 1
ATOM 5810 C C . LYS B 1 153 ? -5.715 27.431 23.252 1.00 23.62 153 LYS B C 1
ATOM 5811 O O . LYS B 1 153 ? -6.383 27.093 22.281 1.00 23.99 153 LYS B O 1
ATOM 5830 N N . GLN B 1 154 ? -5.722 28.668 23.744 1.00 22.06 154 GLN B N 1
ATOM 5831 C CA . GLN B 1 154 ? -6.512 29.750 23.152 1.00 25.01 154 GLN B CA 1
ATOM 5832 C C . GLN B 1 154 ? -6.209 29.972 21.676 1.00 25.04 154 GLN B C 1
ATOM 5833 O O . GLN B 1 154 ? -7.115 30.136 20.858 1.00 24.60 154 GLN B O 1
ATOM 5847 N N . THR B 1 155 ? -4.925 30.017 21.349 1.00 22.44 155 THR B N 1
ATOM 5848 C CA . THR B 1 155 ? -4.505 30.170 19.964 1.00 22.78 155 THR B CA 1
ATOM 5849 C C . THR B 1 155 ? -4.989 28.996 19.121 1.00 21.57 155 THR B C 1
ATOM 5850 O O . THR B 1 155 ? -5.467 29.191 18.004 1.00 21.54 155 THR B O 1
ATOM 5861 N N . LEU B 1 156 ? -4.870 27.777 19.650 1.00 19.79 156 LEU B N 1
ATOM 5862 C CA . LEU B 1 156 ? -5.298 26.591 18.911 1.00 16.87 156 LEU B CA 1
ATOM 5863 C C . LEU B 1 156 ? -6.817 26.560 18.696 1.00 19.10 156 LEU B C 1
ATOM 5864 O O . LEU B 1 156 ? -7.286 26.127 17.638 1.00 18.19 156 LEU B O 1
ATOM 5880 N N . VAL B 1 157 ? -7.579 27.013 19.688 1.00 22.52 157 VAL B N 1
ATOM 5881 C CA . VAL B 1 157 ? -9.036 27.107 19.549 1.00 23.26 157 VAL B CA 1
ATOM 5882 C C . VAL B 1 157 ? -9.402 28.105 18.454 1.00 25.09 157 VAL B C 1
ATOM 5883 O O . VAL B 1 157 ? -10.356 27.890 17.697 1.00 25.09 157 VAL B O 1
ATOM 5896 N N . HIS B 1 158 ? -8.652 29.195 18.352 1.00 23.79 158 HIS B N 1
ATOM 5897 C CA . HIS B 1 158 ? -8.908 30.140 17.272 1.00 22.48 158 HIS B CA 1
ATOM 5898 C C . HIS B 1 158 ? -8.604 29.516 15.917 1.00 21.23 158 HIS B C 1
ATOM 5899 O O . HIS B 1 158 ? -9.395 29.630 14.981 1.00 23.27 158 HIS B O 1
ATOM 5913 N N . LEU B 1 159 ? -7.447 28.873 15.802 1.00 20.99 159 LEU B N 1
ATOM 5914 C CA . LEU B 1 159 ? -7.073 28.230 14.556 1.00 19.25 159 LEU B CA 1
ATOM 5915 C C . LEU B 1 159 ? -8.115 27.186 14.167 1.00 18.84 159 LEU B C 1
ATOM 5916 O O . LEU B 1 159 ? -8.513 27.111 13.011 1.00 21.85 159 LEU B O 1
ATOM 5932 N N . LEU B 1 160 ? -8.570 26.396 15.134 1.00 21.15 160 LEU B N 1
ATOM 5933 C CA . LEU B 1 160 ? -9.600 25.400 14.865 1.00 18.00 160 LEU B CA 1
ATOM 5934 C C . LEU B 1 160 ? -10.886 26.057 14.360 1.00 18.10 160 LEU B C 1
ATOM 5935 O O . LEU B 1 160 ? -11.528 25.556 13.430 1.00 20.46 160 LEU B O 1
ATOM 5951 N N . THR B 1 161 ? -11.258 27.174 14.980 1.00 19.61 161 THR B N 1
ATOM 5952 C CA . THR B 1 161 ? -12.461 27.914 14.595 1.00 19.31 161 THR B CA 1
ATOM 5953 C C . THR B 1 161 ? -12.425 28.332 13.131 1.00 22.58 161 THR B C 1
ATOM 5954 O O . THR B 1 161 ? -13.427 28.219 12.421 1.00 19.93 161 THR B O 1
ATOM 5965 N N . ARG B 1 162 ? -11.280 28.839 12.695 1.00 18.44 162 ARG B N 1
ATOM 5966 C CA . ARG B 1 162 ? -11.117 29.290 11.324 1.00 18.47 162 ARG B CA 1
ATOM 5967 C C . ARG B 1 162 ? -11.224 28.136 10.334 1.00 19.82 162 ARG B C 1
ATOM 5968 O O . ARG B 1 162 ? -11.633 28.344 9.196 1.00 20.82 162 ARG B O 1
ATOM 5989 N N . GLU B 1 163 ? -10.881 26.916 10.744 1.00 20.23 163 GLU B N 1
ATOM 5990 C CA . GLU B 1 163 ? -11.036 25.797 9.829 1.00 20.26 163 GLU B CA 1
ATOM 5991 C C . GLU B 1 163 ? -12.535 25.449 9.714 1.00 21.18 163 GLU B C 1
ATOM 5992 O O . GLU B 1 163 ? -12.984 25.000 8.660 1.00 16.38 163 GLU B O 1
ATOM 6004 N N . ILE B 1 164 ? -13.320 25.650 10.773 1.00 18.41 164 ILE B N 1
ATOM 6005 C CA A ILE B 1 164 ? -14.770 25.515 10.663 0.47 18.82 164 ILE B CA 1
ATOM 6006 C CA B ILE B 1 164 ? -14.768 25.515 10.655 0.53 18.81 164 ILE B CA 1
ATOM 6007 C C . ILE B 1 164 ? -15.297 26.573 9.698 1.00 19.80 164 ILE B C 1
ATOM 6008 O O . ILE B 1 164 ? -16.149 26.289 8.855 1.00 21.73 164 ILE B O 1
ATOM 6039 N N . SER B 1 165 ? -14.791 27.796 9.840 1.00 22.70 165 SER B N 1
ATOM 6040 C CA A SER B 1 165 ? -15.144 28.890 8.934 0.52 21.98 165 SER B CA 1
ATOM 6041 C CA B SER B 1 165 ? -15.156 28.885 8.944 0.48 21.94 165 SER B CA 1
ATOM 6042 C C . SER B 1 165 ? -14.838 28.518 7.492 1.00 21.71 165 SER B C 1
ATOM 6043 O O . SER B 1 165 ? -15.679 28.683 6.611 1.00 18.58 165 SER B O 1
ATOM 6058 N N . HIS B 1 166 ? -13.619 28.026 7.251 1.00 18.87 166 HIS B N 1
ATOM 6059 C CA . HIS B 1 166 ? -13.207 27.655 5.896 1.00 15.39 166 HIS B CA 1
ATOM 6060 C C . HIS B 1 166 ? -14.075 26.548 5.319 1.00 16.54 166 HIS B C 1
ATOM 6061 O O . HIS B 1 166 ? -14.425 26.578 4.142 1.00 18.70 166 HIS B O 1
ATOM 6075 N N . THR B 1 167 ? -14.393 25.557 6.145 1.00 17.92 167 THR B N 1
ATOM 6076 C CA . THR B 1 167 ? -15.287 24.483 5.735 1.00 15.22 167 THR B CA 1
ATOM 6077 C C . THR B 1 167 ? -16.582 25.069 5.192 1.00 18.92 167 THR B C 1
ATOM 6078 O O . THR B 1 167 ? -17.052 24.669 4.128 1.00 19.44 167 THR B O 1
ATOM 6089 N N . GLN B 1 168 ? -17.149 26.028 5.915 1.00 22.78 168 GLN B N 1
ATOM 6090 C CA . GLN B 1 168 ? -18.405 26.637 5.487 1.00 21.49 168 GLN B CA 1
ATOM 6091 C C . GLN B 1 168 ? -18.233 27.384 4.160 1.00 22.03 168 GLN B C 1
ATOM 6092 O O . GLN B 1 168 ? -19.109 27.323 3.293 1.00 19.51 168 GLN B O 1
ATOM 6106 N N . MET B 1 169 ? -17.110 28.080 3.998 1.00 20.12 169 MET B N 1
ATOM 6107 C CA . MET B 1 169 ? -16.823 28.773 2.737 1.00 18.67 169 MET B CA 1
ATOM 6108 C C . MET B 1 169 ? -16.784 27.801 1.564 1.00 20.49 169 MET B C 1
ATOM 6109 O O . MET B 1 169 ? -17.381 28.068 0.519 1.00 19.87 169 MET B O 1
ATOM 6123 N N . PHE B 1 170 ? -16.096 26.671 1.734 1.00 15.84 170 PHE B N 1
ATOM 6124 C CA . PHE B 1 170 ? -15.992 25.666 0.677 1.00 15.83 170 PHE B CA 1
ATOM 6125 C C . PHE B 1 170 ? -17.360 25.037 0.378 1.00 18.25 170 PHE B C 1
ATOM 6126 O O . PHE B 1 170 ? -17.710 24.802 -0.777 1.00 18.91 170 PHE B O 1
ATOM 6143 N N . MET B 1 171 ? -18.134 24.775 1.420 1.00 16.89 171 MET B N 1
ATOM 6144 C CA . MET B 1 171 ? -19.500 24.294 1.245 1.00 19.49 171 MET B CA 1
ATOM 6145 C C . MET B 1 171 ? -20.362 25.300 0.487 1.00 21.48 171 MET B C 1
ATOM 6146 O O . MET B 1 171 ? -21.134 24.920 -0.396 1.00 20.50 171 MET B O 1
ATOM 6160 N N . LYS B 1 172 ? -20.220 26.586 0.799 1.00 20.53 172 LYS B N 1
ATOM 6161 C CA . LYS B 1 172 ? -21.016 27.595 0.098 1.00 21.50 172 LYS B CA 1
ATOM 6162 C C . LYS B 1 172 ? -20.610 27.683 -1.367 1.00 19.81 172 LYS B C 1
ATOM 6163 O O . LYS B 1 172 ? -21.460 27.894 -2.240 1.00 22.73 172 LYS B O 1
ATOM 6182 N N . ALA B 1 173 ? -19.318 27.532 -1.644 1.00 21.40 173 ALA B N 1
ATOM 6183 C CA . ALA B 1 173 ? -18.847 27.569 -3.020 1.00 19.80 173 ALA B CA 1
ATOM 6184 C C . ALA B 1 173 ? -19.399 26.372 -3.793 1.00 20.54 173 ALA B C 1
ATOM 6185 O O . ALA B 1 173 ? -19.915 26.515 -4.907 1.00 19.70 173 ALA B O 1
ATOM 6192 N N . LEU B 1 174 ? -19.302 25.193 -3.195 1.00 17.29 174 LEU B N 1
ATOM 6193 C CA . LEU B 1 174 ? -19.861 23.982 -3.804 1.00 18.11 174 LEU B CA 1
ATOM 6194 C C . LEU B 1 174 ? -21.355 24.055 -4.004 1.00 21.43 174 LEU B C 1
ATOM 6195 O O . LEU B 1 174 ? -21.886 23.614 -5.031 1.00 23.39 174 LEU B O 1
ATOM 6211 N N . ASP B 1 175 ? -22.054 24.578 -3.006 1.00 19.66 175 ASP B N 1
ATOM 6212 C CA . ASP B 1 175 ? -23.499 24.679 -3.122 1.00 24.52 175 ASP B CA 1
ATOM 6213 C C . ASP B 1 175 ? -23.867 25.654 -4.239 1.00 25.86 175 ASP B C 1
ATOM 6214 O O . ASP B 1 175 ? -24.881 25.467 -4.928 1.00 22.96 175 ASP B O 1
ATOM 6223 N N . SER B 1 176 ? -23.031 26.675 -4.443 1.00 22.91 176 SER B N 1
ATOM 6224 C CA . SER B 1 176 ? -23.283 27.662 -5.495 1.00 23.13 176 SER B CA 1
ATOM 6225 C C . SER B 1 176 ? -23.195 27.023 -6.872 1.00 22.81 176 SER B C 1
ATOM 6226 O O . SER B 1 176 ? -23.735 27.551 -7.843 1.00 23.74 176 SER B O 1
ATOM 6234 N N . LEU B 1 177 ? -22.528 25.878 -6.944 1.00 26.75 177 LEU B N 1
ATOM 6235 C CA . LEU B 1 177 ? -22.391 25.118 -8.182 1.00 26.36 177 LEU B CA 1
ATOM 6236 C C . LEU B 1 177 ? -23.419 23.987 -8.289 1.00 27.78 177 LEU B C 1
ATOM 6237 O O . LEU B 1 177 ? -23.459 23.278 -9.293 1.00 26.53 177 LEU B O 1
ATOM 6253 N N . GLY B 1 178 ? -24.225 23.804 -7.245 1.00 29.74 178 GLY B N 1
ATOM 6254 C CA . GLY B 1 178 ? -25.165 22.697 -7.181 1.00 26.89 178 GLY B CA 1
ATOM 6255 C C . GLY B 1 178 ? -24.538 21.339 -6.892 1.00 28.60 178 GLY B C 1
ATOM 6256 O O . GLY B 1 178 ? -25.116 20.313 -7.254 1.00 25.58 178 GLY B O 1
ATOM 6260 N N . LYS B 1 179 ? -23.385 21.319 -6.222 1.00 22.08 179 LYS B N 1
ATOM 6261 C CA . LYS B 1 179 ? -22.587 20.106 -6.118 1.00 23.90 179 LYS B CA 1
ATOM 6262 C C . LYS B 1 179 ? -22.173 19.773 -4.697 1.00 24.22 179 LYS B C 1
ATOM 6263 O O . LYS B 1 179 ? -21.258 18.979 -4.488 1.00 25.52 179 LYS B O 1
ATOM 6282 N N . LEU B 1 180 ? -22.846 20.366 -3.716 1.00 23.27 180 LEU B N 1
ATOM 6283 C CA . LEU B 1 180 ? -22.569 20.021 -2.326 1.00 27.73 180 LEU B CA 1
ATOM 6284 C C . LEU B 1 180 ? -23.244 18.680 -1.999 1.00 25.01 180 LEU B C 1
ATOM 6285 O O . LEU B 1 180 ? -22.672 17.839 -1.308 1.00 22.55 180 LEU B O 1
ATOM 6301 N N . THR B 1 181 ? -24.445 18.478 -2.529 1.00 22.08 181 THR B N 1
ATOM 6302 C CA . THR B 1 181 ? -25.239 17.290 -2.207 1.00 25.98 181 THR B CA 1
ATOM 6303 C C . THR B 1 181 ? -25.589 16.443 -3.437 1.00 26.69 181 THR B C 1
ATOM 6304 O O . THR B 1 181 ? -26.293 15.434 -3.321 1.00 24.56 181 THR B O 1
ATOM 6315 N N . ASP B 1 182 ? -25.107 16.863 -4.605 1.00 22.21 182 ASP B N 1
ATOM 6316 C CA . ASP B 1 182 ? -25.238 16.092 -5.837 1.00 25.56 182 ASP B CA 1
ATOM 6317 C C . ASP B 1 182 ? -23.941 15.318 -6.047 1.00 21.99 182 ASP B C 1
ATOM 6318 O O . ASP B 1 182 ? -22.879 15.921 -6.210 1.00 22.31 182 ASP B O 1
ATOM 6327 N N . PRO B 1 183 ? -24.012 13.978 -6.032 1.00 20.25 183 PRO B N 1
ATOM 6328 C CA . PRO B 1 183 ? -22.759 13.226 -6.173 1.00 23.71 183 PRO B CA 1
ATOM 6329 C C . PRO B 1 183 ? -22.084 13.401 -7.537 1.00 19.93 183 PRO B C 1
ATOM 6330 O O . PRO B 1 183 ? -20.859 13.429 -7.634 1.00 23.05 183 PRO B O 1
ATOM 6341 N N . PHE B 1 184 ? -22.890 13.538 -8.576 1.00 22.03 184 PHE B N 1
ATOM 6342 C CA . PHE B 1 184 ? -22.387 13.563 -9.937 1.00 21.09 184 PHE B CA 1
ATOM 6343 C C . PHE B 1 184 ? -21.637 14.849 -10.283 1.00 21.61 184 PHE B C 1
ATOM 6344 O O . PHE B 1 184 ? -22.087 15.953 -9.967 1.00 21.80 184 PHE B O 1
ATOM 6361 N N . PHE B 1 185 ? -20.485 14.694 -10.927 1.00 21.02 185 PHE B N 1
ATOM 6362 C CA . PHE B 1 185 ? -19.823 15.812 -11.572 1.00 20.43 185 PHE B CA 1
ATOM 6363 C C . PHE B 1 185 ? -18.964 15.291 -12.713 1.00 23.58 185 PHE B C 1
ATOM 6364 O O . PHE B 1 185 ? -18.850 14.084 -12.900 1.00 21.28 185 PHE B O 1
ATOM 6381 N N . GLY B 1 186 ? -18.413 16.201 -13.510 1.00 25.01 186 GLY B N 1
ATOM 6382 C CA . GLY B 1 186 ? -17.545 15.819 -14.605 1.00 23.27 186 GLY B CA 1
ATOM 6383 C C . GLY B 1 186 ? -18.259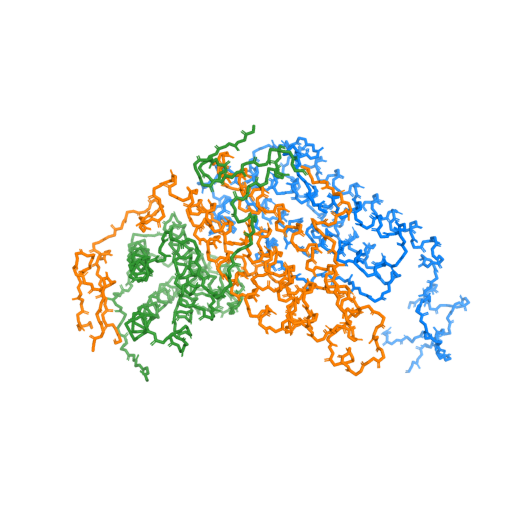 15.617 -15.927 1.00 29.04 186 GLY B C 1
ATOM 6384 O O . GLY B 1 186 ? -19.453 15.902 -16.067 1.00 27.03 186 GLY B O 1
ATOM 6388 N N . ASN B 1 187 ? -17.517 15.079 -16.891 1.00 29.55 187 ASN B N 1
ATOM 6389 C CA . ASN B 1 187 ? -17.938 15.064 -18.291 1.00 33.53 187 ASN B CA 1
ATOM 6390 C C . ASN B 1 187 ? -18.259 13.679 -18.833 1.00 29.69 187 ASN B C 1
ATOM 6391 O O . ASN B 1 187 ? -18.443 13.519 -20.041 1.00 34.13 187 ASN B O 1
ATOM 6402 N N . VAL B 1 188 ? -18.327 12.687 -17.945 1.00 28.55 188 VAL B N 1
ATOM 6403 C CA . VAL B 1 188 ? -18.604 11.305 -18.350 1.00 32.66 188 VAL B CA 1
ATOM 6404 C C . VAL B 1 188 ? -19.977 10.849 -17.864 1.00 31.74 188 VAL B C 1
ATOM 6405 O O . VAL B 1 188 ? -20.287 10.936 -16.671 1.00 27.82 188 VAL B O 1
ATOM 6418 N N . GLN B 1 189 ? -20.794 10.365 -18.795 1.00 31.62 189 GLN B N 1
ATOM 6419 C CA . GLN B 1 189 ? -22.115 9.840 -18.463 1.00 30.16 189 GLN B CA 1
ATOM 6420 C C . GLN B 1 189 ? -22.004 8.504 -17.735 1.00 32.82 189 GLN B C 1
ATOM 6421 O O . GLN B 1 189 ? -21.315 7.606 -18.211 1.00 32.45 189 GLN B O 1
ATOM 6435 N N . PRO B 1 190 ? -22.689 8.356 -16.589 1.00 31.99 190 PRO B N 1
ATOM 6436 C CA . PRO B 1 190 ? -22.653 7.066 -15.881 1.00 33.32 190 PRO B CA 1
ATOM 6437 C C . PRO B 1 190 ? -23.365 5.941 -16.640 1.00 37.49 190 PRO B C 1
ATOM 6438 O O . PRO B 1 190 ? -24.310 6.232 -17.382 1.00 43.90 190 PRO B O 1
ATOM 6449 N N . ASP B 1 191 ? -22.932 4.690 -16.460 1.00 34.90 191 ASP B N 1
ATOM 6450 C CA . ASP B 1 191 ? -23.642 3.549 -17.047 1.00 36.69 191 ASP B CA 1
ATOM 6451 C C . ASP B 1 191 ? -24.765 3.097 -16.105 1.00 40.24 191 ASP B C 1
ATOM 6452 O O . ASP B 1 191 ? -25.117 3.800 -15.158 1.00 43.65 191 ASP B O 1
ATOM 6461 N N . GLU B 1 192 ? -25.305 1.911 -16.354 1.00 49.20 192 GLU B N 1
ATOM 6462 C CA . GLU B 1 192 ? -26.545 1.479 -15.718 1.00 53.33 192 GLU B CA 1
ATOM 6463 C C . GLU B 1 192 ? -26.385 0.938 -14.296 1.00 53.01 192 GLU B C 1
ATOM 6464 O O . GLU B 1 192 ? -27.373 0.563 -13.668 1.00 51.66 192 GLU B O 1
ATOM 6476 N N . THR B 1 193 ? -25.159 0.896 -13.783 1.00 49.25 193 THR B N 1
ATOM 6477 C CA . THR B 1 193 ? -24.918 0.328 -12.453 1.00 49.60 193 THR B CA 1
ATOM 6478 C C . THR B 1 193 ? -24.798 1.399 -11.376 1.00 47.53 193 THR B C 1
ATOM 6479 O O . THR B 1 193 ? -24.403 1.111 -10.242 1.00 46.04 193 THR B O 1
ATOM 6490 N N . VAL B 1 194 ? -25.146 2.633 -11.719 1.00 42.54 194 VAL B N 1
ATOM 6491 C CA . VAL B 1 194 ? -24.814 3.763 -10.855 1.00 41.50 194 VAL B CA 1
ATOM 6492 C C . VAL B 1 194 ? -25.567 3.738 -9.515 1.00 41.21 194 VAL B C 1
ATOM 6493 O O . VAL B 1 194 ? -25.055 4.238 -8.513 1.00 38.95 194 VAL B O 1
ATOM 6506 N N . ALA B 1 195 ? -26.755 3.140 -9.490 1.00 55.84 195 ALA B N 1
ATOM 6507 C CA . ALA B 1 195 ? -27.573 3.105 -8.275 1.00 58.29 195 ALA B CA 1
ATOM 6508 C C . ALA B 1 195 ? -27.579 1.732 -7.584 1.00 58.72 195 ALA B C 1
ATOM 6509 O O . ALA B 1 195 ? -28.508 1.417 -6.840 1.00 63.28 195 ALA B O 1
ATOM 6516 N N . LEU B 1 196 ? -26.548 0.925 -7.823 1.00 43.63 196 LEU B N 1
ATOM 6517 C CA . LEU B 1 196 ? -26.438 -0.398 -7.203 1.00 42.63 196 LEU B CA 1
ATOM 6518 C C . LEU B 1 196 ? -25.510 -0.397 -5.988 1.00 42.58 196 LEU B C 1
ATOM 6519 O O . LEU B 1 196 ? -24.480 0.277 -5.978 1.00 36.38 196 LEU B O 1
ATOM 6535 N N . TYR B 1 197 ? -25.885 -1.176 -4.976 1.00 44.71 197 TYR B N 1
ATOM 6536 C CA . TYR B 1 197 ? -25.054 -1.388 -3.794 1.00 44.38 197 TYR B CA 1
ATOM 6537 C C . TYR B 1 197 ? -24.795 -2.882 -3.630 1.00 43.71 197 TYR B C 1
ATOM 6538 O O . TYR B 1 197 ? -25.738 -3.669 -3.519 1.00 49.32 197 TYR B O 1
ATOM 6556 N N . TYR B 1 198 ? -23.521 -3.271 -3.630 1.00 45.68 198 TYR B N 1
ATOM 6557 C CA . TYR B 1 198 ? -23.148 -4.676 -3.452 1.00 51.54 198 TYR B CA 1
ATOM 6558 C C . TYR B 1 198 ? -22.770 -4.952 -2.002 1.00 49.77 198 TYR B C 1
ATOM 6559 O O . TYR B 1 198 ? -21.882 -4.308 -1.437 1.00 45.68 198 TYR B O 1
ATOM 6577 N N . ASN B 1 199 ? -23.471 -5.910 -1.409 1.00 49.92 199 ASN B N 1
ATOM 6578 C CA . ASN B 1 199 ? -23.210 -6.345 -0.046 1.00 53.69 199 ASN B CA 1
ATOM 6579 C C . ASN B 1 199 ? -22.034 -7.315 0.004 1.00 50.06 199 ASN B C 1
ATOM 6580 O O . ASN B 1 199 ? -22.211 -8.505 0.253 1.00 55.27 199 ASN B O 1
ATOM 6591 N N . LEU B 1 200 ? -20.830 -6.808 -0.231 1.00 48.54 200 LEU B N 1
ATOM 6592 C CA . LEU B 1 200 ? -19.667 -7.679 -0.321 1.00 48.54 200 LEU B CA 1
ATOM 6593 C C . LEU B 1 200 ? -19.112 -8.088 1.047 1.00 56.19 200 LEU B C 1
ATOM 6594 O O . LEU B 1 200 ? -18.286 -9.001 1.132 1.00 55.31 200 LEU B O 1
ATOM 6610 N N . SER B 1 201 ? -19.578 -7.431 2.109 1.00 61.97 201 SER B N 1
ATOM 6611 C CA . SER B 1 201 ? -19.211 -7.803 3.476 1.00 61.41 201 SER B CA 1
ATOM 6612 C C . SER B 1 201 ? -20.456 -8.073 4.318 1.00 61.44 201 SER B C 1
ATOM 6613 O O . SER B 1 201 ? -21.244 -7.162 4.577 1.00 49.89 201 SER B O 1
ATOM 6621 N N . ASP B 1 208 ? -26.714 -8.071 9.246 1.00 79.44 208 ASP B N 1
ATOM 6622 C CA . ASP B 1 208 ? -26.611 -7.458 7.925 1.00 98.07 208 ASP B CA 1
ATOM 6623 C C . ASP B 1 208 ? -27.090 -6.003 7.991 1.00 89.05 208 ASP B C 1
ATOM 6624 O O . ASP B 1 208 ? -28.290 -5.731 7.958 1.00 94.90 208 ASP B O 1
ATOM 6632 N N . GLU B 1 209 ? -26.139 -5.075 8.092 1.00 93.18 209 GLU B N 1
ATOM 6633 C CA . GLU B 1 209 ? -26.439 -3.667 8.373 1.00 67.76 209 GLU B CA 1
ATOM 6634 C C . GLU B 1 209 ? -27.021 -2.910 7.178 1.00 56.15 209 GLU B C 1
ATOM 6635 O O . GLU B 1 209 ? -26.555 -3.060 6.047 1.00 53.51 209 GLU B O 1
ATOM 6647 N N . ARG B 1 210 ? -28.027 -2.079 7.452 1.00 57.75 210 ARG B N 1
ATOM 6648 C CA . ARG B 1 210 ? -28.733 -1.321 6.418 1.00 56.82 210 ARG B CA 1
ATOM 6649 C C . ARG B 1 210 ? -28.841 0.164 6.766 1.00 56.19 210 ARG B C 1
ATOM 6650 O O . ARG B 1 210 ? -28.967 0.534 7.932 1.00 58.30 210 ARG B O 1
ATOM 6671 N N . GLY B 1 211 ? -28.790 1.004 5.735 1.00 53.98 211 GLY B N 1
ATOM 6672 C CA . GLY B 1 211 ? -28.927 2.444 5.887 1.00 54.09 211 GLY B CA 1
ATOM 6673 C C . GLY B 1 211 ? -29.282 3.089 4.557 1.00 53.59 211 GLY B C 1
ATOM 6674 O O . GLY B 1 211 ? -29.416 2.394 3.549 1.00 53.06 211 GLY B O 1
ATOM 6678 N N . PRO B 1 212 ? -29.437 4.425 4.535 1.00 54.46 212 PRO B N 1
ATOM 6679 C CA . PRO B 1 212 ? -29.845 5.077 3.283 1.00 55.17 212 PRO B CA 1
ATOM 6680 C C . PRO B 1 212 ? -28.753 5.037 2.211 1.00 51.30 212 PRO B C 1
ATOM 6681 O O . PRO B 1 212 ? -28.964 5.527 1.100 1.00 53.72 212 PRO B O 1
ATOM 6692 N N . TRP B 1 213 ? -27.612 4.442 2.547 1.00 47.93 213 TRP B N 1
ATOM 6693 C CA . TRP B 1 213 ? -26.507 4.267 1.606 1.00 44.84 213 TRP B CA 1
ATOM 6694 C C . TRP B 1 213 ? -26.632 2.944 0.847 1.00 44.67 213 TRP B C 1
ATOM 6695 O O . TRP B 1 213 ? -25.837 2.659 -0.052 1.00 42.90 213 TRP B O 1
ATOM 6715 N N . ASN B 1 214 ? -27.620 2.132 1.225 1.00 48.99 214 ASN B N 1
ATOM 6716 C CA . ASN B 1 214 ? -27.870 0.859 0.548 1.00 50.30 214 ASN B CA 1
ATOM 6717 C C . ASN B 1 214 ? -29.352 0.483 0.543 1.00 51.98 214 ASN B C 1
ATOM 6718 O O . ASN B 1 214 ? -29.698 -0.699 0.521 1.00 53.72 214 ASN B O 1
ATOM 6728 N N . SER B 1 215 ? -30.217 1.494 0.552 1.00 54.26 215 SER B N 1
ATOM 6729 C CA . SER B 1 215 ? -31.662 1.280 0.579 1.00 59.02 215 SER B CA 1
ATOM 6730 C C . SER B 1 215 ? -32.378 2.186 -0.412 1.00 61.56 215 SER B C 1
ATOM 6731 O O . SER B 1 215 ? -31.817 3.182 -0.873 1.00 59.87 215 SER B O 1
ATOM 6738 N N . GLU B 1 216 ? -33.620 1.831 -0.737 1.00 70.12 216 GLU B N 1
ATOM 6739 C CA . GLU B 1 216 ? -34.489 2.717 -1.499 1.00 74.92 216 GLU B CA 1
ATOM 6740 C C . GLU B 1 216 ? -34.703 3.974 -0.660 1.00 76.49 216 GLU B C 1
ATOM 6741 O O . GLU B 1 216 ? -34.680 3.902 0.569 1.00 76.07 216 GLU B O 1
ATOM 6753 N N . PRO B 1 217 ? -34.911 5.131 -1.310 1.00 78.48 217 PRO B N 1
ATOM 6754 C CA . PRO B 1 217 ? -35.029 5.341 -2.757 1.00 80.24 217 PRO B CA 1
ATOM 6755 C C . PRO B 1 217 ? -33.692 5.470 -3.491 1.00 75.02 217 PRO B C 1
ATOM 6756 O O . PRO B 1 217 ? -33.680 5.441 -4.722 1.00 76.64 217 PRO B O 1
ATOM 6767 N N . ALA B 1 218 ? -32.593 5.610 -2.754 1.00 65.65 218 ALA B N 1
ATOM 6768 C CA . ALA B 1 218 ? -31.299 5.919 -3.360 1.00 61.89 218 ALA B CA 1
ATOM 6769 C C . ALA B 1 218 ? -30.685 4.739 -4.115 1.00 59.29 218 ALA B C 1
ATOM 6770 O O . ALA B 1 218 ? -30.103 4.927 -5.185 1.00 58.95 218 ALA B O 1
ATOM 6777 N N . PHE B 1 219 ? -30.815 3.532 -3.568 1.00 58.23 219 PHE B N 1
ATOM 6778 C CA . PHE B 1 219 ? -30.090 2.376 -4.094 1.00 55.98 219 PHE B CA 1
ATOM 6779 C C . PHE B 1 219 ? -30.942 1.128 -4.318 1.00 58.83 219 PHE B C 1
ATOM 6780 O O . PHE B 1 219 ? -31.992 0.946 -3.696 1.00 61.66 219 PHE B O 1
ATOM 6797 N N . LYS B 1 220 ? -30.471 0.286 -5.237 1.00 70.25 220 LYS B N 1
ATOM 6798 C CA . LYS B 1 220 ? -30.932 -1.091 -5.350 1.00 69.17 220 LYS B CA 1
ATOM 6799 C C . LYS B 1 220 ? -29.904 -1.979 -4.660 1.00 63.16 220 LYS B C 1
ATOM 6800 O O . LYS B 1 220 ? -28.728 -1.993 -5.029 1.00 57.65 220 LYS B O 1
ATOM 6819 N N . TYR B 1 221 ? -30.362 -2.713 -3.651 1.00 58.82 221 TYR B N 1
ATOM 6820 C CA . TYR B 1 221 ? -29.484 -3.482 -2.778 1.00 56.82 221 TYR B CA 1
ATOM 6821 C C . TYR B 1 221 ? -29.276 -4.904 -3.293 1.00 64.70 221 TYR B C 1
ATOM 6822 O O . TYR B 1 221 ? -30.230 -5.677 -3.411 1.00 69.98 221 TYR B O 1
ATOM 6840 N N . VAL B 1 222 ? -28.025 -5.231 -3.612 1.00 64.96 222 VAL B N 1
ATOM 6841 C CA . VAL B 1 222 ? -27.648 -6.591 -3.987 1.00 63.16 222 VAL B CA 1
ATOM 6842 C C . VAL B 1 222 ? -27.160 -7.313 -2.734 1.00 61.70 222 VAL B C 1
ATOM 6843 O O . VAL B 1 222 ? -26.015 -7.140 -2.306 1.00 56.67 222 VAL B O 1
ATOM 6856 N N . ALA B 1 223 ? -28.044 -8.115 -2.146 1.00 63.11 223 ALA B N 1
ATOM 6857 C CA . ALA B 1 223 ? -27.774 -8.751 -0.860 1.00 64.35 223 ALA B CA 1
ATOM 6858 C C . ALA B 1 223 ? -26.717 -9.846 -0.968 1.00 65.80 223 ALA B C 1
ATOM 6859 O O . ALA B 1 223 ? -25.925 -10.038 -0.044 1.00 65.27 223 ALA B O 1
ATOM 6866 N N . ASN B 1 224 ? -26.709 -10.559 -2.092 1.00 85.34 224 ASN B N 1
ATOM 6867 C CA . ASN B 1 224 ? -25.755 -11.644 -2.313 1.00 91.48 224 ASN B CA 1
ATOM 6868 C C . ASN B 1 224 ? -25.109 -11.587 -3.694 1.00 89.53 224 ASN B C 1
ATOM 6869 O O . ASN B 1 224 ? -25.631 -12.163 -4.648 1.00 92.70 224 ASN B O 1
ATOM 6880 N N . PRO B 1 225 ? -23.965 -10.891 -3.806 1.00 73.81 225 PRO B N 1
ATOM 6881 C CA . PRO B 1 225 ? -23.176 -10.906 -5.040 1.00 74.06 225 PRO B CA 1
ATOM 6882 C C . PRO B 1 225 ? -22.176 -12.061 -5.064 1.00 76.70 225 PRO B C 1
ATOM 6883 O O . PRO B 1 225 ? -21.973 -12.673 -6.111 1.00 78.62 225 PRO B O 1
ATOM 6894 N N . MET C 1 1 ? -11.833 -12.075 8.123 1.00 131.09 1 MET C N 1
ATOM 6895 C CA . MET C 1 1 ? -10.994 -12.913 7.219 1.00 135.53 1 MET C CA 1
ATOM 6896 C C . MET C 1 1 ? -11.337 -12.645 5.756 1.00 134.39 1 MET C C 1
ATOM 6897 O O . MET C 1 1 ? -12.489 -12.376 5.417 1.00 130.54 1 MET C O 1
ATOM 6913 N N . VAL C 1 2 ? -10.327 -12.730 4.897 1.00 142.97 2 VAL C N 1
ATOM 6914 C CA . VAL C 1 2 ? -10.465 -12.391 3.482 1.00 144.01 2 VAL C CA 1
ATOM 6915 C C . VAL C 1 2 ? -10.518 -13.656 2.616 1.00 137.34 2 VAL C C 1
ATOM 6916 O O . VAL C 1 2 ? -9.984 -14.700 2.995 1.00 132.73 2 VAL C O 1
ATOM 6928 N N . PHE C 1 3 ? -11.183 -13.555 1.465 1.00 118.58 3 PHE C N 1
ATOM 6929 C CA . PHE C 1 3 ? -11.299 -14.660 0.512 1.00 115.40 3 PHE C CA 1
ATOM 6930 C C . PHE C 1 3 ? -11.170 -14.142 -0.922 1.00 110.44 3 PHE C C 1
ATOM 6931 O O . PHE C 1 3 ? -11.197 -12.932 -1.149 1.00 114.28 3 PHE C O 1
ATOM 6948 N N . HIS C 1 4 ? -11.033 -15.053 -1.885 1.00 90.24 4 HIS C N 1
ATOM 6949 C CA . HIS C 1 4 ? -10.849 -14.664 -3.285 1.00 88.79 4 HIS C CA 1
ATOM 6950 C C . HIS C 1 4 ? -11.382 -15.697 -4.282 1.00 96.23 4 HIS C C 1
ATOM 6951 O O . HIS C 1 4 ? -11.021 -16.873 -4.225 1.00 95.72 4 HIS C O 1
ATOM 6965 N N . LYS C 1 5 ? -12.242 -15.239 -5.192 1.00 139.51 5 LYS C N 1
ATOM 6966 C CA . LYS C 1 5 ? -12.654 -16.026 -6.352 1.00 142.89 5 LYS C CA 1
ATOM 6967 C C . LYS C 1 5 ? -11.899 -15.538 -7.585 1.00 143.38 5 LYS C C 1
ATOM 6968 O O . LYS C 1 5 ? -11.757 -14.334 -7.804 1.00 144.37 5 LYS C O 1
ATOM 6987 N N . LYS C 1 6 ? -11.424 -16.482 -8.390 1.00 92.78 6 LYS C N 1
ATOM 6988 C CA . LYS C 1 6 ? -10.494 -16.179 -9.475 1.00 93.80 6 LYS C CA 1
ATOM 6989 C C . LYS C 1 6 ? -11.132 -15.448 -10.661 1.00 101.28 6 LYS C C 1
ATOM 6990 O O . LYS C 1 6 ? -10.426 -15.012 -11.572 1.00 105.46 6 LYS C O 1
ATOM 7009 N N . GLU C 1 7 ? -12.455 -15.304 -10.649 1.00 108.43 7 GLU C N 1
ATOM 7010 C CA . GLU C 1 7 ? -13.156 -14.579 -11.709 1.00 119.89 7 GLU C CA 1
ATOM 7011 C C . GLU C 1 7 ? -13.305 -13.093 -11.364 1.00 122.11 7 GLU C C 1
ATOM 7012 O O . GLU C 1 7 ? -13.873 -12.758 -10.324 1.00 118.28 7 GLU C O 1
ATOM 7024 N N . PRO C 1 8 ? -12.795 -12.193 -12.228 1.00 132.79 8 PRO C N 1
ATOM 7025 C CA . PRO C 1 8 ? -13.076 -10.770 -11.989 1.00 134.20 8 PRO C CA 1
ATOM 7026 C C . PRO C 1 8 ? -14.554 -10.440 -12.223 1.00 139.02 8 PRO C C 1
ATOM 7027 O O . PRO C 1 8 ? -15.258 -11.237 -12.842 1.00 141.46 8 PRO C O 1
ATOM 7038 N N . ILE C 1 9 ? -15.013 -9.291 -11.733 1.00 138.18 9 ILE C N 1
ATOM 7039 C CA . ILE C 1 9 ? -16.443 -8.957 -11.781 1.00 140.38 9 ILE C CA 1
ATOM 7040 C C . ILE C 1 9 ? -16.947 -8.824 -13.224 1.00 149.63 9 ILE C C 1
ATOM 7041 O O . ILE C 1 9 ? -18.115 -9.108 -13.494 1.00 152.97 9 ILE C O 1
ATOM 7057 N N . HIS C 1 10 ? -16.086 -8.396 -14.147 1.00 148.11 10 HIS C N 1
ATOM 7058 C CA . HIS C 1 10 ? -16.293 -8.724 -15.562 1.00 153.67 10 HIS C CA 1
ATOM 7059 C C . HIS C 1 10 ? -14.949 -8.817 -16.289 1.00 154.28 10 HIS C C 1
ATOM 7060 O O . HIS C 1 10 ? -14.030 -8.036 -16.040 1.00 153.37 10 HIS C O 1
ATOM 7074 N N . VAL C 1 11 ? -14.855 -9.796 -17.186 1.00 148.75 11 VAL C N 1
ATOM 7075 C CA . VAL C 1 11 ? -13.597 -10.169 -17.831 1.00 147.89 11 VAL C CA 1
ATOM 7076 C C . VAL C 1 11 ? -13.129 -9.100 -18.811 1.00 154.77 11 VAL C C 1
ATOM 7077 O O . VAL C 1 11 ? -13.943 -8.414 -19.428 1.00 161.52 11 VAL C O 1
ATOM 7090 N N . VAL C 1 12 ? -11.812 -8.970 -18.958 1.00 142.13 12 VAL C N 1
ATOM 7091 C CA . VAL C 1 12 ? -11.248 -7.941 -19.822 1.00 148.56 12 VAL C CA 1
ATOM 7092 C C . VAL C 1 12 ? -11.572 -8.242 -21.276 1.00 152.86 12 VAL C C 1
ATOM 7093 O O . VAL C 1 12 ? -11.614 -9.399 -21.695 1.00 152.21 12 VAL C O 1
ATOM 7106 N N . ASN C 1 13 ? -11.820 -7.182 -22.032 1.00 66.82 13 ASN C N 1
ATOM 7107 C CA . ASN C 1 13 ? -11.879 -7.261 -23.482 1.00 71.83 13 ASN C CA 1
ATOM 7108 C C . ASN C 1 13 ? -11.269 -5.994 -24.055 1.00 70.37 13 ASN C C 1
ATOM 7109 O O . ASN C 1 13 ? -11.809 -4.904 -23.880 1.00 73.56 13 ASN C O 1
ATOM 7120 N N . ILE C 1 14 ? -10.131 -6.147 -24.722 1.00 44.55 14 ILE C N 1
ATOM 7121 C CA . ILE C 1 14 ? -9.378 -5.012 -25.237 1.00 36.68 14 ILE C CA 1
ATOM 7122 C C . ILE C 1 14 ? -9.078 -5.233 -26.714 1.00 40.99 14 ILE C C 1
ATOM 7123 O O . ILE C 1 14 ? -9.296 -6.323 -27.236 1.00 44.08 14 ILE C O 1
ATOM 7139 N N . GLY C 1 15 ? -8.581 -4.199 -27.384 1.00 39.09 15 GLY C N 1
ATOM 7140 C CA . GLY C 1 15 ? -8.102 -4.344 -28.746 1.00 42.00 15 GLY C CA 1
ATOM 7141 C C . GLY C 1 15 ? -6.633 -4.727 -28.722 1.00 43.33 15 GLY C C 1
ATOM 7142 O O . GLY C 1 15 ? -6.204 -5.502 -27.870 1.00 44.01 15 GLY C O 1
ATOM 7146 N N . GLU C 1 16 ? -5.861 -4.186 -29.656 1.00 40.23 16 GLU C N 1
ATOM 7147 C CA . GLU C 1 16 ? -4.422 -4.402 -29.663 1.00 40.74 16 GLU C CA 1
ATOM 7148 C C . GLU C 1 16 ? -3.825 -3.892 -28.346 1.00 33.02 16 GLU C C 1
ATOM 7149 O O . GLU C 1 16 ? -4.284 -2.890 -27.798 1.00 32.70 16 GLU C O 1
ATOM 7160 N N . ALA C 1 17 ? -2.825 -4.594 -27.826 1.00 27.49 17 ALA C N 1
ATOM 7161 C CA . ALA C 1 17 ? -2.180 -4.166 -26.592 1.00 24.97 17 ALA C CA 1
ATOM 7162 C C . ALA C 1 17 ? -1.551 -2.793 -26.802 1.00 24.75 17 ALA C C 1
ATOM 7163 O O . ALA C 1 17 ? -0.916 -2.543 -27.825 1.00 25.51 17 ALA C O 1
ATOM 7170 N N . ASN C 1 18 ? -1.754 -1.911 -25.826 1.00 22.39 18 ASN C N 1
ATOM 7171 C CA . ASN C 1 18 ? -1.249 -0.543 -25.876 1.00 23.91 18 ASN C CA 1
ATOM 7172 C C . ASN C 1 18 ? -0.464 -0.275 -24.600 1.00 19.73 18 ASN C C 1
ATOM 7173 O O . ASN C 1 18 ? -1.023 0.141 -23.587 1.00 19.72 18 ASN C O 1
ATOM 7184 N N . PRO C 1 19 ? 0.837 -0.575 -24.626 1.00 21.18 19 PRO C N 1
ATOM 7185 C CA . PRO C 1 19 ? 1.597 -0.506 -23.373 1.00 18.31 19 PRO C CA 1
ATOM 7186 C C . PRO C 1 19 ? 1.807 0.925 -22.868 1.00 17.27 19 PRO C C 1
ATOM 7187 O O . PRO C 1 19 ? 1.962 1.103 -21.660 1.00 20.03 19 PRO C O 1
ATOM 7198 N N . ARG C 1 20 ? 1.803 1.924 -23.748 1.00 17.53 20 ARG C N 1
ATOM 7199 C CA . ARG C 1 20 ? 1.875 3.300 -23.268 1.00 18.61 20 ARG C CA 1
ATOM 7200 C C . ARG C 1 20 ? 0.618 3.625 -22.470 1.00 23.89 20 ARG C C 1
ATOM 7201 O O . ARG C 1 20 ? 0.691 4.240 -21.404 1.00 19.65 20 ARG C O 1
ATOM 7222 N N . PHE C 1 21 ? -0.541 3.197 -22.957 1.00 20.12 21 PHE C N 1
ATOM 7223 C CA . PHE C 1 21 ? -1.752 3.386 -22.169 1.00 16.52 21 PHE C CA 1
ATOM 7224 C C . PHE C 1 21 ? -1.696 2.594 -20.866 1.00 18.58 21 PHE C C 1
ATOM 7225 O O . PHE C 1 21 ? -2.169 3.065 -19.833 1.00 18.30 21 PHE C O 1
ATOM 7242 N N . ALA C 1 22 ? -1.125 1.393 -20.904 1.00 17.96 22 ALA C N 1
ATOM 7243 C CA . ALA C 1 22 ? -0.987 0.594 -19.684 1.00 19.54 22 ALA C CA 1
ATOM 7244 C C . ALA C 1 22 ? -0.244 1.391 -18.616 1.00 13.79 22 ALA C C 1
ATOM 7245 O O . ALA C 1 22 ? -0.582 1.319 -17.436 1.00 16.42 22 ALA C O 1
ATOM 7252 N N . GLN C 1 23 ? 0.747 2.171 -19.028 1.00 18.01 23 GLN C N 1
ATOM 7253 C CA . GLN C 1 23 ? 1.497 2.967 -18.060 1.00 18.1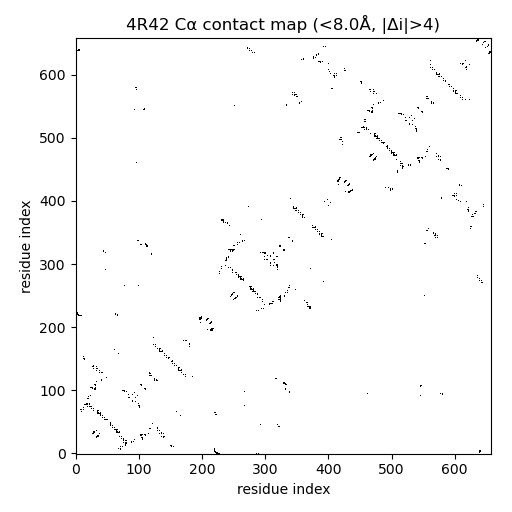3 23 GLN C CA 1
ATOM 7254 C C . GLN C 1 23 ? 0.628 4.080 -17.460 1.00 17.27 23 GLN C C 1
ATOM 7255 O O . GLN C 1 23 ? 0.667 4.333 -16.251 1.00 15.27 23 GLN C O 1
ATOM 7269 N N . LEU C 1 24 ? -0.176 4.742 -18.286 1.00 15.33 24 LEU C N 1
ATOM 7270 C CA . LEU C 1 24 ? -1.125 5.707 -17.761 1.00 15.15 24 LEU C CA 1
ATOM 7271 C C . LEU C 1 24 ? -2.064 5.061 -16.742 1.00 19.48 24 LEU C C 1
ATOM 7272 O O . LEU C 1 24 ? -2.360 5.644 -15.698 1.00 15.54 24 LEU C O 1
ATOM 7288 N N . LEU C 1 25 ? -2.510 3.845 -17.052 1.00 20.12 25 LEU C N 1
ATOM 7289 C CA . LEU C 1 25 ? -3.460 3.121 -16.218 1.00 16.86 25 LEU C CA 1
ATOM 7290 C C . LEU C 1 25 ? -2.913 2.792 -14.826 1.00 14.02 25 LEU C C 1
ATOM 7291 O O . LEU C 1 25 ? -3.683 2.589 -13.883 1.00 14.27 25 LEU C O 1
ATOM 7307 N N . LEU C 1 26 ? -1.593 2.738 -14.697 1.00 13.36 26 LEU C N 1
ATOM 7308 C CA . LEU C 1 26 ? -0.966 2.543 -13.393 1.00 14.79 26 LEU C CA 1
ATOM 7309 C C . LEU C 1 26 ? -1.450 3.572 -12.378 1.00 15.78 26 LEU C C 1
ATOM 7310 O O . LEU C 1 26 ? -1.407 3.325 -11.174 1.00 15.42 26 LEU C O 1
ATOM 7326 N N . GLU C 1 27 ? -1.892 4.734 -12.858 1.00 17.49 27 GLU C N 1
ATOM 7327 C CA . GLU C 1 27 ? -2.429 5.754 -11.975 1.00 12.82 27 GLU C CA 1
ATOM 7328 C C . GLU C 1 27 ? -3.562 5.187 -11.096 1.00 15.93 27 GLU C C 1
ATOM 7329 O O . GLU C 1 27 ? -3.662 5.514 -9.911 1.00 16.75 27 GLU C O 1
ATOM 7341 N N . GLN C 1 28 ? -4.396 4.317 -11.660 1.00 15.59 28 GLN C N 1
ATOM 7342 C CA A GLN C 1 28 ? -5.526 3.728 -10.948 0.59 16.17 28 GLN C CA 1
ATOM 7343 C CA B GLN C 1 28 ? -5.506 3.772 -10.877 0.41 16.48 28 GLN C CA 1
ATOM 7344 C C . GLN C 1 28 ? -5.156 2.431 -10.232 1.00 16.89 28 GLN C C 1
ATOM 7345 O O . GLN C 1 28 ? -5.998 1.815 -9.565 1.00 15.49 28 GLN C O 1
ATOM 7372 N N . PHE C 1 29 ? -3.905 2.009 -10.386 1.00 17.10 29 PHE C N 1
ATOM 7373 C CA . PHE C 1 29 ? -3.410 0.833 -9.687 1.00 14.95 29 PHE C CA 1
ATOM 7374 C C . PHE C 1 29 ? -2.588 1.297 -8.482 1.00 17.14 29 PHE C C 1
ATOM 7375 O O . PHE C 1 29 ? -2.976 1.062 -7.334 1.00 14.47 29 PHE C O 1
ATOM 7392 N N . GLY C 1 30 ? -1.469 1.978 -8.737 1.00 16.12 30 GLY C N 1
ATOM 7393 C CA . GLY C 1 30 ? -0.577 2.418 -7.678 1.00 13.43 30 GLY C CA 1
ATOM 7394 C C . GLY C 1 30 ? -0.468 3.920 -7.501 1.00 12.39 30 GLY C C 1
ATOM 7395 O O . GLY C 1 30 ? 0.486 4.398 -6.883 1.00 15.91 30 GLY C O 1
ATOM 7399 N N . GLY C 1 31 ? -1.418 4.670 -8.059 1.00 13.91 31 GLY C N 1
ATOM 7400 C CA . GLY C 1 31 ? -1.420 6.122 -7.940 1.00 15.53 31 GLY C CA 1
ATOM 7401 C C . GLY C 1 31 ? -2.247 6.667 -6.781 1.00 14.28 31 GLY C C 1
ATOM 7402 O O . GLY C 1 31 ? -2.972 5.922 -6.123 1.00 13.64 31 GLY C O 1
ATOM 7406 N N . ALA C 1 32 ? -2.139 7.976 -6.553 1.00 12.69 32 ALA C N 1
ATOM 7407 C CA . ALA C 1 32 ? -2.764 8.648 -5.419 1.00 12.39 32 ALA C CA 1
ATOM 7408 C C . ALA C 1 32 ? -4.269 8.439 -5.387 1.00 13.14 32 ALA C C 1
ATOM 7409 O O . ALA C 1 32 ? -4.833 8.154 -4.330 1.00 12.34 32 ALA C O 1
ATOM 7416 N N . THR C 1 33 ? -4.903 8.572 -6.547 1.00 14.68 33 THR C N 1
ATOM 7417 C CA . THR C 1 33 ? -6.354 8.490 -6.659 1.00 13.85 33 THR C CA 1
ATOM 7418 C C . THR C 1 33 ? -6.828 7.083 -7.006 1.00 15.13 33 THR C C 1
ATOM 7419 O O . THR C 1 33 ? -8.006 6.880 -7.315 1.00 17.42 33 THR C O 1
ATOM 7430 N N . GLY C 1 34 ? -5.913 6.118 -6.962 1.00 16.21 34 GLY C N 1
ATOM 7431 C CA . GLY C 1 34 ? -6.196 4.782 -7.456 1.00 16.72 34 GLY C CA 1
ATOM 7432 C C . GLY C 1 34 ? -6.935 3.853 -6.514 1.00 14.29 34 GLY C C 1
ATOM 7433 O O . GLY C 1 34 ? -7.346 4.236 -5.427 1.00 17.16 34 GLY C O 1
ATOM 7437 N N . GLU C 1 35 ? -7.080 2.608 -6.956 1.00 18.55 35 GLU C N 1
ATOM 7438 C CA . GLU C 1 35 ? -7.945 1.640 -6.306 1.00 15.10 35 GLU C CA 1
ATOM 7439 C C . GLU C 1 35 ? -7.343 1.144 -4.988 1.00 16.15 35 GLU C C 1
ATOM 7440 O O . GLU C 1 35 ? -8.071 0.826 -4.043 1.00 16.00 35 GLU C O 1
ATOM 7452 N N . LEU C 1 36 ? -6.018 1.070 -4.918 1.00 13.43 36 LEU C N 1
ATOM 7453 C CA . LEU C 1 36 ? -5.379 0.689 -3.663 1.00 14.95 36 LEU C CA 1
ATOM 7454 C C . LEU C 1 36 ? -5.617 1.758 -2.604 1.00 14.92 36 LEU C C 1
ATOM 7455 O O . LEU C 1 36 ? -5.920 1.432 -1.461 1.00 15.17 36 LEU C O 1
ATOM 7471 N N . SER C 1 37 ? -5.481 3.031 -2.977 1.00 14.42 37 SER C N 1
ATOM 7472 C CA . SER C 1 37 ? -5.805 4.117 -2.049 1.00 14.98 37 SER C CA 1
ATOM 7473 C C . SER C 1 37 ? -7.216 3.992 -1.480 1.00 11.67 37 SER C C 1
ATOM 7474 O O . SER C 1 37 ? -7.414 4.087 -0.273 1.00 13.24 37 SER C O 1
ATOM 7482 N N . ALA C 1 38 ? -8.194 3.805 -2.356 1.00 11.62 38 ALA C N 1
ATOM 7483 C CA . ALA C 1 38 ? -9.578 3.729 -1.933 1.00 12.89 38 ALA C CA 1
ATOM 7484 C C . ALA C 1 38 ? -9.781 2.527 -1.003 1.00 14.25 38 ALA C C 1
ATOM 7485 O O . ALA C 1 38 ? -10.368 2.650 0.083 1.00 17.78 38 ALA C O 1
ATOM 7492 N N . ALA C 1 39 ? -9.269 1.376 -1.412 1.00 17.48 39 ALA C N 1
ATOM 7493 C CA . ALA C 1 39 ? -9.459 0.144 -0.646 1.00 18.79 39 ALA C CA 1
ATOM 7494 C C . ALA C 1 39 ? -8.833 0.245 0.744 1.00 16.27 39 ALA C C 1
ATOM 7495 O O . ALA C 1 39 ? -9.454 -0.110 1.742 1.00 20.12 39 ALA C O 1
ATOM 7502 N N . LEU C 1 40 ? -7.610 0.756 0.812 1.00 15.11 40 LEU C N 1
ATOM 7503 C CA . LEU C 1 40 ? -6.904 0.793 2.077 1.00 17.33 40 LEU C CA 1
ATOM 7504 C C . LEU C 1 40 ? -7.459 1.879 2.992 1.00 14.50 40 LEU C C 1
ATOM 7505 O O . LEU C 1 40 ? -7.529 1.691 4.205 1.00 17.68 40 LEU C O 1
ATOM 7521 N N . GLN C 1 41 ? -7.851 3.009 2.419 1.00 17.00 41 GLN C N 1
ATOM 7522 C CA . GLN C 1 41 ? -8.422 4.088 3.208 1.00 16.73 41 GLN C CA 1
ATOM 7523 C C . GLN C 1 41 ? -9.696 3.631 3.919 1.00 18.35 41 GLN C C 1
ATOM 7524 O O . GLN C 1 41 ? -9.834 3.786 5.137 1.00 14.06 41 GLN C O 1
ATOM 7538 N N . TYR C 1 42 ? -10.620 3.045 3.166 1.00 15.57 42 TYR C N 1
ATOM 7539 C CA . TYR C 1 42 ? -11.898 2.639 3.738 1.00 16.95 42 TYR C CA 1
ATOM 7540 C C . TYR C 1 42 ? -11.727 1.465 4.692 1.00 21.25 42 TYR C C 1
ATOM 7541 O O . TYR C 1 42 ? -12.394 1.400 5.729 1.00 17.61 42 TYR C O 1
ATOM 7559 N N . TRP C 1 43 ? -10.834 0.536 4.352 1.00 19.05 43 TRP C N 1
ATOM 7560 C CA . TRP C 1 43 ? -10.598 -0.602 5.219 1.00 17.20 43 TRP C CA 1
ATOM 7561 C C . TRP C 1 43 ? -9.961 -0.166 6.539 1.00 15.73 43 TRP C C 1
ATOM 7562 O O . TRP C 1 43 ? -10.386 -0.613 7.604 1.00 20.86 43 TRP C O 1
ATOM 7583 N N . VAL C 1 44 ? -8.958 0.706 6.489 1.00 18.72 44 VAL C N 1
ATOM 7584 C CA . VAL C 1 44 ? -8.268 1.065 7.729 1.00 16.84 44 VAL C CA 1
ATOM 7585 C C . VAL C 1 44 ? -9.216 1.885 8.605 1.00 16.92 44 VAL C C 1
ATOM 7586 O O . VAL C 1 44 ? -9.187 1.777 9.831 1.00 18.11 44 VAL C O 1
ATOM 7599 N N . GLN C 1 45 ? -10.087 2.679 7.989 1.00 19.08 45 GLN C N 1
ATOM 7600 C CA . GLN C 1 45 ? -11.086 3.415 8.767 1.00 20.54 45 GLN C CA 1
ATOM 7601 C C . GLN C 1 45 ? -12.011 2.481 9.524 1.00 20.05 45 GLN C C 1
ATOM 7602 O O . GLN C 1 45 ? -12.399 2.773 10.657 1.00 20.31 45 GLN C O 1
ATOM 7616 N N . SER C 1 46 ? -12.360 1.357 8.907 1.00 20.94 46 SER C N 1
ATOM 7617 C CA . SER C 1 46 ? -13.323 0.438 9.501 1.00 23.27 46 SER C CA 1
ATOM 7618 C C . SER C 1 46 ? -12.871 -0.046 10.883 1.00 23.63 46 SER C C 1
ATOM 7619 O O . SER C 1 46 ? -13.701 -0.415 11.713 1.00 25.37 46 SER C O 1
ATOM 7627 N N . PHE C 1 47 ? -11.570 -0.026 11.149 1.00 19.65 47 PHE C N 1
ATOM 7628 C CA . PHE C 1 47 ? -11.078 -0.434 12.469 1.00 23.19 47 PHE C CA 1
ATOM 7629 C C . PHE C 1 47 ? -11.460 0.532 13.600 1.00 26.73 47 PHE C C 1
ATOM 7630 O O . PHE C 1 47 ? -11.602 0.100 14.745 1.00 33.31 47 PHE C O 1
ATOM 7647 N N . HIS C 1 48 ? -11.619 1.823 13.301 1.00 23.82 48 HIS C N 1
ATOM 7648 C CA . HIS C 1 48 ? -11.874 2.808 14.366 1.00 27.97 48 HIS C CA 1
ATOM 7649 C C . HIS C 1 48 ? -13.238 3.494 14.260 1.00 27.53 48 HIS C C 1
ATOM 7650 O O . HIS C 1 48 ? -13.529 4.420 15.014 1.00 30.30 48 HIS C O 1
ATOM 7665 N N . VAL C 1 49 ? -14.078 3.044 13.339 1.00 29.69 49 VAL C N 1
ATOM 7666 C CA . VAL C 1 49 ? -15.433 3.581 13.245 1.00 30.33 49 VAL C CA 1
ATOM 7667 C C . VAL C 1 49 ? -16.355 2.748 14.132 1.00 33.85 49 VAL C C 1
ATOM 7668 O O . VAL C 1 49 ? -16.463 1.531 13.963 1.00 36.99 49 VAL C O 1
ATOM 7681 N N . GLU C 1 50 ? -17.009 3.408 15.081 1.00 45.24 50 GLU C N 1
ATOM 7682 C CA . GLU C 1 50 ? -17.810 2.706 16.072 1.00 46.50 50 GLU C CA 1
ATOM 7683 C C . GLU C 1 50 ? -19.229 2.416 15.582 1.00 44.74 50 GLU C C 1
ATOM 7684 O O . GLU C 1 50 ? -19.861 1.468 16.043 1.00 48.11 50 GLU C O 1
ATOM 7696 N N . ASN C 1 51 ? -19.734 3.225 14.655 1.00 37.41 51 ASN C N 1
ATOM 7697 C CA . ASN C 1 51 ? -21.079 3.013 14.130 1.00 35.76 51 ASN C CA 1
ATOM 7698 C C . ASN C 1 51 ? -21.108 1.747 13.281 1.00 35.24 51 ASN C C 1
ATOM 7699 O O . ASN C 1 51 ? -20.374 1.636 12.307 1.00 34.44 51 ASN C O 1
ATOM 7710 N N . ALA C 1 52 ? -21.949 0.787 13.662 1.00 35.15 52 ALA C N 1
ATOM 7711 C CA . ALA C 1 52 ? -21.948 -0.525 13.022 1.00 35.61 52 ALA C CA 1
ATOM 7712 C C . ALA C 1 52 ? -22.371 -0.436 11.559 1.00 32.58 52 ALA C C 1
ATOM 7713 O O . ALA C 1 52 ? -21.807 -1.113 10.700 1.00 32.10 52 ALA C O 1
ATOM 7720 N N . GLY C 1 53 ? -23.367 0.396 11.278 1.00 35.83 53 GLY C N 1
ATOM 7721 C CA . GLY C 1 53 ? -23.843 0.573 9.918 1.00 38.74 53 GLY C CA 1
ATOM 7722 C C . GLY C 1 53 ? -22.768 1.149 9.011 1.00 32.64 53 GLY C C 1
ATOM 7723 O O . GLY C 1 53 ? -22.527 0.651 7.910 1.00 31.13 53 GLY C O 1
ATOM 7727 N N . ILE C 1 54 ? -22.106 2.198 9.477 1.00 27.26 54 ILE C N 1
ATOM 7728 C CA . ILE C 1 54 ? -21.081 2.850 8.675 1.00 27.65 54 ILE C CA 1
ATOM 7729 C C . ILE C 1 54 ? -19.846 1.957 8.567 1.00 28.91 54 ILE C C 1
ATOM 7730 O O . ILE C 1 54 ? -19.208 1.919 7.515 1.00 27.12 54 ILE C O 1
ATOM 7746 N N . LYS C 1 55 ? -19.518 1.223 9.631 1.00 27.47 55 LYS C N 1
ATOM 7747 C CA . LYS C 1 55 ? -18.398 0.276 9.567 1.00 28.64 55 LYS C CA 1
ATOM 7748 C C . LYS C 1 55 ? -18.640 -0.749 8.463 1.00 29.97 55 LYS C C 1
ATOM 7749 O O . LYS C 1 55 ? -17.768 -1.002 7.634 1.00 27.78 55 LYS C O 1
ATOM 7768 N N . ASP C 1 56 ? -19.825 -1.345 8.462 1.00 30.48 56 ASP C N 1
ATOM 7769 C CA . ASP C 1 56 ? -20.171 -2.317 7.434 1.00 35.03 56 ASP C CA 1
ATOM 7770 C C . ASP C 1 56 ? -20.098 -1.695 6.034 1.00 31.82 56 ASP C C 1
ATOM 7771 O O . ASP C 1 56 ? -19.522 -2.284 5.124 1.00 26.87 56 ASP C O 1
ATOM 7780 N N . MET C 1 57 ? -20.667 -0.503 5.867 1.00 28.68 57 MET C N 1
ATOM 7781 C CA . MET C 1 57 ? -20.599 0.200 4.589 1.00 26.00 57 MET C CA 1
ATOM 7782 C C . MET C 1 57 ? -19.160 0.362 4.098 1.00 27.88 57 MET C C 1
ATOM 7783 O O . MET C 1 57 ? -18.853 0.086 2.940 1.00 26.24 57 MET C O 1
ATOM 7797 N N . LEU C 1 58 ? -18.288 0.843 4.972 1.00 21.32 58 LEU C N 1
ATOM 7798 C CA . LEU C 1 58 ? -16.879 0.998 4.622 1.00 21.50 58 LEU C CA 1
ATOM 7799 C C . LEU C 1 58 ? -16.251 -0.318 4.158 1.00 25.22 58 LEU C C 1
ATOM 7800 O O . LEU C 1 58 ? -15.488 -0.347 3.191 1.00 22.47 58 LEU C O 1
ATOM 7816 N N . GLN C 1 59 ? -16.565 -1.408 4.851 1.00 27.81 59 GLN C N 1
ATOM 7817 C CA . GLN C 1 59 ? -16.030 -2.709 4.459 1.00 27.52 59 GLN C CA 1
ATOM 7818 C C . GLN C 1 59 ? -16.646 -3.168 3.134 1.00 27.29 59 GLN C C 1
ATOM 7819 O O . GLN C 1 59 ? -15.936 -3.661 2.264 1.00 25.48 59 GLN C O 1
ATOM 7833 N N . ASP C 1 60 ? -17.953 -2.990 2.973 1.00 31.03 60 ASP C N 1
ATOM 7834 C CA . ASP C 1 60 ? -18.609 -3.299 1.701 1.00 33.07 60 ASP C CA 1
ATOM 7835 C C . ASP C 1 60 ? -17.900 -2.604 0.536 1.00 30.35 60 ASP C C 1
ATOM 7836 O O . ASP C 1 60 ? -17.566 -3.231 -0.472 1.00 25.67 60 ASP C O 1
ATOM 7845 N N . ILE C 1 61 ? -17.659 -1.306 0.685 1.00 22.19 61 ILE C N 1
ATOM 7846 C CA . ILE C 1 61 ? -17.094 -0.533 -0.402 1.00 22.46 61 ILE C CA 1
ATOM 7847 C C . ILE C 1 61 ? -15.615 -0.886 -0.584 1.00 27.27 61 ILE C C 1
ATOM 7848 O O . ILE C 1 61 ? -15.142 -0.993 -1.712 1.00 25.13 61 ILE C O 1
ATOM 7864 N N . ALA C 1 62 ? -14.890 -1.083 0.516 1.00 19.88 62 ALA C N 1
ATOM 7865 C CA . ALA C 1 62 ? -13.476 -1.431 0.434 1.00 18.79 62 ALA C CA 1
ATOM 7866 C C . ALA C 1 62 ? -13.273 -2.712 -0.382 1.00 23.87 62 ALA C C 1
ATOM 7867 O O . ALA C 1 62 ? -12.337 -2.797 -1.171 1.00 18.54 62 ALA C O 1
ATOM 7874 N N . ILE C 1 63 ? -14.151 -3.698 -0.196 1.00 29.15 63 ILE C N 1
ATOM 7875 C CA . ILE C 1 63 ? -14.057 -4.959 -0.942 1.00 26.20 63 ILE C CA 1
ATOM 7876 C C . ILE C 1 63 ? -14.311 -4.727 -2.430 1.00 23.89 63 ILE C C 1
ATOM 7877 O O . ILE C 1 63 ? -13.635 -5.321 -3.271 1.00 22.96 63 ILE C O 1
ATOM 7893 N N . GLU C 1 64 ? -15.274 -3.868 -2.769 1.00 25.95 64 GLU C N 1
ATOM 7894 C CA . GLU C 1 64 ? -15.494 -3.539 -4.178 1.00 25.88 64 GLU C CA 1
ATOM 7895 C C . GLU C 1 64 ? -14.265 -2.867 -4.787 1.00 22.83 64 GLU C C 1
ATOM 7896 O O . GLU C 1 64 ? -13.913 -3.133 -5.942 1.00 20.49 64 GLU C O 1
ATOM 7908 N N . GLU C 1 65 ? -13.610 -1.994 -4.033 1.00 19.97 65 GLU C N 1
ATOM 7909 C CA . GLU C 1 65 ? -12.427 -1.319 -4.563 1.00 19.41 65 GLU C CA 1
ATOM 7910 C C . GLU C 1 65 ? -11.297 -2.321 -4.817 1.00 19.20 65 GLU C C 1
ATOM 7911 O O . GLU C 1 65 ? -10.549 -2.180 -5.781 1.00 20.22 65 GLU C O 1
ATOM 7923 N N . PHE C 1 66 ? -11.170 -3.335 -3.971 1.00 17.05 66 PHE C N 1
ATOM 7924 C CA . PHE C 1 66 ? -10.167 -4.378 -4.214 1.00 22.33 66 PHE C CA 1
ATOM 7925 C C . PHE C 1 66 ? -10.489 -5.101 -5.536 1.00 21.26 66 PHE C C 1
ATOM 7926 O O . PHE C 1 66 ? -9.582 -5.462 -6.284 1.00 22.44 66 PHE C O 1
ATOM 7943 N N . SER C 1 67 ? -11.769 -5.288 -5.850 1.00 22.99 67 SER C N 1
ATOM 7944 C CA A SER C 1 67 ? -12.138 -5.931 -7.110 0.47 23.73 67 SER C CA 1
ATOM 7945 C CA B SER C 1 67 ? -12.144 -5.924 -7.112 0.53 23.85 67 SER C CA 1
ATOM 7946 C C . SER C 1 67 ? -11.818 -4.990 -8.274 1.00 22.26 67 SER C C 1
ATOM 7947 O O . SER C 1 67 ? -11.370 -5.435 -9.331 1.00 21.24 67 SER C O 1
ATOM 7962 N N . HIS C 1 68 ? -12.029 -3.691 -8.071 1.00 19.64 68 HIS C N 1
ATOM 7963 C CA . HIS C 1 68 ? -11.644 -2.697 -9.078 1.00 19.64 68 HIS C CA 1
ATOM 7964 C C . HIS C 1 68 ? -10.138 -2.748 -9.331 1.00 21.32 68 HIS C C 1
ATOM 7965 O O . HIS C 1 68 ? -9.684 -2.676 -10.472 1.00 19.51 68 HIS C O 1
ATOM 7979 N N . LEU C 1 69 ? -9.372 -2.842 -8.250 1.00 20.50 69 LEU C N 1
ATOM 7980 C CA . LEU C 1 69 ? -7.922 -2.933 -8.342 1.00 21.73 69 LEU C CA 1
ATOM 7981 C C . LEU C 1 69 ? -7.531 -4.135 -9.205 1.00 21.09 69 LEU C C 1
ATOM 7982 O O . LEU C 1 69 ? -6.683 -4.014 -10.085 1.00 18.09 69 LEU C O 1
ATOM 7998 N N . GLU C 1 70 ? -8.151 -5.285 -8.949 1.00 21.09 70 GLU C N 1
ATOM 7999 C CA . GLU C 1 70 ? -7.926 -6.484 -9.757 1.00 19.63 70 GLU C CA 1
ATOM 8000 C C . GLU C 1 70 ? -8.256 -6.224 -11.235 1.00 23.99 70 GLU C C 1
ATOM 8001 O O . GLU C 1 70 ? -7.478 -6.579 -12.121 1.00 24.19 70 GLU C O 1
ATOM 8013 N N . MET C 1 71 ? -9.395 -5.587 -11.502 1.00 20.43 71 MET C N 1
ATOM 8014 C CA . MET C 1 71 ? -9.790 -5.285 -12.882 1.00 22.79 71 MET C CA 1
ATOM 8015 C C . MET C 1 71 ? -8.739 -4.415 -13.578 1.00 21.86 71 MET C C 1
ATOM 8016 O O . MET C 1 71 ? -8.367 -4.673 -14.723 1.00 22.68 71 MET C O 1
ATOM 8030 N N . VAL C 1 72 ? -8.252 -3.395 -12.878 1.00 20.58 72 VAL C N 1
ATOM 8031 C CA . VAL C 1 72 ? -7.273 -2.482 -13.455 1.00 19.15 72 VAL C CA 1
ATOM 8032 C C . VAL C 1 72 ? -5.976 -3.237 -13.704 1.00 18.76 72 VAL C C 1
ATOM 8033 O O . VAL C 1 72 ? -5.336 -3.068 -14.740 1.00 21.44 72 VAL C O 1
ATOM 8046 N N . GLY C 1 73 ? -5.607 -4.083 -12.751 1.00 14.90 73 GLY C N 1
ATOM 8047 C CA . GLY C 1 73 ? -4.451 -4.954 -12.896 1.00 21.83 73 GLY C CA 1
ATOM 8048 C C . GLY C 1 73 ? -4.531 -5.812 -14.148 1.00 23.54 73 GLY C C 1
ATOM 8049 O O . GLY C 1 73 ? -3.560 -5.940 -14.900 1.00 17.79 73 GLY C O 1
ATOM 8053 N N . LYS C 1 74 ? -5.699 -6.403 -14.373 1.00 18.76 74 LYS C N 1
ATOM 8054 C CA . LYS C 1 74 ? -5.909 -7.269 -15.523 1.00 21.68 74 LYS C CA 1
ATOM 8055 C C . LYS C 1 74 ? -5.867 -6.479 -16.835 1.00 24.78 74 LYS C C 1
ATOM 8056 O O . LYS C 1 74 ? -5.378 -6.986 -17.852 1.00 22.59 74 LYS C O 1
ATOM 8075 N N . LEU C 1 75 ? -6.375 -5.247 -16.817 1.00 23.62 75 LEU C N 1
ATOM 8076 C CA . LEU C 1 75 ? -6.265 -4.364 -17.981 1.00 22.19 75 LEU C CA 1
ATOM 8077 C C . LEU C 1 75 ? -4.801 -4.076 -18.306 1.00 23.60 75 LEU C C 1
ATOM 8078 O O . LEU C 1 75 ? -4.393 -4.132 -19.463 1.00 22.43 75 LEU C O 1
ATOM 8094 N N . ILE C 1 76 ? -4.014 -3.781 -17.276 1.00 20.25 76 ILE C N 1
ATOM 8095 C CA . ILE C 1 76 ? -2.601 -3.480 -17.453 1.00 23.80 76 ILE C CA 1
ATOM 8096 C C . ILE C 1 76 ? -1.845 -4.706 -17.966 1.00 20.59 76 ILE C C 1
ATOM 8097 O O . ILE C 1 76 ? -1.045 -4.605 -18.892 1.00 22.29 76 ILE C O 1
ATOM 8113 N N . GLU C 1 77 ? -2.109 -5.860 -17.363 1.00 22.73 77 GLU C N 1
ATOM 8114 C CA . GLU C 1 77 ? -1.587 -7.126 -17.869 1.00 23.53 77 GLU C CA 1
ATOM 8115 C C . GLU C 1 77 ? -1.913 -7.331 -19.354 1.00 27.68 77 GLU C C 1
ATOM 8116 O O . GLU C 1 77 ? -1.031 -7.635 -20.151 1.00 23.83 77 GLU C O 1
ATOM 8128 N N . ALA C 1 78 ? -3.180 -7.163 -19.721 1.00 22.36 78 ALA C N 1
ATOM 8129 C CA . ALA C 1 78 ? -3.598 -7.371 -21.102 1.00 25.26 78 ALA C CA 1
ATOM 8130 C C . ALA C 1 78 ? -2.875 -6.413 -22.050 1.00 26.59 78 ALA C C 1
ATOM 8131 O O . ALA C 1 78 ? -2.474 -6.807 -23.142 1.00 26.28 78 ALA C O 1
ATOM 8138 N N . HIS C 1 79 ? -2.687 -5.166 -21.619 1.00 22.28 79 HIS C N 1
ATOM 8139 C CA . HIS C 1 79 ? -2.068 -4.152 -22.471 1.00 24.35 79 HIS C CA 1
ATOM 8140 C C . HIS C 1 79 ? -0.532 -4.197 -22.486 1.00 24.72 79 HIS C C 1
ATOM 8141 O O . HIS C 1 79 ? 0.100 -3.405 -23.181 1.00 20.29 79 HIS C O 1
ATOM 8155 N N . THR C 1 80 ? 0.061 -5.129 -21.746 1.00 23.14 80 THR C N 1
ATOM 8156 C CA . THR C 1 80 ? 1.516 -5.310 -21.767 1.00 24.06 80 THR C CA 1
ATOM 8157 C C . THR C 1 80 ? 1.878 -6.758 -22.080 1.00 25.11 80 THR C C 1
ATOM 8158 O O . THR C 1 80 ? 2.995 -7.198 -21.819 1.00 29.09 80 THR C O 1
ATOM 8169 N N . LYS C 1 81 ? 0.933 -7.485 -22.663 1.00 26.60 81 LYS C N 1
ATOM 8170 C CA . LYS C 1 81 ? 1.107 -8.904 -22.948 1.00 29.91 81 LYS C CA 1
ATOM 8171 C C . LYS C 1 81 ? 1.574 -9.134 -24.382 1.00 34.03 81 LYS C C 1
ATOM 8172 O O . LYS C 1 81 ? 0.956 -8.644 -25.331 1.00 30.01 81 LYS C O 1
ATOM 8191 N N . ASN C 1 82 ? 2.678 -9.869 -24.517 1.00 34.92 82 ASN C N 1
ATOM 8192 C CA . ASN C 1 82 ? 3.228 -10.264 -25.816 1.00 39.32 82 ASN C CA 1
ATOM 8193 C C . ASN C 1 82 ? 3.533 -9.084 -26.733 1.00 34.79 82 ASN C C 1
ATOM 8194 O O . ASN C 1 82 ? 3.288 -9.137 -27.934 1.00 40.32 82 ASN C O 1
ATOM 8205 N N . VAL C 1 83 ? 4.083 -8.022 -26.164 1.00 33.19 83 VAL C N 1
ATOM 8206 C CA . VAL C 1 83 ? 4.458 -6.855 -26.952 1.00 34.34 83 VAL C CA 1
ATOM 8207 C C . VAL C 1 83 ? 5.831 -6.331 -26.543 1.00 32.91 83 VAL C C 1
ATOM 8208 O O . VAL C 1 83 ? 6.165 -5.184 -26.822 1.00 32.76 83 VAL C O 1
ATOM 8221 N N . ASP C 1 84 ? 6.645 -7.182 -25.925 1.00 41.23 84 ASP C N 1
ATOM 8222 C CA . ASP C 1 84 ? 7.926 -6.722 -25.395 1.00 48.48 84 ASP C CA 1
ATOM 8223 C C . ASP C 1 84 ? 8.946 -6.403 -26.500 1.00 48.30 84 ASP C C 1
ATOM 8224 O O . ASP C 1 84 ? 9.959 -5.750 -26.242 1.00 47.03 84 ASP C O 1
ATOM 8233 N N . GLN C 1 85 ? 8.655 -6.829 -27.728 1.00 41.55 85 GLN C N 1
ATOM 8234 C CA . GLN C 1 85 ? 9.511 -6.535 -28.873 1.00 48.56 85 GLN C CA 1
ATOM 8235 C C . GLN C 1 85 ? 9.247 -5.155 -29.472 1.00 45.07 85 GLN C C 1
ATOM 8236 O O . GLN C 1 85 ? 10.073 -4.631 -30.217 1.00 52.67 85 GLN C O 1
ATOM 8250 N N . THR C 1 86 ? 8.103 -4.566 -29.147 1.00 36.00 86 THR C N 1
ATOM 8251 C CA . THR C 1 86 ? 7.655 -3.363 -29.840 1.00 33.11 86 THR C CA 1
ATOM 8252 C C . THR C 1 86 ? 8.335 -2.115 -29.293 1.00 32.62 86 THR C C 1
ATOM 8253 O O . THR C 1 86 ? 8.694 -2.052 -28.116 1.00 28.75 86 THR C O 1
ATOM 8264 N N . GLU C 1 87 ? 8.496 -1.117 -30.154 1.00 36.99 87 GLU C N 1
ATOM 8265 C CA . GLU C 1 87 ? 9.089 0.151 -29.747 1.00 36.65 87 GLU C CA 1
ATOM 8266 C C . GLU C 1 87 ? 8.235 0.843 -28.695 1.00 34.56 87 GLU C C 1
ATOM 8267 O O . GLU C 1 87 ? 8.759 1.492 -27.794 1.00 34.69 87 GLU C O 1
ATOM 8279 N N . ALA C 1 88 ? 6.919 0.699 -28.805 1.00 31.40 88 ALA C N 1
ATOM 8280 C CA . ALA C 1 88 ? 6.013 1.262 -27.816 1.00 28.49 88 ALA C CA 1
ATOM 8281 C C . ALA C 1 88 ? 6.361 0.747 -26.430 1.00 27.30 88 ALA C C 1
ATOM 8282 O O . ALA C 1 88 ? 6.577 1.525 -25.504 1.00 25.71 88 ALA C O 1
ATOM 8289 N N . TYR C 1 89 ? 6.441 -0.572 -26.293 1.00 24.84 89 TYR C N 1
ATOM 8290 C CA . TYR C 1 89 ? 6.761 -1.191 -25.008 1.00 25.00 89 TYR C CA 1
ATOM 8291 C C . TYR C 1 89 ? 8.115 -0.729 -24.483 1.00 27.29 89 TYR C C 1
ATOM 8292 O O . TYR C 1 89 ? 8.266 -0.409 -23.304 1.00 22.36 89 TYR C O 1
ATOM 8310 N N . LYS C 1 90 ? 9.100 -0.677 -25.370 1.00 23.15 90 LYS C N 1
ATOM 8311 C CA . LYS C 1 90 ? 10.447 -0.298 -24.975 1.00 23.58 90 LYS C CA 1
ATOM 8312 C C . LYS C 1 90 ? 10.509 1.135 -24.417 1.00 23.10 90 LYS C C 1
ATOM 8313 O O . LYS C 1 90 ? 11.448 1.486 -23.706 1.00 22.97 90 LYS C O 1
ATOM 8332 N N . SER C 1 91 ? 9.510 1.954 -24.739 1.00 21.88 91 SER C N 1
ATOM 8333 C CA . SER C 1 91 ? 9.472 3.343 -24.2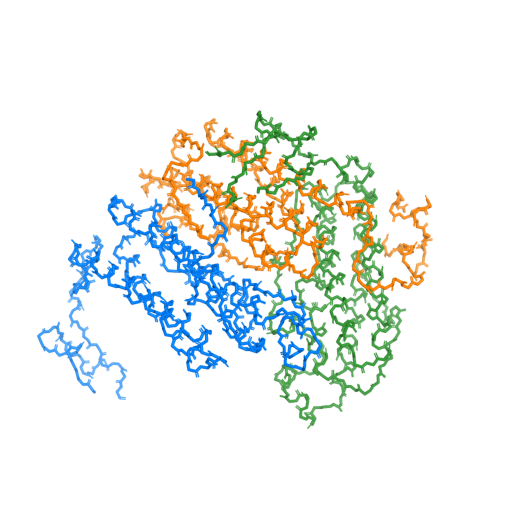82 1.00 25.05 91 SER C CA 1
ATOM 8334 C C . SER C 1 91 ? 8.818 3.492 -22.912 1.00 22.66 91 SER C C 1
ATOM 8335 O O . SER C 1 91 ? 8.776 4.597 -22.363 1.00 20.34 91 SER C O 1
ATOM 8343 N N . THR C 1 92 ? 8.299 2.394 -22.369 1.00 15.78 92 THR C N 1
ATOM 8344 C CA . THR C 1 92 ? 7.568 2.426 -21.096 1.00 16.53 92 THR C CA 1
ATOM 8345 C C . THR C 1 92 ? 8.389 1.845 -19.954 1.00 19.25 92 THR C C 1
ATOM 8346 O O . THR C 1 92 ? 9.371 1.144 -20.179 1.00 16.45 92 THR C O 1
ATOM 8357 N N . LEU C 1 93 ? 7.961 2.105 -18.720 1.00 15.78 93 LEU C N 1
ATOM 8358 C CA . LEU C 1 93 ? 8.676 1.578 -17.569 1.00 15.10 93 LEU C CA 1
ATOM 8359 C C . LEU C 1 93 ? 8.602 0.038 -17.500 1.00 15.59 93 LEU C C 1
ATOM 8360 O O . LEU C 1 93 ? 9.419 -0.594 -16.838 1.00 15.56 93 LEU C O 1
ATOM 8376 N N . PHE C 1 94 ? 7.662 -0.569 -18.222 1.00 16.06 94 PHE C N 1
ATOM 8377 C CA . PHE C 1 94 ? 7.555 -2.037 -18.252 1.00 16.36 94 PHE C CA 1
ATOM 8378 C C . PHE C 1 94 ? 8.798 -2.694 -18.875 1.00 18.15 94 PHE C C 1
ATOM 8379 O O . PHE C 1 94 ? 9.145 -3.842 -18.554 1.00 19.64 94 PHE C O 1
ATOM 8396 N N . ALA C 1 95 ? 9.490 -1.969 -19.743 1.00 18.30 95 ALA C N 1
ATOM 8397 C CA . ALA C 1 95 ? 10.702 -2.500 -20.357 1.00 19.67 95 ALA C CA 1
ATOM 8398 C C . ALA C 1 95 ? 11.795 -2.792 -19.318 1.00 19.99 95 ALA C C 1
ATOM 8399 O O . ALA C 1 95 ? 12.603 -3.707 -19.512 1.00 20.58 95 ALA C O 1
ATOM 8406 N N . VAL C 1 96 ? 11.820 -2.038 -18.219 1.00 18.12 96 VAL C N 1
ATOM 8407 C CA . VAL C 1 96 ? 12.808 -2.279 -17.172 1.00 15.37 96 VAL C CA 1
ATOM 8408 C C . VAL C 1 96 ? 12.209 -2.927 -15.920 1.00 17.45 96 VAL C C 1
ATOM 8409 O O . VAL C 1 96 ? 12.931 -3.581 -15.183 1.00 20.52 96 VAL C O 1
ATOM 8422 N N . ARG C 1 97 ? 10.900 -2.810 -15.707 1.00 18.13 97 ARG C N 1
ATOM 8423 C CA . ARG C 1 97 ? 10.282 -3.365 -14.499 1.00 16.54 97 ARG C CA 1
ATOM 8424 C C . ARG C 1 97 ? 9.572 -4.692 -14.712 1.00 17.78 97 ARG C C 1
ATOM 8425 O O . ARG C 1 97 ? 9.210 -5.346 -13.737 1.00 19.67 97 ARG C O 1
ATOM 8446 N N . GLY C 1 98 ? 9.367 -5.071 -15.969 1.00 16.85 98 GLY C N 1
ATOM 8447 C CA . GLY C 1 98 ? 8.640 -6.286 -16.301 1.00 19.45 98 GLY C CA 1
ATOM 8448 C C . GLY C 1 98 ? 7.183 -6.005 -16.641 1.00 18.90 98 GLY C C 1
ATOM 8449 O O . GLY C 1 98 ? 6.611 -4.982 -16.242 1.00 18.02 98 GLY C O 1
ATOM 8453 N N . MET C 1 99 ? 6.575 -6.913 -17.396 1.00 17.10 99 MET C N 1
ATOM 8454 C CA . MET C 1 99 ? 5.185 -6.746 -17.805 1.00 18.90 99 MET C CA 1
ATOM 8455 C C . MET C 1 99 ? 4.256 -6.842 -16.606 1.00 20.07 99 MET C C 1
ATOM 8456 O O . MET C 1 99 ? 4.650 -7.314 -15.537 1.00 20.92 99 MET C O 1
ATOM 8470 N N . GLY C 1 100 ? 3.021 -6.390 -16.794 1.00 19.05 100 GLY C N 1
ATOM 8471 C CA . GLY C 1 100 ? 2.010 -6.489 -15.766 1.00 21.14 100 GLY C CA 1
ATOM 8472 C C . GLY C 1 100 ? 2.004 -5.284 -14.850 1.00 19.30 100 GLY C C 1
ATOM 8473 O O . GLY C 1 100 ? 2.890 -4.429 -14.912 1.00 17.24 100 GLY C O 1
ATOM 8477 N N . PRO C 1 101 ? 1.000 -5.217 -13.974 1.00 19.41 101 PRO C N 1
ATOM 8478 C CA . PRO C 1 101 ? 0.873 -4.095 -13.050 1.00 15.29 101 PRO C CA 1
ATOM 8479 C C . PRO C 1 101 ? 2.025 -4.069 -12.041 1.00 19.30 101 PRO C C 1
ATOM 8480 O O . PRO C 1 101 ? 2.659 -5.098 -11.782 1.00 17.98 101 PRO C O 1
ATOM 8491 N N . HIS C 1 102 ? 2.275 -2.889 -11.497 1.00 14.81 102 HIS C N 1
ATOM 8492 C CA . HIS C 1 102 ? 3.224 -2.682 -10.415 1.00 14.86 102 HIS C CA 1
ATOM 8493 C C . HIS C 1 102 ? 2.625 -1.599 -9.533 1.00 14.26 102 HIS C C 1
ATOM 8494 O O . HIS C 1 102 ? 1.867 -0.754 -10.018 1.00 13.69 102 HIS C O 1
ATOM 8508 N N . PHE C 1 103 ? 2.948 -1.604 -8.247 1.00 14.06 103 PHE C N 1
ATOM 8509 C CA . PHE C 1 103 ? 2.364 -0.607 -7.360 1.00 15.81 103 PHE C CA 1
ATOM 8510 C C . PHE C 1 103 ? 3.088 0.728 -7.434 1.00 11.78 103 PHE C C 1
ATOM 8511 O O . PHE C 1 103 ? 3.632 1.234 -6.445 1.00 13.13 103 PHE C O 1
ATOM 8528 N N . LEU C 1 104 ? 2.999 1.294 -8.637 1.00 14.15 104 LEU C N 1
ATOM 8529 C CA . LEU C 1 104 ? 3.555 2.574 -9.025 1.00 13.02 104 LEU C CA 1
ATOM 8530 C C . LEU C 1 104 ? 2.460 3.382 -9.714 1.00 13.67 104 LEU C C 1
ATOM 8531 O O . LEU C 1 104 ? 1.469 2.801 -10.144 1.00 15.99 104 LEU C O 1
ATOM 8547 N N . ASP C 1 105 ? 2.636 4.699 -9.835 1.00 11.39 105 ASP C N 1
ATOM 8548 C CA . ASP C 1 105 ? 1.730 5.512 -10.662 1.00 14.01 105 ASP C CA 1
ATOM 8549 C C . ASP C 1 105 ? 2.276 5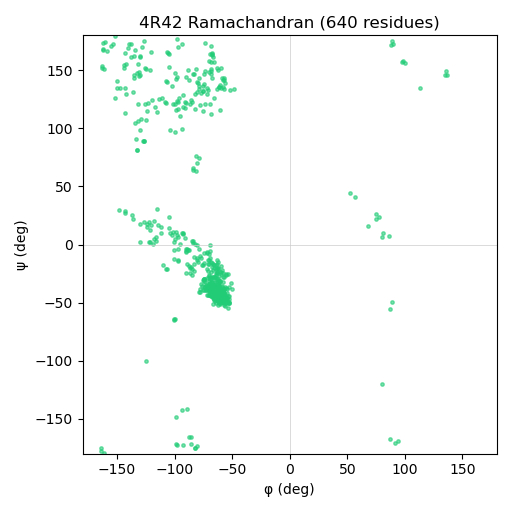.656 -12.091 1.00 12.94 105 ASP C C 1
ATOM 8550 O O . ASP C 1 105 ? 3.265 5.022 -12.449 1.00 14.48 105 ASP C O 1
ATOM 8559 N N . SER C 1 106 ? 1.631 6.488 -12.903 1.00 14.25 106 SER C N 1
ATOM 8560 C CA . SER C 1 106 ? 1.976 6.610 -14.318 1.00 14.75 106 SER C CA 1
ATOM 8561 C C . SER C 1 106 ? 3.330 7.284 -14.512 1.00 17.64 106 SER C C 1
ATOM 8562 O O . SER C 1 106 ? 3.900 7.255 -15.598 1.00 16.24 106 SER C O 1
ATOM 8570 N N . GLN C 1 107 ? 3.839 7.889 -13.449 1.00 14.80 107 GLN C N 1
ATOM 8571 C CA . GLN C 1 107 ? 5.133 8.550 -13.483 1.00 14.45 107 GLN C CA 1
ATOM 8572 C C . GLN C 1 107 ? 6.247 7.685 -12.880 1.00 10.08 107 GLN C C 1
ATOM 8573 O O . GLN C 1 107 ? 7.380 8.137 -12.709 1.00 13.48 107 GLN C O 1
ATOM 8587 N N . GLY C 1 108 ? 5.913 6.456 -12.512 1.00 13.33 108 GLY C N 1
ATOM 8588 C CA . GLY C 1 108 ? 6.873 5.576 -11.877 1.00 12.43 108 GLY C CA 1
ATOM 8589 C C . GLY C 1 108 ? 7.103 5.788 -10.386 1.00 15.34 108 GLY C C 1
ATOM 8590 O O . GLY C 1 108 ? 8.029 5.192 -9.822 1.00 15.36 108 GLY C O 1
ATOM 8594 N N . ASN C 1 109 ? 6.272 6.604 -9.735 1.00 13.53 109 ASN C N 1
ATOM 8595 C CA . ASN C 1 109 ? 6.347 6.785 -8.278 1.00 14.31 109 ASN C CA 1
ATOM 8596 C C . ASN C 1 109 ? 5.735 5.621 -7.520 1.00 9.20 109 ASN C C 1
ATOM 8597 O O . ASN C 1 109 ? 4.598 5.250 -7.777 1.00 14.17 109 ASN C O 1
ATOM 8608 N N . ALA C 1 110 ? 6.476 5.092 -6.552 1.00 12.97 110 ALA C N 1
ATOM 8609 C CA . ALA C 1 110 ? 5.948 4.090 -5.631 1.00 14.31 110 ALA C CA 1
ATOM 8610 C C . ALA C 1 110 ? 4.740 4.625 -4.889 1.00 15.44 110 ALA C C 1
ATOM 8611 O O . ALA C 1 110 ? 4.734 5.768 -4.414 1.00 13.28 110 ALA C O 1
ATOM 8618 N N . TRP C 1 111 ? 3.709 3.800 -4.790 1.00 13.91 111 TRP C N 1
ATOM 8619 C CA . TRP C 1 111 ? 2.557 4.139 -3.961 1.00 16.34 111 TRP C CA 1
ATOM 8620 C C . TRP C 1 111 ? 3.019 4.397 -2.526 1.00 15.01 111 TRP C C 1
ATOM 8621 O O . TRP C 1 111 ? 3.916 3.713 -2.026 1.00 15.09 111 TRP C O 1
ATOM 8642 N N . THR C 1 112 ? 2.414 5.388 -1.878 1.00 13.08 112 THR C N 1
ATOM 8643 C CA . THR C 1 112 ? 2.735 5.728 -0.488 1.00 14.60 112 THR C CA 1
ATOM 8644 C C . THR C 1 112 ? 1.453 5.947 0.302 1.00 14.77 112 THR C C 1
ATOM 8645 O O . THR C 1 112 ? 0.483 6.522 -0.217 1.00 14.11 112 THR C O 1
ATOM 8656 N N . ALA C 1 113 ? 1.445 5.523 1.566 1.00 13.40 113 ALA C N 1
ATOM 8657 C CA . ALA C 1 113 ? 0.277 5.713 2.408 1.00 11.94 113 ALA C CA 1
ATOM 8658 C C . ALA C 1 113 ? 0.059 7.196 2.745 1.00 17.47 113 ALA C C 1
ATOM 8659 O O . ALA C 1 113 ? -0.966 7.567 3.335 1.00 15.74 113 ALA C O 1
ATOM 8666 N N . SER C 1 114 ? 0.998 8.049 2.342 1.00 15.48 114 SER C N 1
ATOM 8667 C CA . SER C 1 114 ? 0.808 9.498 2.440 1.00 17.79 114 SER C CA 1
ATOM 8668 C C . SER C 1 114 ? -0.370 9.962 1.583 1.00 18.25 114 SER C C 1
ATOM 8669 O O . SER C 1 114 ? -0.855 11.087 1.729 1.00 14.83 114 SER C O 1
ATOM 8677 N N . TYR C 1 115 ? -0.817 9.096 0.682 1.00 12.73 115 TYR C N 1
ATOM 8678 C CA . TYR C 1 115 ? -1.982 9.371 -0.152 1.00 13.66 115 TYR C CA 1
ATOM 8679 C C . TYR C 1 115 ? -3.295 9.237 0.612 1.00 14.81 115 TYR C C 1
ATOM 8680 O O . TYR C 1 115 ? -4.342 9.690 0.145 1.00 19.52 115 TYR C O 1
ATOM 8698 N N . LEU C 1 116 ? -3.252 8.564 1.757 1.00 14.77 116 LEU C N 1
ATOM 8699 C CA . LEU C 1 116 ? -4.460 8.314 2.544 1.00 14.69 116 LEU C CA 1
ATOM 8700 C C . LEU C 1 116 ? -4.798 9.488 3.456 1.00 19.15 116 LEU C C 1
ATOM 8701 O O . LEU C 1 116 ? -3.916 10.196 3.948 1.00 18.79 116 LEU C O 1
ATOM 8717 N N . ASN C 1 117 ? -6.097 9.691 3.657 1.00 15.40 117 ASN C N 1
ATOM 8718 C CA . ASN C 1 117 ? -6.612 10.687 4.583 1.00 16.70 117 ASN C CA 1
ATOM 8719 C C . ASN C 1 117 ? -7.631 10.000 5.492 1.00 17.28 117 ASN C C 1
ATOM 8720 O O . ASN C 1 117 ? -8.716 9.637 5.048 1.00 15.39 117 ASN C O 1
ATOM 8731 N N . GLU C 1 118 ? -7.269 9.803 6.753 1.00 14.87 118 GLU C N 1
ATOM 8732 C CA . GLU C 1 118 ? -8.108 9.059 7.680 1.00 17.59 118 GLU C CA 1
ATOM 8733 C C . GLU C 1 118 ? -7.697 9.321 9.123 1.00 17.19 118 GLU C C 1
ATOM 8734 O O . GLU C 1 118 ? -6.540 9.656 9.388 1.00 15.02 118 GLU C O 1
ATOM 8746 N N . GLY C 1 119 ? -8.653 9.168 10.043 1.00 18.63 119 GLY C N 1
ATOM 8747 C CA . GLY C 1 119 ? -8.379 9.201 11.470 1.00 14.97 119 GLY C CA 1
ATOM 8748 C C . GLY C 1 119 ? -9.353 10.029 12.283 1.00 19.19 119 GLY C C 1
ATOM 8749 O O . GLY C 1 119 ? -9.855 11.052 11.826 1.00 20.28 119 GLY C O 1
ATOM 8753 N N . GLY C 1 120 ? -9.614 9.590 13.507 1.00 21.17 120 GLY C N 1
ATOM 8754 C CA . GLY C 1 120 ? -10.424 10.371 14.428 1.00 22.09 120 GLY C CA 1
ATOM 8755 C C . GLY C 1 120 ? -11.920 10.241 14.171 1.00 22.18 120 GLY C C 1
ATOM 8756 O O . GLY C 1 120 ? -12.473 9.149 14.217 1.00 32.45 120 GLY C O 1
ATOM 8760 N N . ASP C 1 121 ? -12.570 11.359 13.875 1.00 28.80 121 ASP C N 1
ATOM 8761 C CA . ASP C 1 121 ? -14.022 11.409 13.806 1.00 26.61 121 ASP C CA 1
ATOM 8762 C C . ASP C 1 121 ? -14.573 10.830 12.493 1.00 24.44 121 ASP C C 1
ATOM 8763 O O . ASP C 1 121 ? -13.988 11.014 11.427 1.00 19.43 121 ASP C O 1
ATOM 8772 N N . VAL C 1 122 ? -15.708 10.145 12.580 1.00 21.89 122 VAL C N 1
ATOM 8773 C CA . VAL C 1 122 ? -16.329 9.539 11.399 1.00 23.65 122 VAL C CA 1
ATOM 8774 C C . VAL C 1 122 ? -16.640 10.587 10.328 1.00 20.85 122 VAL C C 1
ATOM 8775 O O . VAL C 1 122 ? -16.587 10.295 9.123 1.00 19.29 122 VAL C O 1
ATOM 8788 N N . VAL C 1 123 ? -16.957 11.806 10.759 1.00 18.24 123 VAL C N 1
ATOM 8789 C CA . VAL C 1 123 ? -17.222 12.897 9.822 1.00 19.65 123 VAL C CA 1
ATOM 8790 C C . VAL C 1 123 ? -15.975 13.247 9.003 1.00 19.45 123 VAL C C 1
ATOM 8791 O O . VAL C 1 123 ? -16.064 13.476 7.794 1.00 18.53 123 VAL C O 1
ATOM 8804 N N . ARG C 1 124 ? -14.820 13.300 9.660 1.00 17.08 124 ARG C N 1
ATOM 8805 C CA . ARG C 1 124 ? -13.561 13.495 8.955 1.00 15.33 124 ARG C CA 1
ATOM 8806 C C . ARG C 1 124 ? -13.362 12.388 7.932 1.00 16.20 124 ARG C C 1
ATOM 8807 O O . ARG C 1 124 ? -13.023 12.663 6.782 1.00 15.88 124 ARG C O 1
ATOM 8828 N N . ASP C 1 125 ? -13.557 11.138 8.357 1.00 16.17 125 ASP C N 1
ATOM 8829 C CA . ASP C 1 125 ? -13.374 9.994 7.464 1.00 15.18 125 ASP C CA 1
ATOM 8830 C C . ASP C 1 125 ? -14.319 10.041 6.259 1.00 17.62 125 ASP C C 1
ATOM 8831 O O . ASP C 1 125 ? -13.901 9.819 5.119 1.00 16.21 125 ASP C O 1
ATOM 8840 N N . LEU C 1 126 ? -15.585 10.363 6.490 1.00 17.51 126 LEU C N 1
ATOM 8841 C CA . LEU C 1 126 ? -16.548 10.370 5.394 1.00 15.45 126 LEU C CA 1
ATOM 8842 C C . LEU C 1 126 ? -16.263 11.519 4.425 1.00 17.29 126 LEU C C 1
ATOM 8843 O O . LEU C 1 126 ? -16.399 11.363 3.209 1.00 18.54 126 LEU C O 1
ATOM 8859 N N . ARG C 1 127 ? -15.826 12.658 4.949 1.00 16.58 127 ARG C N 1
ATOM 8860 C CA . ARG C 1 127 ? -15.505 13.786 4.085 1.00 15.96 127 ARG C CA 1
ATOM 8861 C C . ARG C 1 127 ? -14.257 13.480 3.264 1.00 18.42 127 ARG C C 1
ATOM 8862 O O . ARG C 1 127 ? -14.186 13.830 2.085 1.00 15.00 127 ARG C O 1
ATOM 8883 N N . ALA C 1 128 ? -13.290 12.796 3.877 1.00 17.16 128 ALA C N 1
ATOM 8884 C CA . ALA C 1 128 ? -12.095 12.324 3.164 1.00 16.57 128 ALA C CA 1
ATOM 8885 C C . ALA C 1 128 ? -12.472 11.339 2.061 1.00 17.26 128 ALA C C 1
ATOM 8886 O O . ALA C 1 128 ? -11.854 11.303 0.995 1.00 13.35 128 ALA C O 1
ATOM 8893 N N . ASN C 1 129 ? -13.501 10.539 2.301 1.00 15.18 129 ASN C N 1
ATOM 8894 C CA . ASN C 1 129 ? -13.866 9.534 1.320 1.00 17.29 129 ASN C CA 1
ATOM 8895 C C . ASN C 1 129 ? -14.585 10.191 0.143 1.00 19.00 129 ASN C C 1
ATOM 8896 O O . ASN C 1 129 ? -14.347 9.821 -1.000 1.00 19.56 129 ASN C O 1
ATOM 8907 N N . ILE C 1 130 ? -15.440 11.177 0.409 1.00 18.38 130 ILE C N 1
ATOM 8908 C CA . ILE C 1 130 ? -16.040 11.948 -0.680 1.00 14.32 130 ILE C CA 1
ATOM 8909 C C . ILE C 1 130 ? -14.943 12.601 -1.542 1.00 17.33 130 ILE C C 1
ATOM 8910 O O . ILE C 1 130 ? -15.045 12.611 -2.768 1.00 17.61 130 ILE C O 1
ATOM 8926 N N . ALA C 1 131 ? -13.885 13.111 -0.914 1.00 16.92 131 ALA C N 1
ATOM 8927 C CA . ALA C 1 131 ? -12.772 13.702 -1.658 1.00 18.90 131 ALA C CA 1
ATOM 8928 C C . ALA C 1 131 ? -11.994 12.656 -2.463 1.00 19.79 131 ALA C C 1
ATOM 8929 O O . ALA C 1 131 ? -11.594 12.906 -3.592 1.00 15.71 131 ALA C O 1
ATOM 8936 N N . ALA C 1 132 ? -11.765 11.486 -1.880 1.00 16.50 132 ALA C N 1
ATOM 8937 C CA . ALA C 1 132 ? -10.987 10.462 -2.571 1.00 17.46 132 ALA C CA 1
ATOM 8938 C C . ALA C 1 132 ? -11.734 10.029 -3.818 1.00 14.95 132 ALA C C 1
ATOM 8939 O O . ALA C 1 132 ? -11.138 9.877 -4.891 1.00 14.21 132 ALA C O 1
ATOM 8946 N N . GLU C 1 133 ? -13.044 9.851 -3.667 1.00 16.90 133 GLU C N 1
ATOM 8947 C CA . GLU C 1 133 ? -13.889 9.427 -4.778 1.00 17.33 133 GLU C CA 1
ATOM 8948 C C . GLU C 1 133 ? -13.860 10.468 -5.888 1.00 15.77 133 GLU C C 1
ATOM 8949 O O . GLU C 1 133 ? -13.905 10.106 -7.051 1.00 17.18 133 GLU C O 1
ATOM 8961 N N . ALA C 1 134 ? -13.833 11.756 -5.528 1.00 15.96 134 ALA C N 1
ATOM 8962 C CA . ALA C 1 134 ? -13.812 12.817 -6.536 1.00 14.59 134 ALA C CA 1
ATOM 8963 C C . ALA C 1 134 ? -12.522 12.729 -7.344 1.00 16.25 134 ALA C C 1
ATOM 8964 O O . ALA C 1 134 ? -12.534 12.867 -8.572 1.00 19.59 134 ALA C O 1
ATOM 8971 N N . GLY C 1 135 ? -11.408 12.495 -6.650 1.00 19.70 135 GLY C N 1
ATOM 8972 C CA . GLY C 1 135 ? -10.120 12.312 -7.301 1.00 15.19 135 GLY C CA 1
ATOM 8973 C C . GLY C 1 135 ? -10.099 11.078 -8.186 1.00 17.15 135 GLY C C 1
ATOM 8974 O O . GLY C 1 135 ? -9.600 11.110 -9.312 1.00 17.10 135 GLY C O 1
ATOM 8978 N N . ALA C 1 136 ? -10.650 9.983 -7.674 1.00 15.05 136 ALA C N 1
ATOM 8979 C CA . ALA C 1 136 ? -10.728 8.739 -8.436 1.00 14.48 136 ALA C CA 1
ATOM 8980 C C . ALA C 1 136 ? -11.526 8.936 -9.729 1.00 15.68 136 ALA C C 1
ATOM 8981 O O . ALA C 1 136 ? -11.100 8.514 -10.808 1.00 17.55 136 ALA C O 1
ATOM 8988 N N . ARG C 1 137 ? -12.684 9.582 -9.610 1.00 16.24 137 ARG C N 1
ATOM 8989 C CA . ARG C 1 137 ? -13.525 9.842 -10.771 1.00 17.37 137 ARG C CA 1
ATOM 8990 C C . ARG C 1 137 ? -12.771 10.700 -11.778 1.00 19.94 137 ARG C C 1
ATOM 8991 O O . ARG C 1 137 ? -12.796 10.441 -12.991 1.00 19.28 137 ARG C O 1
ATOM 9012 N N . GLN C 1 138 ? -12.103 11.731 -11.273 1.00 18.34 138 GLN C N 1
ATOM 9013 C CA . GLN C 1 138 ? -11.387 12.661 -12.137 1.00 18.08 138 GLN C CA 1
ATOM 9014 C C . GLN C 1 138 ? -10.331 11.951 -12.971 1.00 16.05 138 GLN C C 1
ATOM 9015 O O . GLN C 1 138 ? -10.234 12.176 -14.172 1.00 17.90 138 GLN C O 1
ATOM 9029 N N . THR C 1 139 ? -9.559 11.082 -12.328 1.00 18.58 139 THR C N 1
ATOM 9030 C CA . THR C 1 139 ? -8.494 10.362 -13.015 1.00 16.91 139 THR C CA 1
ATOM 9031 C C . THR C 1 139 ? -9.089 9.422 -14.061 1.00 19.07 139 THR C C 1
ATOM 9032 O O . THR C 1 139 ? -8.575 9.334 -15.179 1.00 16.04 139 THR C O 1
ATOM 9043 N N . TYR C 1 140 ? -10.166 8.717 -13.712 1.00 16.71 140 TYR C N 1
ATOM 9044 C CA . TYR C 1 140 ? -10.839 7.857 -14.694 1.00 20.79 140 TYR C CA 1
ATOM 9045 C C . TYR C 1 140 ? -11.301 8.665 -15.902 1.00 16.59 140 TYR C C 1
ATOM 9046 O O . TYR C 1 140 ? -11.212 8.194 -17.035 1.00 20.17 140 TYR C O 1
ATOM 9064 N N . GLU C 1 141 ? -11.788 9.879 -15.676 1.00 20.43 141 GLU C N 1
ATOM 9065 C CA . GLU C 1 141 ? -12.230 10.697 -16.799 1.00 22.49 141 GLU C CA 1
ATOM 9066 C C . GLU C 1 141 ? -11.045 10.998 -17.733 1.00 22.86 141 GLU C C 1
ATOM 9067 O O . GLU C 1 141 ? -11.174 10.906 -18.964 1.00 21.94 141 GLU C O 1
ATOM 9079 N N . GLU C 1 142 ? -9.895 11.355 -17.169 1.00 19.10 142 GLU C N 1
ATOM 9080 C CA . GLU C 1 142 ? -8.730 11.633 -18.006 1.00 20.07 142 GLU C CA 1
ATOM 9081 C C . GLU C 1 142 ? -8.290 10.370 -18.760 1.00 21.10 142 GLU C C 1
ATOM 9082 O O . GLU C 1 142 ? -7.911 10.444 -19.922 1.00 25.44 142 GLU C O 1
ATOM 9094 N N . LEU C 1 143 ? -8.340 9.212 -18.109 1.00 18.66 143 LEU C N 1
ATOM 9095 C CA . LEU C 1 143 ? -7.965 7.962 -18.774 1.00 19.56 143 LEU C CA 1
ATOM 9096 C C . LEU C 1 143 ? -8.948 7.573 -19.887 1.00 22.68 143 LEU C C 1
ATOM 9097 O O . LEU C 1 143 ? -8.545 7.080 -20.936 1.00 24.23 143 LEU C O 1
ATOM 9113 N N . ILE C 1 144 ? -10.234 7.790 -19.649 1.00 21.77 144 ILE C N 1
ATOM 9114 C CA . ILE C 1 144 ? -11.251 7.603 -20.677 1.00 23.73 144 ILE C CA 1
ATOM 9115 C C . ILE C 1 144 ? -10.980 8.491 -21.896 1.00 24.32 144 ILE C C 1
ATOM 9116 O O . ILE C 1 144 ? -11.113 8.042 -23.031 1.00 25.66 144 ILE C O 1
ATOM 9132 N N . LYS C 1 145 ? -10.577 9.738 -21.667 1.00 26.82 145 LYS C N 1
ATOM 9133 C CA . LYS C 1 145 ? -10.267 10.652 -22.763 1.00 31.21 145 LYS C CA 1
ATOM 9134 C C . LYS C 1 145 ? -9.093 10.125 -23.583 1.00 27.76 145 LYS C C 1
ATOM 9135 O O . LYS C 1 145 ? -9.024 10.322 -24.798 1.00 29.58 145 LYS C O 1
ATOM 9154 N N . LEU C 1 146 ? -8.192 9.427 -22.902 1.00 23.07 146 LEU C N 1
ATOM 9155 C CA . LEU C 1 146 ? -6.959 8.927 -23.498 1.00 26.05 146 LEU C CA 1
ATOM 9156 C C . LEU C 1 146 ? -7.051 7.468 -23.949 1.00 26.71 146 LEU C C 1
ATOM 9157 O O . LEU C 1 146 ? -6.054 6.892 -24.376 1.00 25.68 146 LEU C O 1
ATOM 9173 N N . SER C 1 147 ? -8.236 6.867 -23.887 1.00 26.95 147 SER C N 1
ATOM 9174 C CA . SER C 1 147 ? -8.303 5.411 -23.989 1.00 31.21 147 SER C CA 1
ATOM 9175 C C . SER C 1 147 ? -8.062 4.909 -25.422 1.00 28.25 147 SER C C 1
ATOM 9176 O O . SER C 1 147 ? -8.382 5.592 -26.400 1.00 30.22 147 SER C O 1
ATOM 9184 N N . PRO C 1 148 ? -7.477 3.707 -25.541 1.00 24.16 148 PRO C N 1
ATOM 9185 C CA . PRO C 1 148 ? -6.975 3.161 -26.806 1.00 25.72 148 PRO C CA 1
ATOM 9186 C C . PRO C 1 148 ? -8.005 2.414 -27.649 1.00 27.26 148 PRO C C 1
ATOM 9187 O O . PRO C 1 148 ? -7.790 2.239 -28.845 1.00 29.01 148 PRO C O 1
ATOM 9198 N N . ASP C 1 149 ? -9.092 1.961 -27.036 1.00 32.83 149 ASP C N 1
ATOM 9199 C CA . ASP C 1 149 ? -10.098 1.182 -27.752 1.00 34.04 149 ASP C CA 1
ATOM 9200 C C . ASP C 1 149 ? -11.395 1.166 -26.960 1.00 33.32 149 ASP C C 1
ATOM 9201 O O . ASP C 1 149 ? -11.444 1.645 -25.835 1.00 32.62 149 ASP C O 1
ATOM 9210 N N . GLU C 1 150 ? -12.442 0.608 -27.554 1.00 32.91 150 GLU C N 1
ATOM 9211 C CA . GLU C 1 150 ? -13.783 0.702 -26.989 1.00 32.34 150 GLU C CA 1
ATOM 9212 C C . GLU C 1 150 ? -13.958 -0.203 -25.768 1.00 30.53 150 GLU C C 1
ATOM 9213 O O . GLU C 1 150 ? -14.589 0.185 -24.788 1.00 29.86 150 GLU C O 1
ATOM 9225 N N . GLY C 1 151 ? -13.386 -1.401 -25.823 1.00 31.03 151 GLY C N 1
ATOM 9226 C CA . GLY C 1 151 ? -13.487 -2.337 -24.716 1.00 32.51 151 GLY C CA 1
ATOM 9227 C C . GLY C 1 151 ? -12.878 -1.790 -23.428 1.00 31.13 151 GLY C C 1
ATOM 9228 O O . GLY C 1 151 ? -13.455 -1.903 -22.342 1.00 31.26 151 GLY C O 1
ATOM 9232 N N . THR C 1 152 ? -11.703 -1.192 -23.557 1.00 28.23 152 THR C N 1
ATOM 9233 C CA . THR C 1 152 ? -11.004 -0.582 -22.431 1.00 23.57 152 THR C CA 1
ATOM 9234 C C . THR C 1 152 ? -11.801 0.594 -21.896 1.00 23.28 152 THR C C 1
ATOM 9235 O O . THR C 1 152 ? -12.026 0.722 -20.695 1.00 25.76 152 THR C O 1
ATOM 9246 N N . LYS C 1 153 ? -12.231 1.455 -22.803 1.00 28.46 153 LYS C N 1
ATOM 9247 C CA . LYS C 1 153 ? -13.050 2.603 -22.442 1.00 25.45 153 LYS C CA 1
ATOM 9248 C C . LYS C 1 153 ? -14.298 2.204 -21.661 1.00 25.44 153 LYS C C 1
ATOM 9249 O O . LYS C 1 153 ? -14.627 2.820 -20.650 1.00 26.67 153 LYS C O 1
ATOM 9268 N N . GLN C 1 154 ? -14.999 1.177 -22.124 1.00 27.28 154 GLN C N 1
ATOM 9269 C CA . GLN C 1 154 ? -16.241 0.770 -21.472 1.00 32.35 154 GLN C CA 1
ATOM 9270 C C . GLN C 1 154 ? -15.990 0.313 -20.042 1.00 30.18 154 GLN C C 1
ATOM 9271 O O . GLN C 1 154 ? -16.774 0.614 -19.140 1.00 28.37 154 GLN C O 1
ATOM 9285 N N . THR C 1 155 ? -14.889 -0.400 -19.830 1.00 27.93 155 THR C N 1
ATOM 9286 C CA . THR C 1 155 ? -14.505 -0.802 -18.487 1.00 27.01 155 THR C CA 1
ATOM 9287 C C . THR C 1 155 ? -14.244 0.425 -17.605 1.00 23.95 155 THR C C 1
ATOM 9288 O O . THR C 1 155 ? -14.710 0.489 -16.471 1.00 22.44 155 THR C O 1
ATOM 9299 N N . LEU C 1 156 ? -13.494 1.397 -18.115 1.00 26.98 156 LEU C N 1
ATOM 9300 C CA . LEU C 1 156 ? -13.181 2.596 -17.337 1.00 20.93 156 LEU C CA 1
ATOM 9301 C C . LEU C 1 156 ? -14.444 3.408 -17.033 1.00 20.65 156 LEU C C 1
ATOM 9302 O O . LEU C 1 156 ? -14.575 4.017 -15.963 1.00 22.12 156 LEU C O 1
ATOM 9318 N N . VAL C 1 157 ? -15.369 3.428 -17.980 1.00 22.12 157 VAL C N 1
ATOM 9319 C CA . VAL C 1 157 ? -16.646 4.097 -17.763 1.00 20.96 157 VAL C CA 1
ATOM 9320 C C . VAL C 1 157 ? -17.382 3.429 -16.607 1.00 22.71 157 VAL C C 1
ATOM 9321 O O . VAL C 1 157 ? -17.953 4.107 -15.751 1.00 21.01 157 VAL C O 1
ATOM 9334 N N . HIS C 1 158 ? -17.342 2.100 -16.566 1.00 28.96 158 HIS C N 1
ATOM 9335 C CA . HIS C 1 158 ? -17.994 1.358 -15.496 1.00 25.94 158 HIS C CA 1
ATOM 9336 C C . HIS C 1 158 ? -17.361 1.696 -14.152 1.00 26.40 158 HIS C C 1
ATOM 9337 O O . HIS C 1 158 ? -18.061 1.956 -13.177 1.00 25.55 158 HIS C O 1
ATOM 9351 N N . LEU C 1 159 ? -16.034 1.699 -14.103 1.00 24.34 159 LEU C N 1
ATOM 9352 C CA . LEU C 1 159 ? -15.338 1.968 -12.856 1.00 22.01 159 LEU C CA 1
ATOM 9353 C C . LEU C 1 159 ? -15.657 3.386 -12.378 1.00 24.27 159 LEU C C 1
ATOM 9354 O O . LEU C 1 159 ? -15.989 3.585 -11.208 1.00 23.78 159 LEU C O 1
ATOM 9370 N N . LEU C 1 160 ? -15.590 4.359 -13.285 1.00 22.86 160 LEU C N 1
ATOM 9371 C CA . LEU C 1 160 ? -15.994 5.736 -12.983 1.00 19.06 160 LEU C CA 1
ATOM 9372 C C . LEU C 1 160 ? -17.412 5.813 -12.422 1.00 23.78 160 LEU C C 1
ATOM 9373 O O . LEU C 1 160 ? -17.670 6.543 -11.463 1.00 22.17 160 LEU C O 1
ATOM 9389 N N . THR C 1 161 ? -18.330 5.079 -13.045 1.00 24.00 161 THR C N 1
ATOM 9390 C CA . THR C 1 161 ? -19.723 5.070 -12.622 1.00 19.81 161 THR C CA 1
ATOM 9391 C C . THR C 1 161 ? -19.849 4.630 -11.167 1.00 23.76 161 THR C C 1
ATOM 9392 O O . THR C 1 161 ? -20.644 5.194 -10.405 1.00 25.06 161 THR C O 1
ATOM 9403 N N . ARG C 1 162 ? -19.064 3.626 -10.789 1.00 24.28 162 ARG C N 1
ATOM 9404 C CA . ARG C 1 162 ? -19.117 3.084 -9.440 1.00 23.32 162 ARG C CA 1
ATOM 9405 C C . ARG C 1 162 ? -18.560 4.070 -8.416 1.00 20.36 162 ARG C C 1
ATOM 9406 O O . ARG C 1 162 ? -18.970 4.050 -7.261 1.00 22.91 162 ARG C O 1
ATOM 9427 N N . GLU C 1 163 ? -17.635 4.930 -8.822 1.00 23.27 163 GLU C N 1
ATOM 9428 C CA . GLU C 1 163 ? -17.142 5.942 -7.898 1.00 20.96 163 GLU C CA 1
ATOM 9429 C C . GLU C 1 163 ? -18.220 7.019 -7.668 1.00 19.97 163 GLU C C 1
ATOM 9430 O O . GLU C 1 163 ? -18.268 7.629 -6.602 1.00 18.55 163 GLU C O 1
ATOM 9442 N N . ILE C 1 164 ? -19.084 7.253 -8.653 1.00 21.40 164 ILE C N 1
ATOM 9443 C CA . ILE C 1 164 ? -20.217 8.157 -8.454 1.00 21.38 164 ILE C CA 1
ATOM 9444 C C . ILE C 1 164 ? -21.179 7.519 -7.450 1.00 23.36 164 ILE C C 1
ATOM 9445 O O . ILE C 1 164 ? -21.729 8.203 -6.586 1.00 24.11 164 ILE C O 1
ATOM 9461 N N . SER C 1 165 ? -21.386 6.210 -7.575 1.00 19.45 165 SER C N 1
ATOM 9462 C CA A SER C 1 165 ? -22.243 5.483 -6.644 0.51 23.35 165 SER C CA 1
ATOM 9463 C CA B SER C 1 165 ? -22.238 5.474 -6.643 0.49 23.27 165 SER C CA 1
ATOM 9464 C C . SER C 1 165 ? -21.692 5.565 -5.225 1.00 18.72 165 SER C C 1
ATOM 9465 O O . SER C 1 165 ? -22.430 5.807 -4.278 1.00 19.40 165 SER C O 1
ATOM 9480 N N . HIS C 1 166 ? -20.388 5.367 -5.082 1.00 18.61 166 HIS C N 1
ATOM 9481 C CA . HIS C 1 166 ? -19.763 5.422 -3.769 1.00 18.41 166 HIS C CA 1
ATOM 9482 C C . HIS C 1 166 ? -19.882 6.808 -3.154 1.00 16.69 166 HIS C C 1
ATOM 9483 O O . HIS C 1 166 ? -20.139 6.936 -1.956 1.00 17.92 166 HIS C O 1
ATOM 9497 N N . THR C 1 167 ? -19.703 7.838 -3.978 1.00 18.31 167 THR C N 1
ATOM 9498 C CA . THR C 1 167 ? -19.883 9.220 -3.533 1.00 23.93 167 THR C CA 1
ATOM 9499 C C . THR C 1 167 ? -21.249 9.397 -2.879 1.00 21.02 167 THR C C 1
ATOM 9500 O O . THR C 1 167 ? -21.361 9.919 -1.773 1.00 23.32 167 THR C O 1
ATOM 9511 N N . GLN C 1 168 ? -22.283 8.944 -3.571 1.00 20.26 168 GLN C N 1
ATOM 9512 C CA . GLN C 1 168 ? -23.636 9.011 -3.048 1.00 19.74 168 GLN C CA 1
ATOM 9513 C C . GLN C 1 168 ? -23.764 8.273 -1.722 1.00 19.77 168 GLN C C 1
ATOM 9514 O O . GLN C 1 168 ? -24.426 8.757 -0.799 1.00 20.84 168 GLN C O 1
ATOM 9528 N N . MET C 1 169 ? -23.144 7.101 -1.627 1.00 21.30 169 MET C N 1
ATOM 9529 C CA . MET C 1 169 ? -23.204 6.310 -0.397 1.00 24.19 169 MET C CA 1
ATOM 9530 C C . MET C 1 169 ? -22.590 7.077 0.778 1.00 24.64 169 MET C C 1
ATOM 9531 O O . MET C 1 169 ? -23.165 7.118 1.863 1.00 23.76 169 MET C O 1
ATOM 9545 N N . PHE C 1 170 ? -21.431 7.691 0.561 1.00 20.69 170 PHE C N 1
ATOM 9546 C CA . PHE C 1 170 ? -20.777 8.468 1.616 1.00 17.69 170 PHE C CA 1
ATOM 9547 C C . PHE C 1 170 ? -21.592 9.709 1.971 1.00 21.14 170 PHE C C 1
ATOM 9548 O O . PHE C 1 170 ? -21.684 10.089 3.136 1.00 22.28 170 PHE C O 1
ATOM 9565 N N . MET C 1 171 ? -22.181 10.340 0.965 1.00 18.43 171 MET C N 1
ATOM 9566 C CA . MET C 1 171 ? -23.050 11.486 1.193 1.00 19.97 171 MET C CA 1
ATOM 9567 C C . MET C 1 171 ? -24.282 11.101 2.013 1.00 24.03 171 MET C C 1
ATOM 9568 O O . MET C 1 171 ? -24.695 11.851 2.890 1.00 22.31 171 MET C O 1
ATOM 9582 N N . LYS C 1 172 ? -24.871 9.942 1.724 1.00 25.84 172 LYS C N 1
ATOM 9583 C CA . LYS C 1 172 ? -26.034 9.483 2.483 1.00 25.48 172 LYS C CA 1
ATOM 9584 C C . LYS C 1 172 ? -25.651 9.146 3.924 1.00 26.08 172 LYS C C 1
ATOM 9585 O O . LYS C 1 172 ? -26.393 9.464 4.845 1.00 28.15 172 LYS C O 1
ATOM 9604 N N . ALA C 1 173 ? -24.495 8.513 4.122 1.00 24.82 173 ALA C N 1
ATOM 9605 C CA . ALA C 1 173 ? -23.988 8.275 5.474 1.00 26.11 173 ALA C CA 1
ATOM 9606 C C . ALA C 1 173 ? -23.805 9.580 6.254 1.00 23.69 173 ALA C C 1
ATOM 9607 O O . ALA C 1 173 ? -24.191 9.675 7.417 1.00 25.46 173 ALA C O 1
ATOM 9614 N N . LEU C 1 174 ? -23.207 10.579 5.621 1.00 21.86 174 LEU C N 1
ATOM 9615 C CA . LEU C 1 174 ? -22.983 11.861 6.288 1.00 25.62 174 LEU C CA 1
ATOM 9616 C C . LEU C 1 174 ? -24.302 12.511 6.615 1.00 26.13 174 LEU C C 1
ATOM 9617 O O . LEU C 1 174 ? -24.503 13.027 7.713 1.00 30.53 174 LEU C O 1
ATOM 9633 N N . ASP C 1 175 ? -25.205 12.491 5.649 1.00 25.50 175 ASP C N 1
ATOM 9634 C CA . ASP C 1 175 ? -26.509 13.096 5.852 1.00 28.24 175 ASP C CA 1
ATOM 9635 C C . ASP C 1 175 ? -27.250 12.376 6.977 1.00 29.95 175 ASP C C 1
ATOM 9636 O O . ASP C 1 175 ? -28.011 12.996 7.729 1.00 32.69 175 ASP C O 1
ATOM 9645 N N . SER C 1 176 ? -27.006 11.075 7.112 1.00 30.79 176 SER C N 1
ATOM 9646 C CA . SER C 1 176 ? -27.634 10.292 8.176 1.00 31.67 176 SER C CA 1
ATOM 9647 C C . SER C 1 176 ? -27.197 10.792 9.554 1.00 32.93 176 SER C C 1
ATOM 9648 O O . SER C 1 176 ? -27.876 10.553 10.555 1.00 34.37 176 SER C O 1
ATOM 9656 N N . LEU C 1 177 ? -26.072 11.501 9.594 1.00 30.81 177 LEU C N 1
ATOM 9657 C CA . LEU C 1 177 ? -25.566 12.097 10.824 1.00 30.04 177 LEU C CA 1
ATOM 9658 C C . LEU C 1 177 ? -25.885 13.594 10.901 1.00 33.70 177 LEU C C 1
ATOM 9659 O O . LEU C 1 177 ? -25.587 14.240 11.897 1.00 35.24 177 LEU C O 1
ATOM 9675 N N . GLY C 1 178 ? -26.464 14.151 9.842 1.00 33.10 178 GLY C N 1
ATOM 9676 C CA . GLY C 1 178 ? -26.770 15.572 9.809 1.00 36.64 178 GLY C CA 1
ATOM 9677 C C . GLY C 1 178 ? -25.549 16.438 9.542 1.00 36.51 178 GLY C C 1
ATOM 9678 O O . GLY C 1 178 ? -25.534 17.621 9.882 1.00 40.81 178 GLY C O 1
ATOM 9682 N N . LYS C 1 179 ? -24.535 15.855 8.914 1.00 23.38 179 LYS C N 1
ATOM 9683 C CA . LYS C 1 179 ? -23.248 16.527 8.735 1.00 25.50 179 LYS C CA 1
ATOM 9684 C C . LYS C 1 179 ? -22.828 16.656 7.278 1.00 29.94 179 LYS C C 1
ATOM 9685 O O . LYS C 1 179 ? -21.649 16.874 6.991 1.00 29.11 179 LYS C O 1
ATOM 9704 N N . LEU C 1 180 ? -23.774 16.529 6.353 1.00 30.36 180 LEU C N 1
ATOM 9705 C CA . LEU C 1 180 ? -23.431 16.669 4.942 1.00 29.84 180 LEU C CA 1
ATOM 9706 C C . LEU C 1 180 ? -23.270 18.138 4.580 1.00 31.38 180 LEU C C 1
ATOM 9707 O O . LEU C 1 180 ? -22.355 18.505 3.843 1.00 31.52 180 LEU C O 1
ATOM 9723 N N . THR C 1 181 ? -24.157 18.973 5.113 1.00 24.65 181 THR C N 1
ATOM 9724 C CA . THR C 1 181 ? -24.143 20.403 4.812 1.00 25.33 181 THR C CA 1
ATOM 9725 C C . THR C 1 181 ? -23.888 21.253 6.065 1.00 22.91 181 THR C C 1
ATOM 9726 O O . THR C 1 181 ? -23.934 22.478 6.001 1.00 27.45 181 THR C O 1
ATOM 9737 N N . ASP C 1 182 ? -23.628 20.604 7.198 1.00 25.07 182 ASP C N 1
ATOM 9738 C CA . ASP C 1 182 ? -23.268 21.310 8.427 1.00 25.94 182 ASP C CA 1
ATOM 9739 C C . ASP C 1 182 ? -21.759 21.273 8.574 1.00 23.50 182 ASP C C 1
ATOM 9740 O O . ASP C 1 182 ? -21.186 20.196 8.725 1.00 25.21 182 ASP C O 1
ATOM 9749 N N . PRO C 1 183 ? -21.097 22.443 8.518 1.00 19.32 183 PRO C N 1
ATOM 9750 C CA . PRO C 1 183 ? -19.627 22.400 8.576 1.00 20.24 183 PRO C CA 1
ATOM 9751 C C . PRO C 1 183 ? -19.060 21.904 9.903 1.00 22.99 183 PRO C C 1
ATOM 9752 O O . PRO C 1 183 ? -17.965 21.324 9.921 1.00 21.14 183 PRO C O 1
ATOM 9763 N N . PHE C 1 184 ? -19.793 22.112 10.992 1.00 23.24 184 PHE C N 1
ATOM 9764 C CA . PHE C 1 184 ? -19.264 21.852 12.320 1.00 23.25 184 PHE C CA 1
ATOM 9765 C C . PHE C 1 184 ? -19.292 20.381 12.687 1.00 23.45 184 PHE C C 1
ATOM 9766 O O . PHE C 1 184 ? -20.260 19.682 12.418 1.00 22.61 184 PHE C O 1
ATOM 9783 N N . PHE C 1 185 ? -18.216 19.932 13.321 1.00 20.59 185 PHE C N 1
ATOM 9784 C CA . PHE C 1 185 ? -18.199 18.640 13.986 1.00 23.73 185 PHE C CA 1
ATOM 9785 C C . PHE C 1 185 ? -17.129 18.702 15.067 1.00 25.97 185 PHE C C 1
ATOM 9786 O O . PHE C 1 185 ? -16.403 19.694 15.168 1.00 22.26 185 PHE C O 1
ATOM 9803 N N . GLY C 1 186 ? -17.082 17.683 15.918 1.00 21.62 186 GLY C N 1
ATOM 9804 C CA . GLY C 1 186 ? -16.062 17.609 16.951 1.00 23.60 186 GLY C CA 1
ATOM 9805 C C . GLY C 1 186 ? -16.547 18.188 18.263 1.00 24.14 186 GLY C C 1
ATOM 9806 O O . GLY C 1 186 ? -17.740 18.467 18.426 1.00 24.66 186 GLY C O 1
ATOM 9810 N N . ASN C 1 187 ? -15.619 18.375 19.194 1.00 25.65 187 ASN C N 1
ATOM 9811 C CA . ASN C 1 187 ? -15.954 18.710 20.575 1.00 27.11 187 ASN C CA 1
ATOM 9812 C C . ASN C 1 187 ? -15.373 20.043 21.058 1.00 31.82 187 ASN C C 1
ATOM 9813 O O . ASN C 1 187 ? -15.303 20.290 22.265 1.00 33.72 187 ASN C O 1
ATOM 9824 N N . VAL C 1 188 ? -14.954 20.890 20.121 1.00 25.20 188 VAL C N 1
ATOM 9825 C CA . VAL C 1 188 ? -14.440 22.220 20.449 1.00 25.81 188 VAL C CA 1
ATOM 9826 C C . VAL C 1 188 ? -15.393 23.272 19.901 1.00 29.05 188 VAL C C 1
ATOM 9827 O O . VAL C 1 188 ? -15.709 23.271 18.714 1.00 23.91 188 VAL C O 1
ATOM 9840 N N . GLN C 1 189 ? -15.859 24.163 20.772 1.00 31.06 189 GLN C N 1
ATOM 9841 C CA . GLN C 1 189 ? -16.769 25.220 20.357 1.00 33.38 189 GLN C CA 1
ATOM 9842 C C . GLN C 1 189 ? -15.995 26.349 19.663 1.00 27.49 189 GLN C C 1
ATOM 9843 O O . GLN C 1 189 ? -14.930 26.749 20.124 1.00 29.20 189 GLN C O 1
ATOM 9857 N N . PRO C 1 190 ? -16.527 26.860 18.543 1.00 27.96 190 PRO C N 1
ATOM 9858 C CA . PRO C 1 190 ? -15.848 27.937 17.809 1.00 28.74 190 PRO C CA 1
ATOM 9859 C C . PRO C 1 190 ? -15.836 29.262 18.570 1.00 29.56 190 PRO C C 1
ATOM 9860 O O . PRO C 1 190 ? -16.764 29.539 19.340 1.00 32.02 190 PRO C O 1
ATOM 9871 N N . ASP C 1 191 ? -14.804 30.072 18.357 1.00 25.80 191 ASP C N 1
ATOM 9872 C CA . ASP C 1 191 ? -14.737 31.372 19.001 1.00 28.66 191 ASP C CA 1
ATOM 9873 C C . ASP C 1 191 ? -15.501 32.378 18.146 1.00 30.65 191 ASP C C 1
ATOM 9874 O O . ASP C 1 191 ? -16.154 32.001 17.169 1.00 27.88 191 ASP C O 1
ATOM 9883 N N . GLU C 1 192 ? -15.397 33.654 18.501 1.00 34.41 192 GLU C N 1
ATOM 9884 C CA . GLU C 1 192 ? -16.271 34.675 17.937 1.00 38.24 192 GLU C CA 1
ATOM 9885 C C . GLU C 1 192 ? -15.937 35.059 16.494 1.00 34.55 192 GLU C C 1
ATOM 9886 O O . GLU C 1 192 ? -16.693 35.806 15.870 1.00 39.64 192 GLU C O 1
ATOM 9898 N N . THR C 1 193 ? -14.828 34.551 15.960 1.00 27.26 193 THR C N 1
ATOM 9899 C CA . THR C 1 193 ? -14.422 34.879 14.590 1.00 26.19 193 THR C CA 1
ATOM 9900 C C . THR C 1 193 ? -14.965 33.893 13.562 1.00 27.52 193 THR C C 1
ATOM 9901 O O . THR C 1 193 ? -14.627 33.976 12.384 1.00 27.97 193 THR C O 1
ATOM 9912 N N . VAL C 1 194 ? -15.798 32.957 14.000 1.00 28.62 194 VAL C N 1
ATOM 9913 C CA . VAL C 1 194 ? -16.214 31.860 13.129 1.00 26.71 194 VAL C CA 1
ATOM 9914 C C . VAL C 1 194 ? -16.932 32.337 11.855 1.00 26.40 194 VAL C C 1
ATOM 9915 O O . VAL C 1 194 ? -16.912 31.644 10.841 1.00 28.41 194 VAL C O 1
ATOM 9928 N N . ALA C 1 195 ? -17.540 33.522 11.894 1.00 30.35 195 ALA C N 1
ATOM 9929 C CA . ALA C 1 195 ? -18.322 33.999 10.749 1.00 33.06 195 ALA C CA 1
ATOM 9930 C C . AL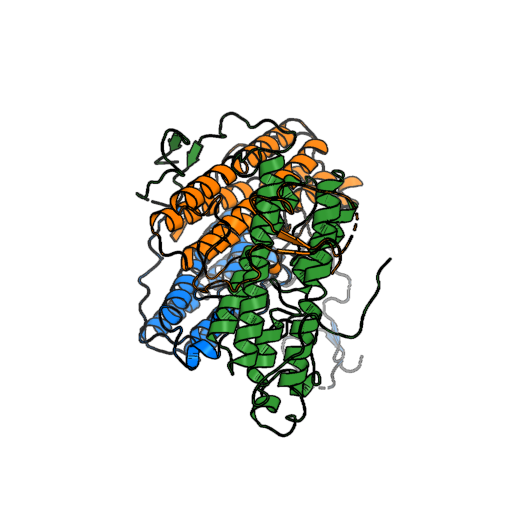A C 1 195 ? -17.605 35.071 9.930 1.00 32.11 195 ALA C C 1
ATOM 9931 O O . ALA C 1 195 ? -18.209 35.676 9.048 1.00 35.35 195 ALA C O 1
ATOM 9938 N N . LEU C 1 196 ? -16.325 35.303 10.208 1.00 30.49 196 LEU C N 1
ATOM 9939 C CA . LEU C 1 196 ? -15.571 36.325 9.490 1.00 29.98 196 LEU C CA 1
ATOM 9940 C C . LEU C 1 196 ? -14.932 35.791 8.215 1.00 27.97 196 LEU C C 1
ATOM 9941 O O . LEU C 1 196 ? -14.438 34.664 8.173 1.00 25.29 196 LEU C O 1
ATOM 9957 N N . TYR C 1 197 ? -14.954 36.628 7.181 1.00 26.29 197 TYR C N 1
ATOM 9958 C CA . TYR C 1 197 ? -14.234 36.375 5.939 1.00 25.70 197 TYR C CA 1
ATOM 9959 C C . TYR C 1 197 ? -13.235 37.502 5.735 1.00 25.18 197 TYR C C 1
ATOM 9960 O O . TYR C 1 197 ? -13.615 38.678 5.730 1.00 27.25 197 TYR C O 1
ATOM 9978 N N . TYR C 1 198 ? -11.969 37.146 5.574 1.00 27.79 198 TYR C N 1
ATOM 9979 C CA . TYR C 1 198 ? -10.908 38.133 5.391 1.00 30.31 198 TYR C CA 1
ATOM 9980 C C . TYR C 1 198 ? -10.519 38.228 3.925 1.00 24.83 198 TYR C C 1
ATOM 9981 O O . TYR C 1 198 ? -10.085 37.245 3.336 1.00 25.05 198 TYR C O 1
ATOM 9999 N N . ASN C 1 199 ? -10.659 39.418 3.350 1.00 26.74 199 ASN C N 1
ATOM 10000 C CA . ASN C 1 199 ? -10.256 39.667 1.974 1.00 26.30 199 ASN C CA 1
ATOM 10001 C C . ASN C 1 199 ? -8.745 39.859 1.859 1.00 30.07 199 ASN C C 1
ATOM 10002 O O . ASN C 1 199 ? -8.270 40.977 1.672 1.00 28.90 199 ASN C O 1
ATOM 10013 N N . LEU C 1 200 ? -7.987 38.768 1.963 1.00 27.59 200 LEU C N 1
ATOM 10014 C CA . LEU C 1 200 ? -6.528 38.872 2.037 1.00 31.51 200 LEU C CA 1
ATOM 10015 C C . LEU C 1 200 ? -5.851 38.939 0.667 1.00 34.07 200 LEU C C 1
ATOM 10016 O O . LEU C 1 200 ? -4.703 39.383 0.558 1.00 34.21 200 LEU C O 1
ATOM 10032 N N . SER C 1 201 ? -6.567 38.502 -0.367 1.00 30.60 201 SER C N 1
ATOM 10033 C CA . SER C 1 201 ? -6.101 38.597 -1.750 1.00 29.58 201 SER C CA 1
ATOM 10034 C C . SER C 1 201 ? -7.025 39.526 -2.512 1.00 33.96 201 SER C C 1
ATOM 10035 O O . SER C 1 201 ? -8.208 39.216 -2.699 1.00 29.68 201 SER C O 1
ATOM 10043 N N . SER C 1 202 ? -6.487 40.666 -2.940 1.00 44.56 202 SER C N 1
ATOM 10044 C CA . SER C 1 202 ? -7.291 41.720 -3.557 1.00 50.54 202 SER C CA 1
ATOM 10045 C C . SER C 1 202 ? -6.675 42.213 -4.865 1.00 48.37 202 SER C C 1
ATOM 10046 O O . SER C 1 202 ? -5.464 42.119 -5.065 1.00 47.75 202 SER C O 1
ATOM 10054 N N . ASP C 1 208 ? -13.203 43.339 -6.943 1.00 49.90 208 ASP C N 1
ATOM 10055 C CA . ASP C 1 208 ? -13.345 42.691 -5.641 1.00 55.63 208 ASP C CA 1
ATOM 10056 C C . ASP C 1 208 ? -14.416 41.596 -5.698 1.00 50.49 208 ASP C C 1
ATOM 10057 O O . ASP C 1 208 ? -15.609 41.892 -5.710 1.00 47.06 208 ASP C O 1
ATOM 10065 N N . GLU C 1 209 ? -13.996 40.333 -5.724 1.00 43.56 209 GLU C N 1
ATOM 10066 C CA . GLU C 1 209 ? -14.937 39.241 -5.965 1.00 35.14 209 GLU C CA 1
ATOM 10067 C C . GLU C 1 209 ? -15.726 38.852 -4.713 1.00 30.63 209 GLU C C 1
ATOM 10068 O O . GLU C 1 209 ? -15.172 38.651 -3.626 1.00 23.64 209 GLU C O 1
ATOM 10080 N N . ARG C 1 210 ? -17.039 38.760 -4.894 1.00 29.17 210 ARG C N 1
ATOM 10081 C CA . ARG C 1 210 ? -17.963 38.398 -3.831 1.00 24.68 210 ARG C CA 1
ATOM 10082 C C . ARG C 1 210 ? -18.798 37.204 -4.256 1.00 28.09 210 ARG C C 1
ATOM 10083 O O . ARG C 1 210 ? -19.067 37.009 -5.439 1.00 25.42 210 ARG C O 1
ATOM 10104 N N . GLY C 1 211 ? -19.215 36.426 -3.268 1.00 25.47 211 GLY C N 1
ATOM 10105 C CA . GLY C 1 211 ? -20.077 35.280 -3.477 1.00 23.49 211 GLY C CA 1
ATOM 10106 C C . GLY C 1 211 ? -20.662 34.866 -2.144 1.00 25.12 211 GLY C C 1
ATOM 10107 O O . GLY C 1 211 ? -20.429 35.531 -1.128 1.00 25.24 211 GLY C O 1
ATOM 10111 N N . PRO C 1 212 ? -21.406 33.755 -2.127 1.00 27.44 212 PRO C N 1
ATOM 10112 C CA . PRO C 1 212 ? -22.074 33.332 -0.889 1.00 28.94 212 PRO C CA 1
ATOM 10113 C C . PRO C 1 212 ? -21.083 32.894 0.187 1.00 26.72 212 PRO C C 1
ATOM 10114 O O . PRO C 1 212 ? -21.441 32.795 1.362 1.00 27.75 212 PRO C O 1
ATOM 10125 N N . TRP C 1 213 ? -19.846 32.639 -0.230 1.00 25.90 213 TRP C N 1
ATOM 10126 C CA . TRP C 1 213 ? -18.759 32.286 0.673 1.00 24.18 213 TRP C CA 1
ATOM 10127 C C . TRP C 1 213 ? -18.179 33.486 1.420 1.00 24.91 213 TRP C C 1
ATOM 10128 O O . TRP C 1 213 ? -17.372 33.302 2.330 1.00 22.83 213 TRP C O 1
ATOM 10149 N N . ASN C 1 214 ? -18.531 34.710 1.019 1.00 22.55 214 ASN C N 1
ATOM 10150 C CA . ASN C 1 214 ? -18.044 35.879 1.755 1.00 26.03 214 ASN C CA 1
ATOM 10151 C C . ASN C 1 214 ? -19.067 36.996 1.857 1.00 26.27 214 ASN C C 1
ATOM 10152 O O . ASN C 1 214 ? -18.703 38.162 1.977 1.00 26.01 214 ASN C O 1
ATOM 10162 N N . SER C 1 215 ? -20.344 36.627 1.844 1.00 27.32 215 SER C N 1
ATOM 10163 C CA . SER C 1 215 ? -21.426 37.596 1.931 1.00 31.44 215 SER C CA 1
ATOM 10164 C C . SER C 1 215 ? -22.426 37.186 3.002 1.00 32.87 215 SER C C 1
ATOM 10165 O O . SER C 1 215 ? -22.462 36.033 3.419 1.00 33.89 215 SER C O 1
ATOM 10172 N N . GLU C 1 216 ? -23.231 38.142 3.449 1.00 34.81 216 GLU C N 1
ATOM 10173 C CA . GLU C 1 216 ? -24.358 37.824 4.311 1.00 38.23 216 GLU C CA 1
ATOM 10174 C C . GLU C 1 216 ? -25.317 36.937 3.514 1.00 40.36 216 GLU C C 1
ATOM 10175 O O . GLU C 1 216 ? -25.365 37.026 2.289 1.00 40.01 216 GLU C O 1
ATOM 10187 N N . PRO C 1 217 ? -26.081 36.072 4.198 1.00 45.22 217 PRO C N 1
ATOM 10188 C CA . PRO C 1 217 ? -26.194 35.930 5.656 1.00 46.55 217 PRO C CA 1
ATOM 10189 C C . PRO C 1 217 ? -25.079 35.118 6.332 1.00 42.75 217 PRO C C 1
ATOM 10190 O O . PRO C 1 217 ? -24.965 35.173 7.555 1.00 49.50 217 PRO C O 1
ATOM 10201 N N . ALA C 1 218 ? -24.270 34.394 5.567 1.00 40.88 218 ALA C N 1
ATOM 10202 C CA . ALA C 1 218 ? -23.340 33.426 6.158 1.00 45.96 218 ALA C CA 1
ATOM 10203 C C . ALA C 1 218 ? -22.107 34.073 6.792 1.00 41.29 218 ALA C C 1
ATOM 10204 O O . ALA C 1 218 ? -21.619 33.600 7.816 1.00 41.21 218 ALA C O 1
ATOM 10211 N N . PHE C 1 219 ? -21.615 35.154 6.194 1.00 33.97 219 PHE C N 1
ATOM 10212 C CA . PHE C 1 219 ? -20.338 35.736 6.602 1.00 31.88 219 PHE C CA 1
ATOM 10213 C C . PHE C 1 219 ? -20.380 37.247 6.798 1.00 35.69 219 PHE C C 1
ATOM 10214 O O . PHE C 1 219 ? -21.134 37.949 6.117 1.00 35.89 219 PHE C O 1
ATOM 10231 N N . LYS C 1 220 ? -19.577 37.728 7.749 1.00 41.28 220 LYS C N 1
ATOM 10232 C CA . LYS C 1 220 ? -19.254 39.148 7.849 1.00 42.62 220 LYS C CA 1
ATOM 10233 C C . LYS C 1 220 ? -17.963 39.383 7.075 1.00 43.35 220 LYS C C 1
ATOM 10234 O O . LYS C 1 220 ? -16.917 38.822 7.400 1.00 45.42 220 LYS C O 1
ATOM 10253 N N . TYR C 1 221 ? -18.056 40.214 6.048 1.00 34.03 221 TYR C N 1
ATOM 10254 C CA . TYR C 1 221 ? -16.955 40.450 5.123 1.00 32.12 221 TYR C CA 1
ATOM 10255 C C . TYR C 1 221 ? -16.005 41.537 5.633 1.00 31.98 221 TYR C C 1
ATOM 10256 O O . TYR C 1 221 ? -16.430 42.656 5.925 1.00 34.96 221 TYR C O 1
ATOM 10274 N N . VAL C 1 222 ? -14.723 41.199 5.742 1.00 30.99 222 VAL C N 1
ATOM 10275 C CA . VAL C 1 222 ? -13.697 42.163 6.134 1.00 33.32 222 VAL C CA 1
ATOM 10276 C C . VAL C 1 222 ? -12.910 42.562 4.891 1.00 32.39 222 VAL C C 1
ATOM 10277 O O . VAL C 1 222 ? -11.997 41.852 4.467 1.00 30.74 222 VAL C O 1
ATOM 10290 N N . ALA C 1 223 ? -13.264 43.704 4.309 1.00 36.21 223 ALA C N 1
ATOM 10291 C CA . ALA C 1 223 ? -12.805 44.041 2.968 1.00 34.55 223 ALA C CA 1
ATOM 10292 C C . ALA C 1 223 ? -11.342 44.463 2.944 1.00 39.10 223 ALA C C 1
ATOM 10293 O O . ALA C 1 223 ? -10.651 44.253 1.945 1.00 41.98 223 ALA C O 1
ATOM 10300 N N . ASN C 1 224 ? -10.872 45.043 4.045 1.00 40.68 224 ASN C N 1
ATOM 10301 C CA . ASN C 1 224 ? -9.485 45.483 4.147 1.00 43.69 224 ASN C CA 1
ATOM 10302 C C . ASN C 1 224 ? -8.834 45.048 5.460 1.00 44.38 224 ASN C C 1
ATOM 10303 O O . ASN C 1 224 ? -8.734 45.837 6.401 1.00 41.91 224 ASN C O 1
ATOM 10314 N N . PRO C 1 225 ? -8.378 43.790 5.525 1.00 52.68 225 PRO C N 1
ATOM 10315 C CA . PRO C 1 225 ? -7.732 43.312 6.751 1.00 56.28 225 PRO C CA 1
ATOM 10316 C C . PRO C 1 225 ? -6.426 44.049 7.040 1.00 54.80 225 PRO C C 1
ATOM 10317 O O . PRO C 1 225 ? -5.939 43.958 8.167 1.00 59.74 225 PRO C O 1
#

Radius of gyration: 26.23 Å; Cα contacts (8 Å, |Δi|>4): 1264; chains: 3; bounding box: 86×62×60 Å